Protein 8ONB (pdb70)

InterPro domains:
  IPR030392 Intramolecular chaperone auto-processing domain [PF13884] (782-841)
  IPR030392 Intramolecular chaperone auto-processing domain [PS51688] (782-877)

Organism: Bdellovibrio bacteriovorus (strain ATCC 15356 / DSM 50701 / NCIMB 9529 / HD100) (NCBI:txid264462)

Structure (mmCIF, N/CA/C/O backbone):
data_8ONB
#
_entry.id   8ONB
#
_cell.length_a   86.561
_cell.length_b   48.397
_cell.length_c   92.964
_cell.angle_alpha   90.00
_cell.angle_beta   102.98
_cell.angle_gamma   90.00
#
_symmetry.space_group_name_H-M   'P 1 21 1'
#
loop_
_entity.id
_entity.type
_entity.pdbx_description
1 polymer 'Cell wall surface anchor family protein'
2 water water
#
loop_
_atom_site.group_PDB
_atom_site.id
_atom_site.type_symbol
_atom_site.label_atom_id
_atom_site.label_alt_id
_atom_site.label_comp_id
_atom_site.label_asym_id
_atom_site.label_entity_id
_atom_site.label_seq_id
_atom_site.pdbx_PDB_ins_code
_atom_site.Cartn_x
_atom_site.Cartn_y
_atom_site.Cartn_z
_atom_site.occupancy
_atom_site.B_iso_or_equiv
_atom_site.auth_seq_id
_atom_site.auth_comp_id
_atom_site.auth_asym_id
_atom_site.auth_atom_id
_atom_site.pdbx_PDB_model_num
ATOM 1 N N A SER A 1 36 ? 57.058 28.342 96.189 0.72 31.28 666 SER A N 1
ATOM 2 N N B SER A 1 36 ? 57.043 28.345 96.180 0.28 31.05 666 SER A N 1
ATOM 3 C CA A SER A 1 36 ? 57.255 29.540 95.329 0.72 30.34 666 SER A CA 1
ATOM 4 C CA B SER A 1 36 ? 57.246 29.544 95.324 0.28 29.83 666 SER A CA 1
ATOM 5 C C A SER A 1 36 ? 57.630 30.750 96.193 0.72 28.24 666 SER A C 1
ATOM 6 C C B SER A 1 36 ? 57.632 30.749 96.190 0.28 27.89 666 SER A C 1
ATOM 7 O O A SER A 1 36 ? 57.610 30.604 97.431 0.72 29.39 666 SER A O 1
ATOM 8 O O B SER A 1 36 ? 57.618 30.599 97.428 0.28 28.74 666 SER A O 1
ATOM 13 N N . ALA A 1 37 ? 57.622 31.943 95.587 1.00 24.07 667 ALA A N 1
ATOM 14 C CA . ALA A 1 37 ? 57.970 33.187 96.315 1.00 20.88 667 ALA A CA 1
ATOM 15 C C . ALA A 1 37 ? 56.955 33.390 97.444 1.00 26.05 667 ALA A C 1
ATOM 16 O O . ALA A 1 37 ? 57.373 33.725 98.568 1.00 40.67 667 ALA A O 1
ATOM 18 N N . LEU A 1 38 ? 55.674 33.158 97.145 1.00 18.45 668 LEU A N 1
ATOM 19 C CA . LEU A 1 38 ? 54.583 33.243 98.150 1.00 17.03 668 LEU A CA 1
ATOM 20 C C . LEU A 1 38 ? 53.746 31.966 98.023 1.00 16.03 668 LEU A C 1
ATOM 21 O O . LEU A 1 38 ? 53.300 31.662 96.902 1.00 16.07 668 LEU A O 1
ATOM 26 N N . HIS A 1 39 ? 53.558 31.249 99.132 1.00 15.11 669 HIS A N 1
ATOM 27 C CA . HIS A 1 39 ? 52.803 29.999 99.123 1.00 14.48 669 HIS A CA 1
ATOM 28 C C . HIS A 1 39 ? 51.874 30.048 100.324 1.00 15.37 669 HIS A C 1
ATOM 29 O O . HIS A 1 39 ? 52.341 30.111 101.458 1.00 16.61 669 HIS A O 1
ATOM 36 N N . VAL A 1 40 ? 50.569 30.142 100.075 1.00 15.11 670 VAL A N 1
ATOM 37 C CA . VAL A 1 40 ? 49.566 30.278 101.123 1.00 15.44 670 VAL A CA 1
ATOM 38 C C . VAL A 1 40 ? 48.715 29.030 101.114 1.00 16.25 670 VAL A C 1
ATOM 39 O O . VAL A 1 40 ? 48.233 28.624 100.049 1.00 16.93 670 VAL A O 1
ATOM 43 N N . ILE A 1 41 ? 48.498 28.442 102.285 1.00 17.58 671 ILE A N 1
ATOM 44 C CA . ILE A 1 41 ? 47.626 27.286 102.406 1.00 20.54 671 ILE A CA 1
ATOM 45 C C . ILE A 1 41 ? 46.479 27.643 103.334 1.00 19.67 671 ILE A C 1
ATOM 46 O O . ILE A 1 41 ? 46.673 28.326 104.349 1.00 22.02 671 ILE A O 1
ATOM 51 N N . GLY A 1 42 ? 45.295 27.158 102.999 1.00 19.45 672 GLY A N 1
ATOM 52 C CA . GLY A 1 42 ? 44.147 27.346 103.863 1.00 19.47 672 GLY A CA 1
ATOM 53 C C . GLY A 1 42 ? 43.040 26.402 103.457 1.00 20.65 672 GLY A C 1
ATOM 54 O O . GLY A 1 42 ? 43.235 25.499 102.641 1.00 21.39 672 GLY A O 1
ATOM 55 N N . THR A 1 43 ? 41.877 26.603 104.059 1.00 23.21 673 THR A N 1
ATOM 56 C CA . THR A 1 43 ? 40.697 25.788 103.780 1.00 23.61 673 THR A CA 1
ATOM 57 C C . THR A 1 43 ? 39.562 26.727 103.407 1.00 24.32 673 THR A C 1
ATOM 58 O O . THR A 1 43 ? 39.046 27.453 104.264 1.00 26.57 673 THR A O 1
ATOM 62 N N . GLY A 1 44 ? 39.153 26.700 102.140 1.00 21.50 674 GLY A N 1
ATOM 63 C CA . GLY A 1 44 ? 38.105 27.586 101.681 1.00 21.30 674 GLY A CA 1
ATOM 64 C C . GLY A 1 44 ? 38.666 28.928 101.269 1.00 21.96 674 GLY A C 1
ATOM 65 O O . GLY A 1 44 ? 39.302 29.041 100.221 1.00 25.12 674 GLY A O 1
ATOM 66 N N . GLU A 1 45 ? 38.484 29.948 102.097 1.00 21.15 675 GLU A N 1
ATOM 67 C CA . GLU A 1 45 ? 38.996 31.287 101.807 1.00 22.07 675 GLU A CA 1
ATOM 68 C C . GLU A 1 45 ? 40.463 31.322 102.218 1.00 19.12 675 GLU A C 1
ATOM 69 O O . GLU A 1 45 ? 40.791 31.500 103.392 1.00 22.86 675 GLU A O 1
ATOM 75 N N . VAL A 1 46 ? 41.358 31.125 101.254 1.00 16.29 676 VAL A N 1
ATOM 76 C CA . VAL A 1 46 ? 42.790 31.076 101.533 1.00 15.53 676 VAL A CA 1
ATOM 77 C C . VAL A 1 46 ? 43.362 32.481 101.716 1.00 14.46 676 VAL A C 1
ATOM 78 O O . VAL A 1 46 ? 44.202 32.720 102.602 1.00 16.90 676 VAL A O 1
ATOM 82 N N . ALA A 1 47 ? 42.970 33.406 100.852 1.00 13.83 677 ALA A N 1
ATOM 83 C CA . ALA A 1 47 ? 43.483 34.757 100.893 1.00 13.29 677 ALA A CA 1
ATOM 84 C C . ALA A 1 47 ? 42.390 35.694 100.429 1.00 12.77 677 ALA A C 1
ATOM 85 O O . ALA A 1 47 ? 41.540 35.321 99.607 1.00 14.68 677 ALA A O 1
ATOM 87 N N . ARG A 1 48 ? 42.400 36.902 100.972 1.00 12.33 678 ARG A N 1
ATOM 88 C CA . ARG A 1 48 ? 41.450 37.932 100.616 1.00 12.83 678 ARG A CA 1
ATOM 89 C C . ARG A 1 48 ? 42.209 39.220 100.387 1.00 13.05 678 ARG A C 1
ATOM 90 O O . ARG A 1 48 ? 42.986 39.640 101.245 1.00 15.14 678 ARG A O 1
ATOM 98 N N . PHE A 1 49 ? 41.939 39.854 99.256 1.00 12.81 679 PHE A N 1
ATOM 99 C CA . PHE A 1 49 ? 42.567 41.094 98.817 1.00 12.74 679 PHE A CA 1
ATOM 100 C C . PHE A 1 49 ? 41.449 42.116 98.718 1.00 14.29 679 PHE A C 1
ATOM 101 O O . PHE A 1 49 ? 40.532 41.937 97.910 1.00 14.85 679 PHE A O 1
ATOM 109 N N . VAL A 1 50 ? 41.506 43.163 99.539 1.00 14.12 680 VAL A N 1
ATOM 110 C CA . VAL A 1 50 ? 40.397 44.096 99.703 1.00 14.44 680 VAL A CA 1
ATOM 111 C C . VAL A 1 50 ? 40.793 45.463 99.173 1.00 14.93 680 VAL A C 1
ATOM 112 O O . VAL A 1 50 ? 41.785 46.051 99.626 1.00 15.80 680 VAL A O 1
ATOM 116 N N . THR A 1 51 ? 39.991 45.990 98.243 1.00 15.35 681 THR A N 1
ATOM 117 C CA . THR A 1 51 ? 40.288 47.317 97.640 1.00 16.67 681 THR A CA 1
ATOM 118 C C . THR A 1 51 ? 39.303 48.382 98.136 1.00 17.87 681 THR A C 1
ATOM 119 O O . THR A 1 51 ? 38.144 48.033 98.427 1.00 16.83 681 THR A O 1
ATOM 123 N N . SER A 1 52 ? 39.794 49.613 98.305 1.00 19.23 682 SER A N 1
ATOM 124 C CA . SER A 1 52 ? 38.946 50.771 98.694 1.00 21.25 682 SER A CA 1
ATOM 125 C C . SER A 1 52 ? 38.698 51.647 97.457 1.00 22.61 682 SER A C 1
ATOM 126 O O . SER A 1 52 ? 38.099 52.727 97.606 1.00 25.37 682 SER A O 1
ATOM 129 N N . ALA A 1 53 ? 39.188 51.203 96.294 1.00 23.48 683 ALA A N 1
ATOM 130 C CA . ALA A 1 53 ? 39.023 51.907 95.000 1.00 23.34 683 ALA A CA 1
ATOM 131 C C . ALA A 1 53 ? 38.789 50.863 93.903 1.00 22.84 683 ALA A C 1
ATOM 132 O O . ALA A 1 53 ? 37.749 50.180 93.940 1.00 23.69 683 ALA A O 1
ATOM 134 N N . THR A 1 54 ? 39.725 50.777 92.952 1.00 21.69 684 THR A N 1
ATOM 135 C CA . THR A 1 54 ? 39.704 49.762 91.864 1.00 24.46 684 THR A CA 1
ATOM 136 C C . THR A 1 54 ? 41.029 49.000 91.961 1.00 28.92 684 THR A C 1
ATOM 137 O O . THR A 1 54 ? 42.079 49.617 91.703 1.00 41.16 684 THR A O 1
ATOM 141 N N . GLY A 1 55 ? 40.980 47.720 92.335 1.00 24.37 685 GLY A N 1
ATOM 142 C CA . GLY A 1 55 ? 42.196 46.969 92.548 1.00 21.19 685 GLY A CA 1
ATOM 143 C C . GLY A 1 55 ? 41.826 45.637 93.144 1.00 18.77 685 GLY A C 1
ATOM 144 O O . GLY A 1 55 ? 40.641 45.272 93.211 1.00 19.68 685 GLY A O 1
ATOM 145 N N . GLY A 1 56 ? 42.846 44.905 93.534 1.00 16.76 686 GLY A N 1
ATOM 146 C CA . GLY A 1 56 ? 42.655 43.608 94.138 1.00 17.68 686 GLY A CA 1
ATOM 147 C C . GLY A 1 56 ? 43.886 42.773 93.889 1.00 18.81 686 GLY A C 1
ATOM 148 O O . GLY A 1 56 ? 44.751 42.645 94.771 1.00 18.31 686 GLY A O 1
ATOM 149 N N . VAL A 1 57 ? 44.000 42.241 92.672 1.00 18.86 687 VAL A N 1
ATOM 150 C CA . VAL A 1 57 ? 45.125 41.416 92.298 1.00 17.93 687 VAL A CA 1
ATOM 151 C C . VAL A 1 57 ? 45.592 41.941 90.944 1.00 16.02 687 VAL A C 1
ATOM 152 O O . VAL A 1 57 ? 44.818 41.945 89.980 1.00 16.89 687 VAL A O 1
ATOM 156 N N . VAL A 1 58 ? 46.826 42.424 90.872 1.00 14.34 688 VAL A N 1
ATOM 157 C CA . VAL A 1 58 ? 47.491 42.752 89.619 1.00 12.76 688 VAL A CA 1
ATOM 158 C C . VAL A 1 58 ? 48.493 41.656 89.330 1.00 12.12 688 VAL A C 1
ATOM 159 O O . VAL A 1 58 ? 49.287 41.305 90.207 1.00 13.29 688 VAL A O 1
ATOM 163 N N . ILE A 1 59 ? 48.431 41.087 88.133 1.00 11.67 689 ILE A N 1
ATOM 164 C CA . ILE A 1 59 ? 49.429 40.138 87.654 1.00 12.24 689 ILE A CA 1
ATOM 165 C C . ILE A 1 59 ? 50.157 40.836 86.525 1.00 12.11 689 ILE A C 1
ATOM 166 O O . ILE A 1 59 ? 49.545 41.231 85.529 1.00 13.08 689 ILE A O 1
ATOM 171 N N . ASP A 1 60 ? 51.460 40.996 86.678 1.00 12.70 690 ASP A N 1
ATOM 172 C CA . ASP A 1 60 ? 52.291 41.808 85.797 1.00 12.67 690 ASP A CA 1
ATOM 173 C C . ASP A 1 60 ? 53.470 40.962 85.337 1.00 14.15 690 ASP A C 1
ATOM 174 O O . ASP A 1 60 ? 53.818 39.940 85.953 1.00 16.19 690 ASP A O 1
ATOM 179 N N . SER A 1 61 ? 54.132 41.389 84.275 1.00 14.77 691 SER A N 1
ATOM 180 C CA . SER A 1 61 ? 55.350 40.724 83.817 1.00 17.01 691 SER A CA 1
ATOM 181 C C . SER A 1 61 ? 56.435 41.767 83.566 1.00 17.39 691 SER A C 1
ATOM 182 O O . SER A 1 61 ? 56.159 42.959 83.391 1.00 19.18 691 SER A O 1
ATOM 185 N N . THR A 1 62 ? 57.683 41.315 83.564 1.00 16.61 692 THR A N 1
ATOM 186 C CA . THR A 1 62 ? 58.811 42.233 83.404 1.00 18.54 692 THR A CA 1
ATOM 187 C C . THR A 1 62 ? 59.149 42.549 81.952 1.00 19.03 692 THR A C 1
ATOM 188 O O . THR A 1 62 ? 60.055 43.353 81.704 1.00 21.79 692 THR A O 1
ATOM 192 N N . ALA A 1 63 ? 58.480 41.929 80.987 1.00 19.60 693 ALA A N 1
ATOM 193 C CA . ALA A 1 63 ? 58.793 42.131 79.581 1.00 20.80 693 ALA A CA 1
ATOM 194 C C . ALA A 1 63 ? 57.554 41.792 78.769 1.00 21.46 693 ALA A C 1
ATOM 195 O O . ALA A 1 63 ? 56.712 40.986 79.194 1.00 22.26 693 ALA A O 1
ATOM 197 N N . LEU A 1 64 ? 57.447 42.409 77.590 1.00 21.17 694 LEU A N 1
ATOM 198 C CA . LEU A 1 64 ? 56.276 42.166 76.752 1.00 22.83 694 LEU A CA 1
ATOM 199 C C . LEU A 1 64 ? 56.180 40.716 76.313 1.00 25.12 694 LEU A C 1
ATOM 200 O O . LEU A 1 64 ? 55.082 40.241 76.006 1.00 26.40 694 LEU A O 1
ATOM 205 N N . ASN A 1 65 ? 57.289 39.991 76.312 1.00 27.26 695 ASN A N 1
ATOM 206 C CA . ASN A 1 65 ? 57.276 38.612 75.856 1.00 28.11 695 ASN A CA 1
ATOM 207 C C . ASN A 1 65 ? 56.967 37.611 76.962 1.00 25.35 695 ASN A C 1
ATOM 208 O O . ASN A 1 65 ? 56.877 36.413 76.681 1.00 27.39 695 ASN A O 1
ATOM 213 N N . TYR A 1 66 ? 56.788 38.061 78.201 1.00 23.34 696 TYR A N 1
ATOM 214 C CA . TYR A 1 66 ? 56.420 37.173 79.296 1.00 20.93 696 TYR A CA 1
ATOM 215 C C . TYR A 1 66 ? 54.935 37.357 79.585 1.00 19.04 696 TYR A C 1
ATOM 216 O O . TYR A 1 66 ? 54.457 38.490 79.676 1.00 20.07 696 TYR A O 1
ATOM 225 N N . ASN A 1 67 ? 54.213 36.241 79.740 1.00 17.91 697 ASN A N 1
ATOM 226 C CA . ASN A 1 67 ? 52.757 36.261 79.801 1.00 17.81 697 ASN A CA 1
ATOM 227 C C . ASN A 1 67 ? 52.243 36.185 81.229 1.00 15.52 697 ASN A C 1
ATOM 228 O O . ASN A 1 67 ? 52.400 35.131 81.884 1.00 17.24 697 ASN A O 1
ATOM 233 N N . PRO A 1 68 ? 51.611 37.239 81.745 1.00 13.23 698 PRO A N 1
ATOM 234 C CA . PRO A 1 68 ? 51.020 37.167 83.086 1.00 13.08 698 PRO A CA 1
ATOM 235 C C . PRO A 1 68 ? 49.782 36.271 83.060 1.00 12.11 698 PRO A C 1
ATOM 236 O O . PRO A 1 68 ? 48.930 36.389 82.175 1.00 12.49 698 PRO A O 1
ATOM 240 N N . SER A 1 69 ? 49.676 35.384 84.049 1.00 11.39 699 SER A N 1
ATOM 241 C CA . SER A 1 69 ? 48.704 34.295 83.995 1.00 12.20 699 SER A CA 1
ATOM 242 C C . SER A 1 69 ? 48.074 34.050 85.359 1.00 11.11 699 SER A C 1
ATOM 243 O O . SER A 1 69 ? 48.743 34.123 86.395 1.00 12.55 699 SER A O 1
ATOM 246 N N . LEU A 1 70 ? 46.787 33.738 85.356 1.00 10.73 700 LEU A N 1
ATOM 247 C CA . LEU A 1 70 ? 46.076 33.142 86.474 1.00 10.41 700 LEU A CA 1
ATOM 248 C C . LEU A 1 70 ? 45.844 31.673 86.123 1.00 10.60 700 LEU A C 1
ATOM 249 O O . LEU A 1 70 ? 45.238 31.369 85.090 1.00 10.72 700 LEU A O 1
ATOM 254 N N . ILE A 1 71 ? 46.372 30.765 86.928 1.00 11.62 701 ILE A N 1
ATOM 255 C CA . ILE A 1 71 ? 46.404 29.345 86.603 1.00 11.96 701 ILE A CA 1
ATOM 256 C C . ILE A 1 71 ? 45.605 28.591 87.661 1.00 11.48 701 ILE A C 1
ATOM 257 O O . ILE A 1 71 ? 45.858 28.760 88.865 1.00 13.30 701 ILE A O 1
ATOM 262 N N . TYR A 1 72 ? 44.665 27.766 87.231 1.00 10.34 702 TYR A N 1
ATOM 263 C CA . TYR A 1 72 ? 43.882 26.922 88.122 1.00 10.31 702 TYR A CA 1
ATOM 264 C C . TYR A 1 72 ? 44.407 25.502 88.031 1.00 10.61 702 TYR A C 1
ATOM 265 O O . TYR A 1 72 ? 44.472 24.942 86.927 1.00 11.32 702 TYR A O 1
ATOM 274 N N . ARG A 1 73 ? 44.693 24.904 89.185 1.00 11.20 703 ARG A N 1
ATOM 275 C CA . ARG A 1 73 ? 45.157 23.530 89.271 1.00 12.32 703 ARG A CA 1
ATOM 276 C C . ARG A 1 73 ? 44.315 22.758 90.266 1.00 12.14 703 ARG A C 1
ATOM 277 O O . ARG A 1 73 ? 43.738 23.344 91.193 1.00 12.97 703 ARG A O 1
ATOM 285 N N . LYS A 1 74 ? 44.255 21.440 90.076 1.00 13.10 704 LYS A N 1
ATOM 286 C CA . LYS A 1 74 ? 43.761 20.517 91.089 1.00 14.36 704 LYS A CA 1
ATOM 287 C C . LYS A 1 74 ? 44.863 19.511 91.357 1.00 15.08 704 LYS A C 1
ATOM 288 O O . LYS A 1 74 ? 45.385 18.908 90.418 1.00 15.52 704 LYS A O 1
ATOM 294 N N . THR A 1 75 ? 45.173 19.301 92.629 1.00 15.86 705 THR A N 1
ATOM 295 C CA . THR A 1 75 ? 46.308 18.471 93.043 1.00 17.68 705 THR A CA 1
ATOM 296 C C . THR A 1 75 ? 47.589 18.883 92.317 1.00 18.34 705 THR A C 1
ATOM 297 O O . THR A 1 75 ? 48.426 18.055 91.967 1.00 19.98 705 THR A O 1
ATOM 301 N N . ASN A 1 76 ? 47.720 20.193 92.079 1.00 17.18 706 ASN A N 1
ATOM 302 C CA . ASN A 1 76 ? 48.893 20.786 91.438 1.00 19.35 706 ASN A CA 1
ATOM 303 C C . ASN A 1 76 ? 49.072 20.340 89.989 1.00 17.37 706 ASN A C 1
ATOM 304 O O . ASN A 1 76 ? 50.195 20.344 89.469 1.00 19.96 706 ASN A O 1
ATOM 309 N N . ILE A 1 77 ? 47.979 19.987 89.312 1.00 15.20 707 ILE A N 1
ATOM 310 C CA . ILE A 1 77 ? 48.002 19.712 87.883 1.00 15.25 707 ILE A CA 1
ATOM 311 C C . ILE A 1 77 ? 47.160 20.768 87.183 1.00 13.47 707 ILE A C 1
ATOM 312 O O . ILE A 1 77 ? 46.027 21.044 87.599 1.00 13.17 707 ILE A O 1
ATOM 317 N N . ASN A 1 78 ? 47.699 21.364 86.118 1.00 13.56 708 ASN A N 1
ATOM 318 C CA . ASN A 1 78 ? 46.978 22.394 85.382 1.00 12.64 708 ASN A CA 1
ATOM 319 C C . ASN A 1 78 ? 45.606 21.898 84.928 1.00 11.89 708 ASN A C 1
ATOM 320 O O . ASN A 1 78 ? 45.461 20.788 84.401 1.00 12.44 708 ASN A O 1
ATOM 325 N N . ARG A 1 79 ? 44.613 22.768 85.056 1.00 11.55 709 ARG A N 1
ATOM 326 C CA . ARG A 1 79 ? 43.296 22.528 84.483 1.00 11.62 709 ARG A CA 1
ATOM 327 C C . ARG A 1 79 ? 42.878 23.653 83.552 1.00 10.74 709 ARG A C 1
ATOM 328 O O . ARG A 1 79 ? 42.393 23.394 82.445 1.00 10.61 709 ARG A O 1
ATOM 336 N N . TRP A 1 80 ? 43.018 24.909 83.982 1.00 9.46 710 TRP A N 1
ATOM 337 C CA . TRP A 1 80 ? 42.654 26.057 83.139 1.00 9.27 710 TRP A CA 1
ATOM 338 C C . TRP A 1 80 ? 43.583 27.216 83.450 1.00 9.19 710 TRP A C 1
ATOM 339 O O . TRP A 1 80 ? 44.143 27.282 84.543 1.00 10.59 710 TRP A O 1
ATOM 350 N N A SER A 1 81 ? 43.763 28.112 82.494 0.77 9.08 711 SER A N 1
ATOM 351 N N B SER A 1 81 ? 43.716 28.157 82.517 0.23 9.50 711 SER A N 1
ATOM 352 C CA A SER A 1 81 ? 44.381 29.390 82.834 0.77 9.15 711 SER A CA 1
ATOM 353 C CA B SER A 1 81 ? 44.492 29.366 82.804 0.23 9.78 711 SER A CA 1
ATOM 354 C C A SER A 1 81 ? 43.719 30.500 82.059 0.77 8.97 711 SER A C 1
ATOM 355 C C B SER A 1 81 ? 43.974 30.527 81.973 0.23 8.66 711 SER A C 1
ATOM 356 O O A SER A 1 81 ? 43.077 30.276 81.027 0.77 9.69 711 SER A O 1
ATOM 357 O O B SER A 1 81 ? 43.686 30.354 80.791 0.23 8.58 711 SER A O 1
ATOM 362 N N . MET A 1 82 ? 43.842 31.704 82.595 1.00 9.54 712 MET A N 1
ATOM 363 C CA . MET A 1 82 ? 43.448 32.942 81.871 1.00 9.88 712 MET A CA 1
ATOM 364 C C . MET A 1 82 ? 44.707 33.819 81.866 1.00 10.49 712 MET A C 1
ATOM 365 O O . MET A 1 82 ? 45.215 34.157 82.924 1.00 11.02 712 MET A O 1
ATOM 370 N N . MET A 1 83 ? 45.161 34.150 80.670 1.00 10.81 713 MET A N 1
ATOM 371 C CA . MET A 1 83 ? 46.446 34.868 80.589 1.00 10.55 713 MET A CA 1
ATOM 372 C C . MET A 1 83 ? 46.428 35.890 79.456 1.00 10.45 713 MET A C 1
ATOM 373 O O . MET A 1 83 ? 45.606 35.811 78.570 1.00 12.05 713 MET A O 1
ATOM 378 N N . VAL A 1 84 ? 47.354 36.836 79.559 1.00 10.73 714 VAL A N 1
ATOM 379 C CA . VAL A 1 84 ? 47.587 37.755 78.449 1.00 11.25 714 VAL A CA 1
ATOM 380 C C . VAL A 1 84 ? 48.747 37.180 77.648 1.00 11.47 714 VAL A C 1
ATOM 381 O O . VAL A 1 84 ? 49.843 36.975 78.190 1.00 13.21 714 VAL A O 1
ATOM 385 N N . ASN A 1 85 ? 48.497 36.870 76.375 1.00 11.16 715 ASN A N 1
ATOM 386 C CA . ASN A 1 85 ? 49.430 36.074 75.592 1.00 11.42 715 ASN A CA 1
ATOM 387 C C . ASN A 1 85 ? 50.539 36.922 74.981 1.00 12.41 715 ASN A C 1
ATOM 388 O O . ASN A 1 85 ? 50.655 38.126 75.228 1.00 12.92 715 ASN A O 1
ATOM 393 N N . ALA A 1 86 ? 51.414 36.269 74.207 1.00 13.63 716 ALA A N 1
ATOM 394 C CA . ALA A 1 86 ? 52.625 36.906 73.732 1.00 15.20 716 ALA A CA 1
ATOM 395 C C . ALA A 1 86 ? 52.508 37.418 72.303 1.00 14.34 716 ALA A C 1
ATOM 396 O O . ALA A 1 86 ? 53.524 37.845 71.718 1.00 16.48 716 ALA A O 1
ATOM 398 N N . ALA A 1 87 ? 51.300 37.406 71.724 1.00 12.57 717 ALA A N 1
ATOM 399 C CA . ALA A 1 87 ? 51.125 37.942 70.380 1.00 12.45 717 ALA A CA 1
ATOM 400 C C . ALA A 1 87 ? 51.771 39.319 70.295 1.00 12.01 717 ALA A C 1
ATOM 401 O O . ALA A 1 87 ? 51.586 40.164 71.177 1.00 12.92 717 ALA A O 1
ATOM 403 N N A SER A 1 88 ? 52.575 39.517 69.266 0.67 11.74 718 SER A N 1
ATOM 404 N N B SER A 1 88 ? 52.559 39.530 69.244 0.33 12.56 718 SER A N 1
ATOM 405 C CA A SER A 1 88 ? 53.443 40.684 69.195 0.67 13.79 718 SER A CA 1
ATOM 406 C CA B SER A 1 88 ? 53.447 40.689 69.164 0.33 14.51 718 SER A CA 1
ATOM 407 C C A SER A 1 88 ? 52.639 41.972 69.321 0.67 12.88 718 SER A C 1
ATOM 408 C C B SER A 1 88 ? 52.673 41.996 69.266 0.33 12.98 718 SER A C 1
ATOM 409 O O A SER A 1 88 ? 51.592 42.140 68.695 0.67 13.07 718 SER A O 1
ATOM 410 O O B SER A 1 88 ? 51.690 42.208 68.550 0.33 11.40 718 SER A O 1
ATOM 415 N N . GLU A 1 89 ? 53.153 42.902 70.120 1.00 12.68 719 GLU A N 1
ATOM 416 C CA . GLU A 1 89 ? 52.548 44.239 70.244 1.00 12.24 719 GLU A CA 1
ATOM 417 C C . GLU A 1 89 ? 53.068 45.100 69.094 1.00 13.70 719 GLU A C 1
ATOM 418 O O . GLU A 1 89 ? 54.121 45.742 69.180 1.00 15.64 719 GLU A O 1
ATOM 424 N N . THR A 1 90 ? 52.326 45.097 67.986 1.00 13.12 720 THR A N 1
ATOM 425 C CA . THR A 1 90 ? 52.807 45.674 66.730 1.00 14.19 720 THR A CA 1
ATOM 426 C C . THR A 1 90 ? 52.360 47.108 66.507 1.00 14.08 720 THR A C 1
ATOM 427 O O . THR A 1 90 ? 52.641 47.680 65.449 1.00 14.28 720 THR A O 1
ATOM 431 N N . GLY A 1 91 ? 51.684 47.702 67.477 1.00 13.93 721 GLY A N 1
ATOM 432 C CA . GLY A 1 91 ? 51.106 49.022 67.349 1.00 14.17 721 GLY A CA 1
ATOM 433 C C . GLY A 1 91 ? 49.597 48.954 67.177 1.00 14.56 721 GLY A C 1
ATOM 434 O O . GLY A 1 91 ? 49.007 47.895 66.935 1.00 14.17 721 GLY A O 1
ATOM 435 N N . GLY A 1 92 ? 48.969 50.119 67.358 1.00 15.66 722 GLY A N 1
ATOM 436 C CA . GLY A 1 92 ? 47.527 50.191 67.228 1.00 16.87 722 GLY A CA 1
ATOM 437 C C . GLY A 1 92 ? 46.777 49.302 68.193 1.00 15.26 722 GLY A C 1
ATOM 438 O O . GLY A 1 92 ? 45.718 48.771 67.838 1.00 16.34 722 GLY A O 1
ATOM 439 N N . ASN A 1 93 ? 47.333 49.059 69.376 1.00 14.15 723 ASN A N 1
ATOM 440 C CA . ASN A 1 93 ? 46.719 48.241 70.420 1.00 13.78 723 ASN A CA 1
ATOM 441 C C . ASN A 1 93 ? 46.677 46.752 70.097 1.00 13.36 723 ASN A C 1
ATOM 442 O O . ASN A 1 93 ? 45.984 45.988 70.797 1.00 13.42 723 ASN A O 1
ATOM 447 N N . ALA A 1 94 ? 47.421 46.316 69.097 1.00 12.55 724 ALA A N 1
ATOM 448 C CA . ALA A 1 94 ? 47.478 44.910 68.728 1.00 12.44 724 ALA A CA 1
ATOM 449 C C . ALA A 1 94 ? 48.406 44.135 69.660 1.00 11.92 724 ALA A C 1
ATOM 450 O O . ALA A 1 94 ? 49.312 44.685 70.307 1.00 11.79 724 ALA A O 1
ATOM 452 N N . GLY A 1 95 ? 48.186 42.830 69.705 1.00 12.05 725 GLY A N 1
ATOM 453 C CA . GLY A 1 95 ? 49.006 41.943 70.505 1.00 12.12 725 GLY A CA 1
ATOM 454 C C . GLY A 1 95 ? 48.578 41.929 71.961 1.00 11.62 725 GLY A C 1
ATOM 455 O O . GLY A 1 95 ? 47.731 42.714 72.404 1.00 11.80 725 GLY A O 1
ATOM 456 N N . SER A 1 96 ? 49.220 41.054 72.739 1.00 11.18 726 SER A N 1
ATOM 457 C CA . SER A 1 96 ? 48.871 40.872 74.149 1.00 10.56 726 SER A CA 1
ATOM 458 C C . SER A 1 96 ? 47.365 40.658 74.318 1.00 10.87 726 SER A C 1
ATOM 459 O O . SER A 1 96 ? 46.663 41.433 74.970 1.00 11.29 726 SER A O 1
ATOM 462 N N . ASN A 1 97 ? 46.881 39.612 73.668 1.00 10.69 727 ASN A N 1
ATOM 463 C CA . ASN A 1 97 ? 45.456 39.287 73.649 1.00 10.26 727 ASN A CA 1
ATOM 464 C C . ASN A 1 97 ? 45.108 38.427 74.857 1.00 10.58 727 ASN A C 1
ATOM 465 O O . ASN A 1 97 ? 45.983 37.819 75.475 1.00 12.26 727 ASN A O 1
ATOM 470 N N . LEU A 1 98 ? 43.838 38.394 75.222 1.00 10.83 728 LEU A N 1
ATOM 471 C CA . LEU A 1 98 ? 43.453 37.624 76.396 1.00 10.47 728 LEU A CA 1
ATOM 472 C C . LEU A 1 98 ? 43.072 36.224 75.961 1.00 10.73 728 LEU A C 1
ATOM 473 O O . LEU A 1 98 ? 42.277 36.082 75.035 1.00 12.35 728 LEU A O 1
ATOM 478 N N . SER A 1 99 ? 43.652 35.208 76.596 1.00 10.45 729 SER A N 1
ATOM 479 C CA . SER A 1 99 ? 43.349 33.813 76.207 1.00 11.37 729 SER A CA 1
ATOM 480 C C . SER A 1 99 ? 42.970 33.007 77.447 1.00 10.10 729 SER A C 1
ATOM 481 O O . SER A 1 99 ? 43.558 33.199 78.511 1.00 11.27 729 SER A O 1
ATOM 484 N N . ILE A 1 100 ? 41.991 32.141 77.265 1.00 10.01 730 ILE A N 1
ATOM 485 C CA . ILE A 1 100 ? 41.639 31.142 78.262 1.00 9.16 730 ILE A CA 1
ATOM 486 C C . ILE A 1 100 ? 42.050 29.793 77.693 1.00 9.44 730 ILE A C 1
ATOM 487 O O . ILE A 1 100 ? 41.535 29.388 76.631 1.00 10.35 730 ILE A O 1
ATOM 492 N N . LEU A 1 101 ? 42.982 29.131 78.380 1.00 9.21 731 LEU A N 1
ATOM 493 C CA . LEU A 1 101 ? 43.550 27.851 77.983 1.00 9.72 731 LEU A CA 1
ATOM 494 C C . LEU A 1 101 ? 42.959 26.733 78.828 1.00 9.57 731 LEU A C 1
ATOM 495 O O . LEU A 1 101 ? 42.753 26.880 80.044 1.00 10.37 731 LEU A O 1
ATOM 500 N N . ARG A 1 102 ? 42.715 25.626 78.151 1.00 9.99 732 ARG A N 1
ATOM 501 C CA . ARG A 1 102 ? 42.296 24.390 78.850 1.00 9.91 732 ARG A CA 1
ATOM 502 C C . ARG A 1 102 ? 43.453 23.378 78.809 1.00 10.16 732 ARG A C 1
ATOM 503 O O . ARG A 1 102 ? 44.257 23.402 77.877 1.00 11.92 732 ARG A O 1
ATOM 511 N N . TYR A 1 103 ? 43.525 22.521 79.820 1.00 10.58 733 TYR A N 1
ATOM 512 C CA . TYR A 1 103 ? 44.595 21.537 79.940 1.00 11.48 733 TYR A CA 1
ATOM 513 C C . TYR A 1 103 ? 44.012 20.152 80.186 1.00 11.48 733 TYR A C 1
ATOM 514 O O . TYR A 1 103 ? 42.925 20.011 80.778 1.00 12.93 733 TYR A O 1
ATOM 523 N N . ASP A 1 104 ? 44.729 19.133 79.711 1.00 12.62 734 ASP A N 1
ATOM 524 C CA . ASP A 1 104 ? 44.241 17.778 79.858 1.00 13.61 734 ASP A CA 1
ATOM 525 C C . ASP A 1 104 ? 44.482 17.245 81.275 1.00 13.56 734 ASP A C 1
ATOM 526 O O . ASP A 1 104 ? 45.039 17.925 82.147 1.00 13.69 734 ASP A O 1
ATOM 531 N N . ASP A 1 105 ? 44.053 16.001 81.504 1.00 15.14 735 ASP A N 1
ATOM 532 C CA . ASP A 1 105 ? 44.116 15.429 82.844 1.00 15.56 735 ASP A CA 1
ATOM 533 C C . ASP A 1 105 ? 45.539 15.354 83.366 1.00 16.87 735 ASP A C 1
ATOM 534 O O . ASP A 1 105 ? 45.730 15.367 84.582 1.00 18.06 735 ASP A O 1
ATOM 539 N N . THR A 1 106 ? 46.545 15.289 82.479 1.00 16.90 736 THR A N 1
ATOM 540 C CA . THR A 1 106 ? 47.949 15.293 82.885 1.00 19.89 736 THR A CA 1
ATOM 541 C C . THR A 1 106 ? 48.534 16.694 82.988 1.00 19.07 736 THR A C 1
ATOM 542 O O . THR A 1 106 ? 49.697 16.838 83.385 1.00 19.57 736 THR A O 1
ATOM 546 N N . GLY A 1 107 ? 47.778 17.728 82.625 1.00 16.90 737 GLY A N 1
ATOM 547 C CA . GLY A 1 107 ? 48.254 19.093 82.719 1.00 15.86 737 GLY A CA 1
ATOM 548 C C . GLY A 1 107 ? 48.850 19.668 81.456 1.00 15.69 737 GLY A C 1
ATOM 549 O O . GLY A 1 107 ? 49.395 20.771 81.507 1.00 16.36 737 GLY A O 1
ATOM 550 N N . ALA A 1 108 ? 48.740 18.970 80.327 1.00 17.08 738 ALA A N 1
ATOM 551 C CA . ALA A 1 108 ? 49.274 19.443 79.056 1.00 16.83 738 ALA A CA 1
ATOM 552 C C . ALA A 1 108 ? 48.239 20.297 78.332 1.00 14.78 738 ALA A C 1
ATOM 553 O O . ALA A 1 108 ? 47.038 20.026 78.402 1.00 15.19 738 ALA A O 1
ATOM 555 N N . THR A 1 109 ? 48.700 21.333 77.632 1.00 14.90 739 THR A N 1
ATOM 556 C CA . THR A 1 109 ? 47.769 22.240 76.975 1.00 15.75 739 THR A CA 1
ATOM 557 C C . THR A 1 109 ? 46.925 21.518 75.937 1.00 13.97 739 THR A C 1
ATOM 558 O O . THR A 1 109 ? 47.433 20.730 75.134 1.00 16.27 739 THR A O 1
ATOM 562 N N . LEU A 1 110 ? 45.633 21.831 75.929 1.00 12.87 740 LEU A N 1
ATOM 563 C CA . LEU A 1 110 ? 44.738 21.449 74.859 1.00 13.24 740 LEU A CA 1
ATOM 564 C C . LEU A 1 110 ? 44.422 22.637 73.962 1.00 14.43 740 LEU A C 1
ATOM 565 O O . LEU A 1 110 ? 43.659 22.489 73.005 1.00 18.44 740 LEU A O 1
ATOM 570 N N . GLY A 1 111 ? 44.957 23.808 74.250 1.00 13.59 741 GLY A N 1
ATOM 571 C CA . GLY A 1 111 ? 44.788 24.978 73.410 1.00 14.31 741 GLY A CA 1
ATOM 572 C C . GLY A 1 111 ? 43.980 26.070 74.100 1.00 11.68 741 GLY A C 1
ATOM 573 O O . GLY A 1 111 ? 43.502 25.936 75.236 1.00 12.59 741 GLY A O 1
ATOM 574 N N . ALA A 1 112 ? 43.827 27.167 73.368 1.00 11.95 742 ALA A N 1
ATOM 575 C CA . ALA A 1 112 ? 43.062 28.327 73.814 1.00 12.33 742 ALA A CA 1
ATOM 576 C C . ALA A 1 112 ? 41.603 28.136 73.413 1.00 13.37 742 ALA A C 1
ATOM 577 O O . ALA A 1 112 ? 41.251 28.224 72.226 1.00 18.10 742 ALA A O 1
ATOM 579 N N . ALA A 1 113 ? 40.731 27.951 74.392 1.00 10.51 743 ALA A N 1
ATOM 580 C CA . ALA A 1 113 ? 39.311 27.842 74.104 1.00 10.87 743 ALA A CA 1
ATOM 581 C C . ALA A 1 113 ? 38.722 29.190 73.732 1.00 10.75 743 ALA A C 1
ATOM 582 O O . ALA A 1 113 ? 37.761 29.252 72.930 1.00 12.01 743 ALA A O 1
ATOM 584 N N . VAL A 1 114 ? 39.267 30.278 74.292 1.00 9.91 744 VAL A N 1
ATOM 585 C CA . VAL A 1 114 ? 38.796 31.645 74.009 1.00 10.49 744 VAL A CA 1
ATOM 586 C C . VAL A 1 114 ? 39.996 32.519 73.775 1.00 9.90 744 VAL A C 1
ATOM 587 O O . VAL A 1 114 ? 40.973 32.437 74.522 1.00 10.84 744 VAL A O 1
ATOM 591 N N . THR A 1 115 ? 39.915 33.363 72.746 1.00 10.22 745 THR A N 1
ATOM 592 C CA . THR A 1 115 ? 40.930 34.416 72.508 1.00 11.09 745 THR A CA 1
ATOM 593 C C . THR A 1 115 ? 40.180 35.721 72.239 1.00 11.32 745 THR A C 1
ATOM 594 O O . THR A 1 115 ? 39.358 35.728 71.335 1.00 12.66 745 THR A O 1
ATOM 598 N N . ILE A 1 116 ? 40.430 36.754 73.042 1.00 10.65 746 ILE A N 1
ATOM 599 C CA . ILE A 1 116 ? 39.842 38.073 72.806 1.00 9.39 746 ILE A CA 1
ATOM 600 C C . ILE A 1 116 ? 40.936 38.995 72.308 1.00 10.30 746 ILE A C 1
ATOM 601 O O . ILE A 1 116 ? 41.952 39.151 72.984 1.00 10.87 746 ILE A O 1
ATOM 606 N N A ASP A 1 117 ? 40.786 39.557 71.111 0.65 10.06 747 ASP A N 1
ATOM 607 N N B ASP A 1 117 ? 40.699 39.634 71.162 0.35 10.86 747 ASP A N 1
ATOM 608 C CA A ASP A 1 117 ? 41.837 40.419 70.590 0.65 10.92 747 ASP A CA 1
ATOM 609 C CA B ASP A 1 117 ? 41.671 40.520 70.544 0.35 10.54 747 ASP A CA 1
ATOM 610 C C A ASP A 1 117 ? 41.744 41.815 71.196 0.65 11.09 747 ASP A C 1
ATOM 611 C C B ASP A 1 117 ? 41.697 41.861 71.273 0.35 10.22 747 ASP A C 1
ATOM 612 O O A ASP A 1 117 ? 40.658 42.416 71.231 0.65 11.61 747 ASP A O 1
ATOM 613 O O B ASP A 1 117 ? 40.643 42.464 71.511 0.35 9.29 747 ASP A O 1
ATOM 622 N N . ARG A 1 118 ? 42.895 42.329 71.632 1.00 10.66 748 ARG A N 1
ATOM 623 C CA . ARG A 1 118 ? 42.951 43.618 72.300 1.00 10.83 748 ARG A CA 1
ATOM 624 C C . ARG A 1 118 ? 42.664 44.769 71.350 1.00 12.81 748 ARG A C 1
ATOM 625 O O . ARG A 1 118 ? 42.044 45.755 71.747 1.00 14.73 748 ARG A O 1
ATOM 633 N N . ALA A 1 119 ? 43.112 44.683 70.101 1.00 13.38 749 ALA A N 1
ATOM 634 C CA . ALA A 1 119 ? 42.980 45.852 69.243 1.00 14.12 749 ALA A CA 1
ATOM 635 C C . ALA A 1 119 ? 41.531 46.108 68.864 1.00 14.67 749 ALA A C 1
ATOM 636 O O . ALA A 1 119 ? 41.131 47.260 68.680 1.00 16.50 749 ALA A O 1
ATOM 638 N N . SER A 1 120 ? 40.741 45.045 68.744 1.00 14.22 750 SER A N 1
ATOM 639 C CA . SER A 1 120 ? 39.388 45.113 68.206 1.00 14.57 750 SER A CA 1
ATOM 640 C C . SER A 1 120 ? 38.319 44.756 69.228 1.00 14.54 750 SER A C 1
ATOM 641 O O . SER A 1 120 ? 37.151 45.114 69.024 1.00 16.24 750 SER A O 1
ATOM 644 N N . GLY A 1 121 ? 38.676 44.052 70.296 1.00 13.22 751 GLY A N 1
ATOM 645 C CA . GLY A 1 121 ? 37.708 43.460 71.168 1.00 13.12 751 GLY A CA 1
ATOM 646 C C . GLY A 1 121 ? 37.048 42.211 70.640 1.00 12.16 751 GLY A C 1
ATOM 647 O O . GLY A 1 121 ? 36.141 41.682 71.303 1.00 13.95 751 GLY A O 1
ATOM 648 N N . PHE A 1 122 ? 37.442 41.720 69.469 1.00 11.81 752 PHE A N 1
ATOM 649 C CA . PHE A 1 122 ? 36.745 40.592 68.868 1.00 10.81 752 PHE A CA 1
ATOM 650 C C . PHE A 1 122 ? 36.938 39.332 69.715 1.00 9.89 752 PHE A C 1
ATOM 651 O O . PHE A 1 122 ? 38.031 39.052 70.209 1.00 10.95 752 PHE A O 1
ATOM 659 N N . PHE A 1 123 ? 35.856 38.558 69.867 1.00 10.73 753 PHE A N 1
ATOM 660 C CA . PHE A 1 123 ? 35.755 37.463 70.828 1.00 11.00 753 PHE A CA 1
ATOM 661 C C . PHE A 1 123 ? 35.771 36.144 70.059 1.00 10.80 753 PHE A C 1
ATOM 662 O O . PHE A 1 123 ? 34.796 35.812 69.383 1.00 12.00 753 PHE A O 1
ATOM 670 N N . GLY A 1 124 ? 36.880 35.417 70.142 1.00 11.05 754 GLY A N 1
ATOM 671 C CA . GLY A 1 124 ? 37.057 34.173 69.425 1.00 10.62 754 GLY A CA 1
ATOM 672 C C . GLY A 1 124 ? 36.818 32.953 70.298 1.00 10.76 754 GLY A C 1
ATOM 673 O O . GLY A 1 124 ? 37.407 32.816 71.376 1.00 12.51 754 GLY A O 1
ATOM 674 N N . ILE A 1 125 ? 35.962 32.076 69.819 1.00 11.24 755 ILE A N 1
ATOM 675 C CA . ILE A 1 125 ? 35.667 30.811 70.472 1.00 10.44 755 ILE A CA 1
ATOM 676 C C . ILE A 1 125 ? 36.219 29.713 69.580 1.00 10.72 755 ILE A C 1
ATOM 677 O O . ILE A 1 125 ? 35.811 29.584 68.420 1.00 11.99 755 ILE A O 1
ATOM 682 N N . ASN A 1 126 ? 37.177 28.938 70.091 1.00 11.83 756 ASN A N 1
ATOM 683 C CA . ASN A 1 126 ? 37.862 27.928 69.270 1.00 12.78 756 ASN A CA 1
ATOM 684 C C . ASN A 1 126 ? 38.477 28.570 68.031 1.00 12.56 756 ASN A C 1
ATOM 685 O O . ASN A 1 126 ? 38.573 27.928 66.980 1.00 14.54 756 ASN A O 1
ATOM 690 N N . THR A 1 127 ? 38.893 29.842 68.129 1.00 12.24 757 THR A N 1
ATOM 691 C CA . THR A 1 127 ? 39.337 30.630 66.986 1.00 13.72 757 THR A CA 1
ATOM 692 C C . THR A 1 127 ? 40.496 31.480 67.483 1.00 14.04 757 THR A C 1
ATOM 693 O O . THR A 1 127 ? 40.304 32.425 68.244 1.00 15.89 757 THR A O 1
ATOM 697 N N . ALA A 1 128 ? 41.693 31.163 67.017 1.00 16.43 758 ALA A N 1
ATOM 698 C CA . ALA A 1 128 ? 42.882 31.866 67.475 1.00 17.69 758 ALA A CA 1
ATOM 699 C C . ALA A 1 128 ? 42.996 33.266 66.886 1.00 14.31 758 ALA A C 1
ATOM 700 O O . ALA A 1 128 ? 43.681 34.112 67.458 1.00 14.66 758 ALA A O 1
ATOM 702 N N . ALA A 1 129 ? 42.370 33.516 65.739 1.00 14.46 759 ALA A N 1
ATOM 703 C CA . ALA A 1 129 ? 42.462 34.799 65.036 1.00 15.78 759 ALA A CA 1
ATOM 704 C C . ALA A 1 129 ? 41.053 35.310 64.729 1.00 14.92 759 ALA A C 1
ATOM 705 O O . ALA A 1 129 ? 40.590 35.261 63.588 1.00 16.12 759 ALA A O 1
ATOM 707 N N . PRO A 1 130 ? 40.327 35.782 65.730 1.00 13.84 760 PRO A N 1
ATOM 708 C CA . PRO A 1 130 ? 38.942 36.221 65.468 1.00 13.86 760 PRO A CA 1
ATOM 709 C C . PRO A 1 130 ? 38.881 37.409 64.517 1.00 13.68 760 PRO A C 1
ATOM 710 O O . PRO A 1 130 ? 39.683 38.348 64.591 1.00 15.37 760 PRO A O 1
ATOM 714 N N . ALA A 1 131 ? 37.877 37.388 63.646 1.00 13.56 761 ALA A N 1
ATOM 715 C CA . ALA A 1 131 ? 37.758 38.369 62.578 1.00 14.51 761 ALA A CA 1
ATOM 716 C C . ALA A 1 131 ? 36.390 39.029 62.585 1.00 14.33 761 ALA A C 1
ATOM 717 O O . ALA A 1 131 ? 36.070 39.806 61.671 1.00 15.68 761 ALA A O 1
ATOM 719 N N . TYR A 1 132 ? 35.571 38.704 63.575 1.00 13.10 762 TYR A N 1
ATOM 720 C CA . TYR A 1 132 ? 34.247 39.264 63.750 1.00 13.54 762 TYR A CA 1
ATOM 721 C C . TYR A 1 132 ? 34.069 39.516 65.243 1.00 12.67 762 TYR A C 1
ATOM 722 O O . TYR A 1 132 ? 34.767 38.928 66.074 1.00 12.17 762 TYR A O 1
ATOM 731 N N . ASN A 1 133 ? 33.107 40.375 65.605 1.00 12.21 763 ASN A N 1
ATOM 732 C CA . ASN A 1 133 ? 32.921 40.694 67.019 1.00 11.68 763 ASN A CA 1
ATOM 733 C C . ASN A 1 133 ? 32.687 39.460 67.871 1.00 11.18 763 ASN A C 1
ATOM 734 O O . ASN A 1 133 ? 33.209 39.387 68.994 1.00 11.02 763 ASN A O 1
ATOM 739 N N A ILE A 1 134 ? 32.037 38.466 67.282 0.89 11.80 764 ILE A N 1
ATOM 740 N N B ILE A 1 134 ? 32.039 38.463 67.282 0.11 11.53 764 ILE A N 1
ATOM 741 C CA A ILE A 1 134 ? 31.987 37.103 67.878 0.89 11.46 764 ILE A CA 1
ATOM 742 C CA B ILE A 1 134 ? 31.978 37.101 67.878 0.11 11.17 764 ILE A CA 1
ATOM 743 C C A ILE A 1 134 ? 32.393 36.193 66.709 0.89 11.02 764 ILE A C 1
ATOM 744 C C B ILE A 1 134 ? 32.392 36.193 66.709 0.11 10.78 764 ILE A C 1
ATOM 745 O O A ILE A 1 134 ? 31.822 36.333 65.635 0.89 12.30 764 ILE A O 1
ATOM 746 O O B ILE A 1 134 ? 31.823 36.332 65.635 0.11 12.05 764 ILE A O 1
ATOM 755 N N . HIS A 1 135 ? 33.323 35.278 66.923 1.00 10.72 765 HIS A N 1
ATOM 756 C CA . HIS A 1 135 ? 33.812 34.425 65.847 1.00 11.15 765 HIS A CA 1
ATOM 757 C C . HIS A 1 135 ? 33.961 33.032 66.421 1.00 11.52 765 HIS A C 1
ATOM 758 O O . HIS A 1 135 ? 34.766 32.829 67.337 1.00 12.14 765 HIS A O 1
ATOM 765 N N . VAL A 1 136 ? 33.177 32.085 65.903 1.00 11.78 766 VAL A N 1
ATOM 766 C CA . VAL A 1 136 ? 33.157 30.706 66.378 1.00 11.23 766 VAL A CA 1
ATOM 767 C C . VAL A 1 136 ? 33.625 29.782 65.262 1.00 12.08 766 VAL A C 1
ATOM 768 O O . VAL A 1 136 ? 33.155 29.889 64.121 1.00 13.45 766 VAL A O 1
ATOM 772 N N . THR A 1 137 ? 34.540 28.880 65.577 1.00 13.29 767 THR A N 1
ATOM 773 C CA . THR A 1 137 ? 34.930 27.817 64.664 1.00 13.83 767 THR A CA 1
ATOM 774 C C . THR A 1 137 ? 34.272 26.539 65.165 1.00 14.56 767 THR A C 1
ATOM 775 O O . THR A 1 137 ? 34.524 26.109 66.292 1.00 15.48 767 THR A O 1
ATOM 779 N N . GLY A 1 138 ? 33.402 25.954 64.348 1.00 15.05 768 GLY A N 1
ATOM 780 C CA . GLY A 1 138 ? 32.666 24.768 64.734 1.00 15.21 768 GLY A CA 1
ATOM 781 C C . GLY A 1 138 ? 31.166 25.014 64.671 1.00 15.44 768 GLY A C 1
ATOM 782 O O . GLY A 1 138 ? 30.683 25.793 63.839 1.00 17.01 768 GLY A O 1
ATOM 783 N N . THR A 1 139 ? 30.445 24.360 65.569 1.00 14.81 769 THR A N 1
ATOM 784 C CA . THR A 1 139 ? 28.987 24.357 65.570 1.00 14.65 769 THR A CA 1
ATOM 785 C C . THR A 1 139 ? 28.434 25.412 66.527 1.00 13.12 769 THR A C 1
ATOM 786 O O . THR A 1 139 ? 29.132 25.922 67.419 1.00 13.82 769 THR A O 1
ATOM 790 N N . ALA A 1 140 ? 27.142 25.682 66.394 1.00 13.58 770 ALA A N 1
ATOM 791 C CA . ALA A 1 140 ? 26.475 26.699 67.196 1.00 13.64 770 ALA A CA 1
ATOM 792 C C . ALA A 1 140 ? 25.075 26.217 67.514 1.00 14.03 770 ALA A C 1
ATOM 793 O O . ALA A 1 140 ? 24.336 25.841 66.594 1.00 15.85 770 ALA A O 1
ATOM 795 N N . GLY A 1 141 ? 24.713 26.228 68.788 1.00 13.32 771 GLY A N 1
ATOM 796 C CA . GLY A 1 141 ? 23.413 25.778 69.223 1.00 13.18 771 GLY A CA 1
ATOM 797 C C . GLY A 1 141 ? 22.694 26.839 70.019 1.00 12.79 771 GLY A C 1
ATOM 798 O O . GLY A 1 141 ? 23.303 27.467 70.889 1.00 13.21 771 GLY A O 1
ATOM 799 N N . LEU A 1 142 ? 21.412 27.043 69.729 1.00 13.53 772 LEU A N 1
ATOM 800 C CA . LEU A 1 142 ? 20.589 28.036 70.399 1.00 12.77 772 LEU A CA 1
ATOM 801 C C . LEU A 1 142 ? 19.277 27.365 70.762 1.00 15.23 772 LEU A C 1
ATOM 802 O O . LEU A 1 142 ? 18.634 26.760 69.900 1.00 16.21 772 LEU A O 1
ATOM 807 N N . SER A 1 143 ? 18.861 27.471 72.015 1.00 15.38 773 SER A N 1
ATOM 808 C CA . SER A 1 143 ? 17.696 26.692 72.418 1.00 16.68 773 SER A CA 1
ATOM 809 C C . SER A 1 143 ? 16.386 27.257 71.881 1.00 17.50 773 SER A C 1
ATOM 810 O O . SER A 1 143 ? 15.386 26.526 71.847 1.00 20.43 773 SER A O 1
ATOM 813 N N . THR A 1 144 ? 16.346 28.530 71.479 1.00 17.15 774 THR A N 1
ATOM 814 C CA . THR A 1 144 ? 15.092 29.197 71.137 1.00 18.46 774 THR A CA 1
ATOM 815 C C . THR A 1 144 ? 14.846 29.355 69.640 1.00 20.18 774 THR A C 1
ATOM 816 O O . THR A 1 144 ? 13.766 29.836 69.279 1.00 23.90 774 THR A O 1
ATOM 820 N N . GLY A 1 145 ? 15.791 29.007 68.769 1.00 18.28 775 GLY A N 1
ATOM 821 C CA . GLY A 1 145 ? 15.566 29.190 67.344 1.00 18.95 775 GLY A CA 1
ATOM 822 C C . GLY A 1 145 ? 16.856 29.059 66.557 1.00 17.47 775 GLY A C 1
ATOM 823 O O . GLY A 1 145 ? 17.909 28.738 67.116 1.00 18.81 775 GLY A O 1
ATOM 824 N N . SER A 1 146 ? 16.766 29.329 65.260 1.00 18.26 776 SER A N 1
ATOM 825 C CA . SER A 1 146 ? 17.915 29.187 64.375 1.00 17.57 776 SER A CA 1
ATOM 826 C C . SER A 1 146 ? 18.539 30.514 63.971 1.00 16.94 776 SER A C 1
ATOM 827 O O . SER A 1 146 ? 19.573 30.511 63.295 1.00 18.16 776 SER A O 1
ATOM 830 N N . ALA A 1 147 ? 17.945 31.638 64.349 1.00 16.97 777 ALA A N 1
ATOM 831 C CA . ALA A 1 147 ? 18.442 32.948 63.952 1.00 17.74 777 ALA A CA 1
ATOM 832 C C . ALA A 1 147 ? 18.747 33.805 65.172 1.00 15.75 777 ALA A C 1
ATOM 833 O O . ALA A 1 147 ? 18.187 33.602 66.252 1.00 17.50 777 ALA A O 1
ATOM 835 N N . TRP A 1 148 ? 19.612 34.795 64.974 1.00 15.65 778 TRP A N 1
ATOM 836 C CA . TRP A 1 148 ? 19.694 35.893 65.925 1.00 14.77 778 TRP A CA 1
ATOM 837 C C . TRP A 1 148 ? 18.496 36.813 65.753 1.00 16.17 778 TRP A C 1
ATOM 838 O O . TRP A 1 148 ? 17.992 37.013 64.639 1.00 17.41 778 TRP A O 1
ATOM 849 N N . THR A 1 149 ? 18.040 37.387 66.863 1.00 15.81 779 THR A N 1
ATOM 850 C CA . THR A 1 149 ? 17.118 38.507 66.808 1.00 15.31 779 THR A CA 1
ATOM 851 C C . THR A 1 149 ? 17.899 39.761 66.419 1.00 14.79 779 THR A C 1
ATOM 852 O O . THR A 1 149 ? 18.983 40.002 66.945 1.00 15.96 779 THR A O 1
ATOM 856 N N . VAL A 1 150 ? 17.378 40.539 65.478 1.00 16.19 780 VAL A N 1
ATOM 857 C CA . VAL A 1 150 ? 18.013 41.812 65.153 1.00 17.31 780 VAL A CA 1
ATOM 858 C C . VAL A 1 150 ? 17.829 42.749 66.340 1.00 17.89 780 VAL A C 1
ATOM 859 O O . VAL A 1 150 ? 16.698 43.074 66.716 1.00 20.63 780 VAL A O 1
ATOM 863 N N . ALA A 1 151 ? 18.932 43.158 66.957 1.00 17.52 781 ALA A N 1
ATOM 864 C CA . ALA A 1 151 ? 18.859 43.926 68.192 1.00 20.63 781 ALA A CA 1
ATOM 865 C C . ALA A 1 151 ? 18.893 45.409 67.884 1.00 26.09 781 ALA A C 1
ATOM 866 O O . ALA A 1 151 ? 19.864 45.886 67.303 0.91 30.68 781 ALA A O 1
ATOM 868 N N . GLY B 1 25 ? 51.802 50.566 105.305 1.00 40.43 655 GLY B N 1
ATOM 869 C CA . GLY B 1 25 ? 53.131 50.365 104.716 1.00 38.28 655 GLY B CA 1
ATOM 870 C C . GLY B 1 25 ? 53.053 49.400 103.555 1.00 34.07 655 GLY B C 1
ATOM 871 O O . GLY B 1 25 ? 51.981 49.249 102.950 1.00 33.99 655 GLY B O 1
ATOM 872 N N . ARG B 1 26 ? 54.197 48.817 103.216 1.00 27.55 656 ARG B N 1
ATOM 873 C CA . ARG B 1 26 ? 54.308 47.927 102.040 1.00 23.95 656 ARG B CA 1
ATOM 874 C C . ARG B 1 26 ? 55.178 46.721 102.370 1.00 19.75 656 ARG B C 1
ATOM 875 O O . ARG B 1 26 ? 56.151 46.850 103.067 1.00 19.64 656 ARG B O 1
ATOM 883 N N . VAL B 1 27 ? 54.756 45.587 101.859 1.00 19.81 657 VAL B N 1
ATOM 884 C CA . VAL B 1 27 ? 55.418 44.321 102.056 1.00 20.02 657 VAL B CA 1
ATOM 885 C C . VAL B 1 27 ? 55.872 43.836 100.686 1.00 18.52 657 VAL B C 1
ATOM 886 O O . VAL B 1 27 ? 55.052 43.608 99.782 1.00 17.11 657 VAL B O 1
ATOM 890 N N . GLY B 1 28 ? 57.175 43.697 100.526 1.00 18.62 658 GLY B N 1
ATOM 891 C CA . GLY B 1 28 ? 57.753 43.086 99.351 1.00 18.70 658 GLY B CA 1
ATOM 892 C C . GLY B 1 28 ? 58.265 41.681 99.638 1.00 19.13 658 GLY B C 1
ATOM 893 O O . GLY B 1 28 ? 58.885 41.422 100.675 1.00 17.62 658 GLY B O 1
ATOM 894 N N . VAL B 1 29 ? 58.050 40.803 98.677 1.00 19.79 659 VAL B N 1
ATOM 895 C CA . VAL B 1 29 ? 58.561 39.442 98.726 1.00 18.96 659 VAL B CA 1
ATOM 896 C C . VAL B 1 29 ? 59.372 39.247 97.459 1.00 20.48 659 VAL B C 1
ATOM 897 O O . VAL B 1 29 ? 58.806 39.216 96.354 1.00 20.31 659 VAL B O 1
ATOM 901 N N . GLY B 1 30 ? 60.701 39.188 97.616 1.00 25.86 660 GLY B N 1
ATOM 902 C CA . GLY B 1 30 ? 61.649 39.258 96.542 1.00 28.73 660 GLY B CA 1
ATOM 903 C C . GLY B 1 30 ? 62.031 40.646 96.065 1.00 34.78 660 GLY B C 1
ATOM 904 O O . GLY B 1 30 ? 62.950 40.758 95.246 1.00 39.27 660 GLY B O 1
ATOM 905 N N . THR B 1 31 ? 61.359 41.710 96.512 1.00 34.86 661 THR B N 1
ATOM 906 C CA . THR B 1 31 ? 61.774 43.071 96.186 1.00 35.76 661 THR B CA 1
ATOM 907 C C . THR B 1 31 ? 62.036 43.852 97.459 1.00 34.73 661 THR B C 1
ATOM 908 O O . THR B 1 31 ? 61.261 43.775 98.414 1.00 31.03 661 THR B O 1
ATOM 912 N N . THR B 1 32 ? 63.130 44.597 97.464 1.00 38.81 662 THR B N 1
ATOM 913 C CA . THR B 1 32 ? 63.381 45.566 98.518 1.00 43.74 662 THR B CA 1
ATOM 914 C C . THR B 1 32 ? 62.787 46.931 98.192 1.00 43.09 662 THR B C 1
ATOM 915 O O . THR B 1 32 ? 63.056 47.906 98.903 1.00 46.69 662 THR B O 1
ATOM 919 N N . ALA B 1 33 ? 61.963 47.008 97.148 1.00 38.30 663 ALA B N 1
ATOM 920 C CA . ALA B 1 33 ? 61.291 48.244 96.746 1.00 35.55 663 ALA B CA 1
ATOM 921 C C . ALA B 1 33 ? 59.850 47.925 96.362 1.00 34.77 663 ALA B C 1
ATOM 922 O O . ALA B 1 33 ? 59.474 47.980 95.187 1.00 37.17 663 ALA B O 1
ATOM 924 N N . PRO B 1 34 ? 59.006 47.590 97.333 1.00 32.58 664 PRO B N 1
ATOM 925 C CA . PRO B 1 34 ? 57.609 47.303 96.996 1.00 30.16 664 PRO B CA 1
ATOM 926 C C . PRO B 1 34 ? 56.848 48.587 96.741 1.00 29.79 664 PRO B C 1
ATOM 927 O O . PRO B 1 34 ? 57.114 49.630 97.345 1.00 30.51 664 PRO B O 1
ATOM 931 N N . THR B 1 35 ? 55.877 48.490 95.832 1.00 32.05 665 THR B N 1
ATOM 932 C CA . THR B 1 35 ? 55.090 49.639 95.408 1.00 33.86 665 THR B CA 1
ATOM 933 C C . THR B 1 35 ? 53.599 49.539 95.726 1.00 32.04 665 THR B C 1
ATOM 934 O O . THR B 1 35 ? 52.868 50.505 95.477 1.00 33.24 665 THR B O 1
ATOM 938 N N . SER B 1 36 ? 53.127 48.417 96.269 1.00 29.86 666 SER B N 1
ATOM 939 C CA . SER B 1 36 ? 51.743 48.271 96.712 1.00 27.17 666 SER B CA 1
ATOM 940 C C . SER B 1 36 ? 51.757 47.625 98.083 1.00 25.26 666 SER B C 1
ATOM 941 O O . SER B 1 36 ? 52.809 47.187 98.568 1.00 25.71 666 SER B O 1
ATOM 944 N N . ALA B 1 37 ? 50.570 47.525 98.696 1.00 19.66 667 ALA B N 1
ATOM 945 C CA . ALA B 1 37 ? 50.480 46.925 100.022 1.00 17.91 667 ALA B CA 1
ATOM 946 C C . ALA B 1 37 ? 51.198 45.586 100.075 1.00 16.07 667 ALA B C 1
ATOM 947 O O . ALA B 1 37 ? 51.925 45.303 101.032 1.00 18.28 667 ALA B O 1
ATOM 949 N N . LEU B 1 38 ? 51.018 44.756 99.047 1.00 16.20 668 LEU B N 1
ATOM 950 C CA . LEU B 1 38 ? 51.797 43.539 98.861 1.00 15.43 668 LEU B CA 1
ATOM 951 C C . LEU B 1 38 ? 52.378 43.543 97.453 1.00 14.35 668 LEU B C 1
ATOM 952 O O . LEU B 1 38 ? 51.643 43.762 96.482 1.00 15.48 668 LEU B O 1
ATOM 957 N N . HIS B 1 39 ? 53.655 43.238 97.310 1.00 13.92 669 HIS B N 1
ATOM 958 C CA . HIS B 1 39 ? 54.302 43.204 96.005 1.00 14.07 669 HIS B CA 1
ATOM 959 C C . HIS B 1 39 ? 55.210 41.991 96.009 1.00 14.25 669 HIS B C 1
ATOM 960 O O . HIS B 1 39 ? 56.141 41.946 96.826 1.00 16.59 669 HIS B O 1
ATOM 967 N N . VAL B 1 40 ? 54.935 41.010 95.146 1.00 13.54 670 VAL B N 1
ATOM 968 C CA . VAL B 1 40 ? 55.669 39.752 95.099 1.00 14.32 670 VAL B CA 1
ATOM 969 C C . VAL B 1 40 ? 56.306 39.646 93.732 1.00 14.84 670 VAL B C 1
ATOM 970 O O . VAL B 1 40 ? 55.629 39.851 92.726 1.00 15.63 670 VAL B O 1
ATOM 974 N N A ILE B 1 41 ? 57.580 39.283 93.705 0.48 15.76 671 ILE B N 1
ATOM 975 N N B ILE B 1 41 ? 57.579 39.277 93.704 0.52 15.58 671 ILE B N 1
ATOM 976 C CA A ILE B 1 41 ? 58.264 39.090 92.398 0.48 18.53 671 ILE B CA 1
ATOM 977 C CA B ILE B 1 41 ? 58.283 39.094 92.406 0.52 18.68 671 ILE B CA 1
ATOM 978 C C A ILE B 1 41 ? 58.865 37.686 92.393 0.48 18.92 671 ILE B C 1
ATOM 979 C C B ILE B 1 41 ? 58.854 37.677 92.400 0.52 19.36 671 ILE B C 1
ATOM 980 O O A ILE B 1 41 ? 59.496 37.302 93.384 0.48 20.40 671 ILE B O 1
ATOM 981 O O B ILE B 1 41 ? 59.505 37.298 93.381 0.52 21.03 671 ILE B O 1
ATOM 990 N N . GLY B 1 42 ? 58.715 36.988 91.273 1.00 19.76 672 GLY B N 1
ATOM 991 C CA . GLY B 1 42 ? 59.284 35.666 91.113 1.00 21.60 672 GLY B CA 1
ATOM 992 C C . GLY B 1 42 ? 59.455 35.367 89.638 1.00 23.47 672 GLY B C 1
ATOM 993 O O . GLY B 1 42 ? 59.263 36.226 88.772 1.00 23.58 672 GLY B O 1
ATOM 994 N N . THR B 1 43 ? 59.852 34.135 89.357 1.00 26.74 673 THR B N 1
ATOM 995 C CA . THR B 1 43 ? 60.005 33.661 87.986 1.00 26.02 673 THR B CA 1
ATOM 996 C C . THR B 1 43 ? 59.062 32.483 87.813 1.00 28.81 673 THR B C 1
ATOM 997 O O . THR B 1 43 ? 59.248 31.440 88.446 1.00 31.07 673 THR B O 1
ATOM 1001 N N . GLY B 1 44 ? 58.051 32.647 86.968 1.00 26.59 674 GLY B N 1
ATOM 1002 C CA . GLY B 1 44 ? 57.137 31.551 86.730 1.00 25.73 674 GLY B CA 1
ATOM 1003 C C . GLY B 1 44 ? 56.039 31.533 87.770 1.00 24.74 674 GLY B C 1
ATOM 1004 O O . GLY B 1 44 ? 55.149 32.383 87.731 1.00 28.85 674 GLY B O 1
ATOM 1005 N N . GLU B 1 45 ? 56.091 30.595 88.713 1.00 24.70 675 GLU B N 1
ATOM 1006 C CA . GLU B 1 45 ? 55.069 30.505 89.756 1.00 26.03 675 GLU B CA 1
ATOM 1007 C C . GLU B 1 45 ? 55.463 31.487 90.851 1.00 23.94 675 GLU B C 1
ATOM 1008 O O . GLU B 1 45 ? 56.282 31.207 91.713 1.00 27.68 675 GLU B O 1
ATOM 1014 N N . VAL B 1 46 ? 54.891 32.672 90.767 1.00 17.89 676 VAL B N 1
ATOM 1015 C CA . VAL B 1 46 ? 55.138 33.749 91.703 1.00 15.28 676 VAL B CA 1
ATOM 1016 C C . VAL B 1 46 ? 54.433 33.478 93.017 1.00 14.47 676 VAL B C 1
ATOM 1017 O O . VAL B 1 46 ? 55.026 33.624 94.091 1.00 16.29 676 VAL B O 1
ATOM 1021 N N . ALA B 1 47 ? 53.152 33.122 92.973 1.00 14.32 677 ALA B N 1
ATOM 1022 C CA . ALA B 1 47 ? 52.388 32.901 94.189 1.00 14.20 677 ALA B CA 1
ATOM 1023 C C . ALA B 1 47 ? 51.458 31.728 93.974 1.00 13.70 677 ALA B C 1
ATOM 1024 O O . ALA B 1 47 ? 50.863 31.608 92.897 1.00 15.30 677 ALA B O 1
ATOM 1026 N N A ARG B 1 48 ? 51.326 30.868 94.987 0.00 14.71 678 ARG B N 1
ATOM 1027 N N B ARG B 1 48 ? 51.335 30.865 94.989 1.00 13.82 678 ARG B N 1
ATOM 1028 C CA A ARG B 1 48 ? 50.421 29.690 94.887 0.00 16.51 678 ARG B CA 1
ATOM 1029 C CA B ARG B 1 48 ? 50.423 29.690 94.901 1.00 14.13 678 ARG B CA 1
ATOM 1030 C C A ARG B 1 48 ? 49.533 29.686 96.139 0.00 14.56 678 ARG B C 1
ATOM 1031 C C B ARG B 1 48 ? 49.528 29.692 96.147 1.00 13.51 678 ARG B C 1
ATOM 1032 O O A ARG B 1 48 ? 50.085 29.507 97.242 0.00 14.48 678 ARG B O 1
ATOM 1033 O O B ARG B 1 48 ? 50.065 29.581 97.264 1.00 16.42 678 ARG B O 1
ATOM 1048 N N . PHE B 1 49 ? 48.212 29.632 95.930 1.00 13.41 679 PHE B N 1
ATOM 1049 C CA . PHE B 1 49 ? 47.207 29.652 96.984 1.00 13.19 679 PHE B CA 1
ATOM 1050 C C . PHE B 1 49 ? 46.539 28.291 96.926 1.00 14.13 679 PHE B C 1
ATOM 1051 O O . PHE B 1 49 ? 45.937 27.951 95.901 1.00 15.18 679 PHE B O 1
ATOM 1059 N N . VAL B 1 50 ? 46.641 27.515 97.992 1.00 13.47 680 VAL B N 1
ATOM 1060 C CA . VAL B 1 50 ? 46.216 26.117 97.974 1.00 13.95 680 VAL B CA 1
ATOM 1061 C C . VAL B 1 50 ? 45.082 25.942 98.960 1.00 15.43 680 VAL B C 1
ATOM 1062 O O . VAL B 1 50 ? 45.248 26.217 100.147 1.00 17.21 680 VAL B O 1
ATOM 1066 N N . THR B 1 51 ? 43.952 25.426 98.491 1.00 15.75 681 THR B N 1
ATOM 1067 C CA . THR B 1 51 ? 42.800 25.219 99.348 1.00 16.47 681 THR B CA 1
ATOM 1068 C C . THR B 1 51 ? 42.526 23.733 99.541 1.00 17.41 681 THR B C 1
ATOM 1069 O O . THR B 1 51 ? 42.601 22.940 98.592 1.00 17.67 681 THR B O 1
ATOM 1073 N N . SER B 1 52 ? 42.201 23.366 100.784 1.00 19.50 682 SER B N 1
ATOM 1074 C CA . SER B 1 52 ? 41.841 22.006 101.174 1.00 21.40 682 SER B CA 1
ATOM 1075 C C . SER B 1 52 ? 40.337 21.827 101.263 1.00 23.40 682 SER B C 1
ATOM 1076 O O . SER B 1 52 ? 39.854 20.959 102.001 1.00 25.72 682 SER B O 1
ATOM 1079 N N . ALA B 1 53 ? 39.597 22.672 100.561 1.00 22.50 683 ALA B N 1
ATOM 1080 C CA . ALA B 1 53 ? 38.173 22.517 100.321 1.00 22.84 683 ALA B CA 1
ATOM 1081 C C . ALA B 1 53 ? 37.914 23.334 99.071 1.00 21.30 683 ALA B C 1
ATOM 1082 O O . ALA B 1 53 ? 38.802 24.035 98.595 1.00 22.01 683 ALA B O 1
ATOM 1084 N N . THR B 1 54 ? 36.701 23.259 98.542 1.00 20.18 684 THR B N 1
ATOM 1085 C CA . THR B 1 54 ? 36.363 24.191 97.472 1.00 19.13 684 THR B CA 1
ATOM 1086 C C . THR B 1 54 ? 36.525 25.617 97.996 1.00 19.38 684 THR B C 1
ATOM 1087 O O . THR B 1 54 ? 36.167 25.919 99.135 1.00 22.69 684 THR B O 1
ATOM 1091 N N . GLY B 1 55 ? 37.123 26.480 97.193 1.00 17.46 685 GLY B N 1
ATOM 1092 C CA . GLY B 1 55 ? 37.469 27.812 97.654 1.00 17.88 685 GLY B CA 1
ATOM 1093 C C . GLY B 1 55 ? 38.652 28.317 96.862 1.00 16.20 685 GLY B C 1
ATOM 1094 O O . GLY B 1 55 ? 38.895 27.842 95.760 1.00 16.18 685 GLY B O 1
ATOM 1095 N N . GLY B 1 56 ? 39.394 29.256 97.457 1.00 15.93 686 GLY B N 1
ATOM 1096 C CA . GLY B 1 56 ? 40.535 29.836 96.789 1.00 14.49 686 GLY B CA 1
ATOM 1097 C C . GLY B 1 56 ? 40.793 31.261 97.239 1.00 14.75 686 GLY B C 1
ATOM 1098 O O . GLY B 1 56 ? 40.976 31.527 98.445 1.00 17.06 686 GLY B O 1
ATOM 1099 N N . VAL B 1 57 ? 40.842 32.179 96.279 1.00 13.90 687 VAL B N 1
ATOM 1100 C CA . VAL B 1 57 ? 41.237 33.557 96.515 1.00 13.70 687 VAL B CA 1
ATOM 1101 C C . VAL B 1 57 ? 40.002 34.428 96.385 1.00 13.41 687 VAL B C 1
ATOM 1102 O O . VAL B 1 57 ? 39.219 34.251 95.438 1.00 13.71 687 VAL B O 1
ATOM 1106 N N . VAL B 1 58 ? 39.866 35.400 97.286 1.00 12.35 688 VAL B N 1
ATOM 1107 C CA . VAL B 1 58 ? 38.789 36.391 97.267 1.00 11.45 688 VAL B CA 1
ATOM 1108 C C . VAL B 1 58 ? 39.354 37.767 96.929 1.00 11.97 688 VAL B C 1
ATOM 1109 O O . VAL B 1 58 ? 40.349 38.192 97.533 1.00 13.05 688 VAL B O 1
ATOM 1113 N N . ILE B 1 59 ? 38.714 38.468 96.005 1.00 11.48 689 ILE B N 1
ATOM 1114 C CA . ILE B 1 59 ? 38.955 39.887 95.768 1.00 12.20 689 ILE B CA 1
ATOM 1115 C C . ILE B 1 59 ? 37.691 40.596 96.220 1.00 12.09 689 ILE B C 1
ATOM 1116 O O . ILE B 1 59 ? 36.587 40.291 95.728 1.00 13.30 689 ILE B O 1
ATOM 1121 N N . ASP B 1 60 ? 37.836 41.532 97.147 1.00 12.55 690 ASP B N 1
ATOM 1122 C CA . ASP B 1 60 ? 36.696 42.126 97.830 1.00 12.73 690 ASP B CA 1
ATOM 1123 C C . ASP B 1 60 ? 36.859 43.633 97.820 1.00 13.24 690 ASP B C 1
ATOM 1124 O O . ASP B 1 60 ? 37.897 44.161 97.422 1.00 14.58 690 ASP B O 1
ATOM 1129 N N . SER B 1 61 ? 35.815 44.342 98.234 1.00 14.57 691 SER B N 1
ATOM 1130 C CA . SER B 1 61 ? 35.891 45.794 98.345 1.00 15.61 691 SER B CA 1
ATOM 1131 C C . SER B 1 61 ? 35.260 46.246 99.646 1.00 15.96 691 SER B C 1
ATOM 1132 O O . SER B 1 61 ? 34.442 45.542 100.244 1.00 17.14 691 SER B O 1
ATOM 1135 N N . THR B 1 62 ? 35.651 47.441 100.088 1.00 16.81 692 THR B N 1
ATOM 1136 C CA . THR B 1 62 ? 35.136 47.945 101.355 1.00 18.98 692 THR B CA 1
ATOM 1137 C C . THR B 1 62 ? 33.762 48.587 101.236 1.00 19.66 692 THR B C 1
ATOM 1138 O O . THR B 1 62 ? 33.150 48.890 102.267 1.00 22.93 692 THR B O 1
ATOM 1142 N N . ALA B 1 63 ? 33.276 48.818 100.018 1.00 18.95 693 ALA B N 1
ATOM 1143 C CA . ALA B 1 63 ? 32.002 49.480 99.806 1.00 18.95 693 ALA B CA 1
ATOM 1144 C C . ALA B 1 63 ? 31.453 49.044 98.462 1.00 19.50 693 ALA B C 1
ATOM 1145 O O . ALA B 1 63 ? 32.192 48.583 97.582 1.00 17.72 693 ALA B O 1
ATOM 1147 N N . LEU B 1 64 ? 30.139 49.200 98.303 1.00 18.40 694 LEU B N 1
ATOM 1148 C CA . LEU B 1 64 ? 29.506 48.745 97.075 1.00 19.68 694 LEU B CA 1
ATOM 1149 C C . LEU B 1 64 ? 29.922 49.558 95.859 1.00 20.60 694 LEU B C 1
ATOM 1150 O O . LEU B 1 64 ? 29.827 49.035 94.743 1.00 21.24 694 LEU B O 1
ATOM 1155 N N . ASN B 1 65 ? 30.414 50.788 96.029 1.00 21.68 695 ASN B N 1
ATOM 1156 C CA . ASN B 1 65 ? 30.842 51.599 94.889 1.00 22.41 695 ASN B CA 1
ATOM 1157 C C . ASN B 1 65 ? 32.322 51.430 94.544 1.00 20.78 695 ASN B C 1
ATOM 1158 O O . ASN B 1 65 ? 32.829 52.159 93.683 1.00 22.88 695 ASN B O 1
ATOM 1163 N N . TYR B 1 66 ? 33.024 50.491 95.185 1.00 18.47 696 TYR B N 1
ATOM 1164 C CA . TYR B 1 66 ? 34.418 50.178 94.868 1.00 18.91 696 TYR B CA 1
ATOM 1165 C C . TYR B 1 66 ? 34.478 48.825 94.170 1.00 18.60 696 TYR B C 1
ATOM 1166 O O . TYR B 1 66 ? 33.714 47.919 94.501 1.00 19.85 696 TYR B O 1
ATOM 1175 N N . ASN B 1 67 ? 35.440 48.664 93.246 1.00 17.08 697 ASN B N 1
ATOM 1176 C CA . ASN B 1 67 ? 35.368 47.630 92.219 1.00 17.45 697 ASN B CA 1
ATOM 1177 C C . ASN B 1 67 ? 36.484 46.627 92.389 1.00 17.29 697 ASN B C 1
ATOM 1178 O O . ASN B 1 67 ? 37.646 46.909 92.030 1.00 17.02 697 ASN B O 1
ATOM 1183 N N . PRO B 1 68 ? 36.185 45.445 92.915 1.00 14.44 698 PRO B N 1
ATOM 1184 C CA . PRO B 1 68 ? 37.203 44.395 93.009 1.00 13.20 698 PRO B CA 1
ATOM 1185 C C . PRO B 1 68 ? 37.585 43.947 91.602 1.00 13.07 698 PRO B C 1
ATOM 1186 O O . PRO B 1 68 ? 36.725 43.693 90.740 1.00 12.95 698 PRO B O 1
ATOM 1190 N N A SER B 1 69 ? 38.891 43.860 91.371 0.61 12.73 699 SER B N 1
ATOM 1191 N N B SER B 1 69 ? 38.884 43.842 91.361 0.39 12.51 699 SER B N 1
ATOM 1192 C CA A SER B 1 69 ? 39.448 43.728 90.037 0.61 12.08 699 SER B CA 1
ATOM 1193 C CA B SER B 1 69 ? 39.353 43.703 89.995 0.39 12.78 699 SER B CA 1
ATOM 1194 C C A SER B 1 69 ? 40.607 42.745 90.038 0.61 11.92 699 SER B C 1
ATOM 1195 C C B SER B 1 69 ? 40.631 42.886 89.950 0.39 11.78 699 SER B C 1
ATOM 1196 O O A SER B 1 69 ? 41.406 42.682 90.980 0.61 13.49 699 SER B O 1
ATOM 1197 O O B SER B 1 69 ? 41.525 43.065 90.791 0.39 10.72 699 SER B O 1
ATOM 1202 N N . LEU B 1 70 ? 40.686 41.995 88.956 1.00 11.85 700 LEU B N 1
ATOM 1203 C CA . LEU B 1 70 ? 41.873 41.257 88.555 1.00 11.25 700 LEU B CA 1
ATOM 1204 C C . LEU B 1 70 ? 42.435 42.018 87.351 1.00 11.31 700 LEU B C 1
ATOM 1205 O O . LEU B 1 70 ? 41.752 42.153 86.324 1.00 11.69 700 LEU B O 1
ATOM 1210 N N . ILE B 1 71 ? 43.646 42.541 87.467 1.00 11.64 701 ILE B N 1
ATOM 1211 C CA . ILE B 1 71 ? 44.229 43.391 86.433 1.00 11.57 701 ILE B CA 1
ATOM 1212 C C . ILE B 1 71 ? 45.474 42.696 85.908 1.00 11.64 701 ILE B C 1
ATOM 1213 O O . ILE B 1 71 ? 46.336 42.288 86.700 1.00 13.07 701 ILE B O 1
ATOM 1218 N N . TYR B 1 72 ? 45.583 42.564 84.579 1.00 10.81 702 TYR B N 1
ATOM 1219 C CA . TYR B 1 72 ? 46.782 42.050 83.942 1.00 10.64 702 TYR B CA 1
ATOM 1220 C C . TYR B 1 72 ? 47.555 43.193 83.305 1.00 10.18 702 TYR B C 1
ATOM 1221 O O . TYR B 1 72 ? 46.989 43.993 82.543 1.00 11.40 702 TYR B O 1
ATOM 1230 N N . ARG B 1 73 ? 48.843 43.243 83.594 1.00 10.89 703 ARG B N 1
ATOM 1231 C CA . ARG B 1 73 ? 49.764 44.218 83.034 1.00 11.03 703 ARG B CA 1
ATOM 1232 C C . ARG B 1 73 ? 50.961 43.537 82.372 1.00 12.81 703 ARG B C 1
ATOM 1233 O O . ARG B 1 73 ? 51.338 42.408 82.698 1.00 12.92 703 ARG B O 1
ATOM 1241 N N . LYS B 1 74 ? 51.570 44.243 81.433 1.00 13.08 704 LYS B N 1
ATOM 1242 C CA . LYS B 1 74 ? 52.893 43.890 80.947 1.00 14.14 704 LYS B CA 1
ATOM 1243 C C . LYS B 1 74 ? 53.783 45.102 81.105 1.00 13.72 704 LYS B C 1
ATOM 1244 O O . LYS B 1 74 ? 53.398 46.217 80.720 1.00 14.61 704 LYS B O 1
ATOM 1250 N N . THR B 1 75 ? 54.973 44.887 81.664 1.00 16.65 705 THR B N 1
ATOM 1251 C CA . THR B 1 75 ? 55.864 45.989 82.027 1.00 18.50 705 THR B CA 1
ATOM 1252 C C . THR B 1 75 ? 55.145 47.071 82.830 1.00 17.89 705 THR B C 1
ATOM 1253 O O . THR B 1 75 ? 55.422 48.259 82.695 1.00 19.42 705 THR B O 1
ATOM 1257 N N . ASN B 1 76 ? 54.197 46.635 83.666 1.00 16.79 706 ASN B N 1
ATOM 1258 C CA . ASN B 1 76 ? 53.410 47.503 84.542 1.00 16.74 706 ASN B CA 1
ATOM 1259 C C . ASN B 1 76 ? 52.496 48.473 83.793 1.00 15.42 706 ASN B C 1
ATOM 1260 O O . ASN B 1 76 ? 52.147 49.531 84.325 1.00 16.70 706 ASN B O 1
ATOM 1265 N N . ILE B 1 77 ? 52.076 48.109 82.583 1.00 14.39 707 ILE B N 1
ATOM 1266 C CA . ILE B 1 77 ? 51.070 48.857 81.828 1.00 14.19 707 ILE B CA 1
ATOM 1267 C C . ILE B 1 77 ? 49.829 47.978 81.690 1.00 12.92 707 ILE B C 1
ATOM 1268 O O . ILE B 1 77 ? 49.920 46.807 81.288 1.00 12.16 707 ILE B O 1
ATOM 1273 N N . ASN B 1 78 ? 48.658 48.556 81.964 1.00 12.41 708 ASN B N 1
ATOM 1274 C CA . ASN B 1 78 ? 47.431 47.772 81.873 1.00 12.33 708 ASN B CA 1
ATOM 1275 C C . ASN B 1 78 ? 47.226 47.201 80.476 1.00 11.19 708 ASN B C 1
ATOM 1276 O O . ASN B 1 78 ? 47.454 47.876 79.459 1.00 11.63 708 ASN B O 1
ATOM 1281 N N . ARG B 1 79 ? 46.702 45.976 80.438 1.00 10.70 709 ARG B N 1
ATOM 1282 C CA . ARG B 1 79 ? 46.371 45.315 79.151 1.00 10.63 709 ARG B CA 1
ATOM 1283 C C . ARG B 1 79 ? 44.922 44.807 79.189 1.00 10.28 709 ARG B C 1
ATOM 1284 O O . ARG B 1 79 ? 44.201 45.030 78.270 1.00 10.41 709 ARG B O 1
ATOM 1292 N N . TRP B 1 80 ? 44.579 44.088 80.263 1.00 9.88 710 TRP B N 1
ATOM 1293 C CA . TRP B 1 80 ? 43.221 43.507 80.433 1.00 9.94 710 TRP B CA 1
ATOM 1294 C C . TRP B 1 80 ? 42.834 43.507 81.909 1.00 9.87 710 TRP B C 1
ATOM 1295 O O . TRP B 1 80 ? 43.730 43.530 82.766 1.00 10.91 710 TRP B O 1
ATOM 1306 N N A SER B 1 81 ? 41.532 43.513 82.178 0.77 9.59 711 SER B N 1
ATOM 1307 N N B SER B 1 81 ? 41.632 43.513 82.178 0.23 9.44 711 SER B N 1
ATOM 1308 C CA A SER B 1 81 ? 41.070 43.377 83.579 0.77 9.74 711 SER B CA 1
ATOM 1309 C CA B SER B 1 81 ? 41.170 43.377 83.579 0.23 9.68 711 SER B CA 1
ATOM 1310 C C A SER B 1 81 ? 39.717 42.666 83.590 0.77 10.11 711 SER B C 1
ATOM 1311 C C B SER B 1 81 ? 39.817 42.666 83.590 0.23 9.93 711 SER B C 1
ATOM 1312 O O A SER B 1 81 ? 39.005 42.713 82.568 0.77 11.20 711 SER B O 1
ATOM 1313 O O B SER B 1 81 ? 39.105 42.713 82.568 0.23 10.96 711 SER B O 1
ATOM 1318 N N . MET B 1 82 ? 39.490 41.901 84.589 1.00 10.58 712 MET B N 1
ATOM 1319 C CA . MET B 1 82 ? 38.141 41.336 84.854 1.00 10.15 712 MET B CA 1
ATOM 1320 C C . MET B 1 82 ? 37.666 41.810 86.233 1.00 10.71 712 MET B C 1
ATOM 1321 O O . MET B 1 82 ? 38.414 41.586 87.203 1.00 11.48 712 MET B O 1
ATOM 1326 N N A MET B 1 83 ? 36.630 42.566 86.203 0.51 10.56 713 MET B N 1
ATOM 1327 N N B MET B 1 83 ? 36.624 42.552 86.204 0.49 10.66 713 MET B N 1
ATOM 1328 C CA A MET B 1 83 ? 36.222 43.210 87.467 0.51 11.47 713 MET B CA 1
ATOM 1329 C CA B MET B 1 83 ? 36.218 43.182 87.474 0.49 11.97 713 MET B CA 1
ATOM 1330 C C A MET B 1 83 ? 34.710 43.302 87.611 0.51 11.37 713 MET B C 1
ATOM 1331 C C B MET B 1 83 ? 34.708 43.303 87.610 0.49 11.47 713 MET B C 1
ATOM 1332 O O A MET B 1 83 ? 33.984 42.981 86.680 0.51 11.91 713 MET B O 1
ATOM 1333 O O B MET B 1 83 ? 33.982 42.978 86.680 0.49 11.44 713 MET B O 1
ATOM 1342 N N . VAL B 1 84 ? 34.303 43.542 88.855 1.00 11.52 714 VAL B N 1
ATOM 1343 C CA . VAL B 1 84 ? 32.878 43.731 89.175 1.00 11.18 714 VAL B CA 1
ATOM 1344 C C . VAL B 1 84 ? 32.686 45.249 89.208 1.00 12.13 714 VAL B C 1
ATOM 1345 O O . VAL B 1 84 ? 33.357 45.942 89.990 1.00 14.13 714 VAL B O 1
ATOM 1349 N N . ASN B 1 85 ? 31.782 45.715 88.363 1.00 12.22 715 ASN B N 1
ATOM 1350 C CA . ASN B 1 85 ? 31.608 47.172 88.185 1.00 13.64 715 ASN B CA 1
ATOM 1351 C C . ASN B 1 85 ? 30.765 47.801 89.300 1.00 14.23 715 ASN B C 1
ATOM 1352 O O . ASN B 1 85 ? 30.306 47.121 90.185 1.00 14.68 715 ASN B O 1
ATOM 1357 N N . ALA B 1 86 ? 30.592 49.110 89.209 1.00 15.28 716 ALA B N 1
ATOM 1358 C CA . ALA B 1 86 ? 29.871 49.851 90.230 1.00 16.07 716 ALA B CA 1
ATOM 1359 C C . ALA B 1 86 ? 28.445 50.208 89.821 1.00 15.81 716 ALA B C 1
ATOM 1360 O O . ALA B 1 86 ? 27.854 51.106 90.431 1.00 17.76 716 ALA B O 1
ATOM 1362 N N . ALA B 1 87 ? 27.879 49.542 88.819 1.00 15.16 717 ALA B N 1
ATOM 1363 C CA . ALA B 1 87 ? 26.445 49.702 88.566 1.00 14.62 717 ALA B CA 1
ATOM 1364 C C . ALA B 1 87 ? 25.686 49.529 89.877 1.00 15.20 717 ALA B C 1
ATOM 1365 O O . ALA B 1 87 ? 25.939 48.588 90.632 1.00 14.14 717 ALA B O 1
ATOM 1367 N N A SER B 1 88 ? 24.743 50.431 90.135 0.59 15.48 718 SER B N 1
ATOM 1368 N N B SER B 1 88 ? 24.789 50.467 90.164 0.41 16.15 718 SER B N 1
ATOM 1369 C CA A SER B 1 88 ? 24.173 50.537 91.469 0.59 15.46 718 SER B CA 1
ATOM 1370 C CA B SER B 1 88 ? 24.200 50.537 91.491 0.41 17.22 718 SER B CA 1
ATOM 1371 C C A SER B 1 88 ? 23.270 49.352 91.802 0.59 14.50 718 SER B C 1
ATOM 1372 C C B SER B 1 88 ? 23.352 49.302 91.783 0.41 15.40 718 SER B C 1
ATOM 1373 O O A SER B 1 88 ? 22.427 48.938 90.993 0.59 13.67 718 SER B O 1
ATOM 1374 O O B SER B 1 88 ? 22.673 48.766 90.902 0.41 15.50 718 SER B O 1
ATOM 1379 N N . GLU B 1 89 ? 23.412 48.848 93.038 1.00 14.48 719 GLU B N 1
ATOM 1380 C CA . GLU B 1 89 ? 22.609 47.719 93.530 1.00 14.79 719 GLU B CA 1
ATOM 1381 C C . GLU B 1 89 ? 21.279 48.260 94.034 1.00 15.38 719 GLU B C 1
ATOM 1382 O O . GLU B 1 89 ? 21.120 48.637 95.198 1.00 17.95 719 GLU B O 1
ATOM 1388 N N . THR B 1 90 ? 20.311 48.324 93.138 1.00 14.40 720 THR B N 1
ATOM 1389 C CA . THR B 1 90 ? 19.026 48.946 93.439 1.00 16.02 720 THR B CA 1
ATOM 1390 C C . THR B 1 90 ? 17.975 47.945 93.896 1.00 16.76 720 THR B C 1
ATOM 1391 O O . THR B 1 90 ? 16.837 48.337 94.152 1.00 17.83 720 THR B O 1
ATOM 1395 N N . GLY B 1 91 ? 18.343 46.666 94.016 1.00 15.01 721 GLY B N 1
ATOM 1396 C CA . GLY B 1 91 ? 17.398 45.664 94.470 1.00 14.36 721 GLY B CA 1
ATOM 1397 C C . GLY B 1 91 ? 17.181 44.619 93.398 1.00 14.75 721 GLY B C 1
ATOM 1398 O O . GLY B 1 91 ? 17.416 44.867 92.208 1.00 15.98 721 GLY B O 1
ATOM 1399 N N . GLY B 1 92 ? 16.783 43.422 93.811 1.00 14.71 722 GLY B N 1
ATOM 1400 C CA . GLY B 1 92 ? 16.505 42.394 92.840 1.00 14.81 722 GLY B CA 1
ATOM 1401 C C . GLY B 1 92 ? 17.726 41.984 92.047 1.00 15.03 722 GLY B C 1
ATOM 1402 O O . GLY B 1 92 ? 17.608 41.624 90.864 1.00 16.31 722 GLY B O 1
ATOM 1403 N N . ASN B 1 93 ? 18.905 42.043 92.657 1.00 12.62 723 ASN B N 1
ATOM 1404 C CA . ASN B 1 93 ? 20.151 41.587 92.041 1.00 12.50 723 ASN B CA 1
ATOM 1405 C C . ASN B 1 93 ? 20.644 42.506 90.929 1.00 12.61 723 ASN B C 1
ATOM 1406 O O . ASN B 1 93 ? 21.602 42.125 90.217 1.00 14.03 723 ASN B O 1
ATOM 1411 N N . ALA B 1 94 ? 20.062 43.701 90.791 1.00 13.17 724 ALA B N 1
ATOM 1412 C CA . ALA B 1 94 ? 20.634 44.711 89.912 1.00 13.57 724 ALA B CA 1
ATOM 1413 C C . ALA B 1 94 ? 22.020 45.134 90.391 1.00 12.53 724 ALA B C 1
ATOM 1414 O O . ALA B 1 94 ? 22.364 45.051 91.575 1.00 12.29 724 ALA B O 1
ATOM 1416 N N . GLY B 1 95 ? 22.821 45.603 89.434 1.00 12.59 725 GLY B N 1
ATOM 1417 C CA . GLY B 1 95 ? 24.091 46.234 89.736 1.00 11.55 725 GLY B CA 1
ATOM 1418 C C . GLY B 1 95 ? 25.199 45.225 89.928 1.00 11.34 725 GLY B C 1
ATOM 1419 O O . GLY B 1 95 ? 24.987 44.005 89.935 1.00 11.54 725 GLY B O 1
ATOM 1420 N N . SER B 1 96 ? 26.418 45.753 90.062 1.00 12.14 726 SER B N 1
ATOM 1421 C CA . SER B 1 96 ? 27.608 44.945 90.305 1.00 10.96 726 SER B CA 1
ATOM 1422 C C . SER B 1 96 ? 27.735 43.846 89.254 1.00 10.52 726 SER B C 1
ATOM 1423 O O . SER B 1 96 ? 27.714 42.641 89.551 1.00 11.01 726 SER B O 1
ATOM 1426 N N . ASN B 1 97 ? 27.812 44.292 88.000 1.00 11.33 727 ASN B N 1
ATOM 1427 C CA . ASN B 1 97 ? 27.907 43.374 86.836 1.00 10.88 727 ASN B CA 1
ATOM 1428 C C . ASN B 1 97 ? 29.381 43.077 86.552 1.00 10.40 727 ASN B C 1
ATOM 1429 O O . ASN B 1 97 ? 30.243 43.817 87.058 1.00 13.04 727 ASN B O 1
ATOM 1434 N N . LEU B 1 98 ? 29.651 42.013 85.795 1.00 10.16 728 LEU B N 1
ATOM 1435 C CA . LEU B 1 98 ? 31.054 41.634 85.485 1.00 9.33 728 LEU B CA 1
ATOM 1436 C C . LEU B 1 98 ? 31.460 42.257 84.145 1.00 9.97 728 LEU B C 1
ATOM 1437 O O . LEU B 1 98 ? 30.717 42.041 83.171 1.00 11.37 728 LEU B O 1
ATOM 1442 N N A SER B 1 99 ? 32.613 42.731 84.088 0.50 10.85 729 SER B N 1
ATOM 1443 N N B SER B 1 99 ? 32.608 42.797 84.147 0.50 10.15 729 SER B N 1
ATOM 1444 C CA A SER B 1 99 ? 33.142 43.308 82.860 0.50 11.83 729 SER B CA 1
ATOM 1445 C CA B SER B 1 99 ? 33.155 43.259 82.878 0.50 11.76 729 SER B CA 1
ATOM 1446 C C A SER B 1 99 ? 34.580 42.882 82.643 0.50 10.96 729 SER B C 1
ATOM 1447 C C B SER B 1 99 ? 34.570 42.746 82.654 0.50 10.05 729 SER B C 1
ATOM 1448 O O A SER B 1 99 ? 35.395 42.918 83.577 0.50 11.91 729 SER B O 1
ATOM 1449 O O B SER B 1 99 ? 35.341 42.540 83.600 0.50 10.70 729 SER B O 1
ATOM 1454 N N . ILE B 1 100 ? 34.880 42.507 81.402 1.00 11.12 730 ILE B N 1
ATOM 1455 C CA . ILE B 1 100 ? 36.244 42.259 80.955 1.00 9.92 730 ILE B CA 1
ATOM 1456 C C . ILE B 1 100 ? 36.622 43.449 80.106 1.00 10.53 730 ILE B C 1
ATOM 1457 O O . ILE B 1 100 ? 36.004 43.688 79.046 1.00 11.66 730 ILE B O 1
ATOM 1462 N N A LEU B 1 101 ? 37.609 44.206 80.579 0.28 10.71 731 LEU B N 1
ATOM 1463 N N B LEU B 1 101 ? 37.571 44.234 80.600 0.72 10.62 731 LEU B N 1
ATOM 1464 C CA A LEU B 1 101 ? 38.055 45.451 79.976 0.28 10.60 731 LEU B CA 1
ATOM 1465 C CA B LEU B 1 101 ? 38.035 45.445 79.951 0.72 9.98 731 LEU B CA 1
ATOM 1466 C C A LEU B 1 101 ? 39.362 45.222 79.243 0.28 10.20 731 LEU B C 1
ATOM 1467 C C B LEU B 1 101 ? 39.336 45.183 79.220 0.72 10.73 731 LEU B C 1
ATOM 1468 O O A LEU B 1 101 ? 40.246 44.522 79.743 0.28 9.47 731 LEU B O 1
ATOM 1469 O O B LEU B 1 101 ? 40.190 44.428 79.690 0.72 11.41 731 LEU B O 1
ATOM 1478 N N . ARG B 1 102 ? 39.501 45.854 78.083 1.00 10.71 732 ARG B N 1
ATOM 1479 C CA . ARG B 1 102 ? 40.766 45.892 77.364 1.00 10.72 732 ARG B CA 1
ATOM 1480 C C . ARG B 1 102 ? 41.352 47.291 77.458 1.00 9.99 732 ARG B C 1
ATOM 1481 O O . ARG B 1 102 ? 40.605 48.272 77.588 1.00 11.33 732 ARG B O 1
ATOM 1489 N N . TYR B 1 103 ? 42.682 47.393 77.411 1.00 10.39 733 TYR B N 1
ATOM 1490 C CA . TYR B 1 103 ? 43.372 48.666 77.540 1.00 11.06 733 TYR B CA 1
ATOM 1491 C C . TYR B 1 103 ? 44.317 48.889 76.372 1.00 11.74 733 TYR B C 1
ATOM 1492 O O . TYR B 1 103 ? 44.852 47.934 75.782 1.00 12.36 733 TYR B O 1
ATOM 1501 N N . ASP B 1 104 ? 44.509 50.170 76.032 1.00 12.27 734 ASP B N 1
ATOM 1502 C CA . ASP B 1 104 ? 45.343 50.542 74.908 1.00 13.45 734 ASP B CA 1
ATOM 1503 C C . ASP B 1 104 ? 46.821 50.446 75.258 1.00 12.87 734 ASP B C 1
ATOM 1504 O O . ASP B 1 104 ? 47.207 50.089 76.383 1.00 14.06 734 ASP B O 1
ATOM 1509 N N . ASP B 1 105 ? 47.665 50.758 74.273 1.00 13.97 735 ASP B N 1
ATOM 1510 C CA . ASP B 1 105 ? 49.097 50.583 74.451 1.00 16.54 735 ASP B CA 1
ATOM 1511 C C . ASP B 1 105 ? 49.632 51.419 75.601 1.00 20.23 735 ASP B C 1
ATOM 1512 O O . ASP B 1 105 ? 50.579 50.991 76.284 1.00 21.82 735 ASP B O 1
ATOM 1517 N N . THR B 1 106 ? 48.999 52.571 75.875 1.00 16.78 736 THR B N 1
ATOM 1518 C CA . THR B 1 106 ? 49.430 53.439 76.973 1.00 18.07 736 THR B CA 1
ATOM 1519 C C . THR B 1 106 ? 48.833 53.034 78.313 1.00 16.42 736 THR B C 1
ATOM 1520 O O . THR B 1 106 ? 49.176 53.640 79.334 1.00 18.52 736 THR B O 1
ATOM 1524 N N . GLY B 1 107 ? 47.938 52.061 78.344 1.00 16.11 737 GLY B N 1
ATOM 1525 C CA . GLY B 1 107 ? 47.322 51.632 79.574 1.00 15.61 737 GLY B CA 1
ATOM 1526 C C . GLY B 1 107 ? 45.967 52.226 79.875 1.00 15.49 737 GLY B C 1
ATOM 1527 O O . GLY B 1 107 ? 45.447 51.992 80.973 1.00 16.35 737 GLY B O 1
ATOM 1528 N N . ALA B 1 108 ? 45.385 52.998 78.949 1.00 16.01 738 ALA B N 1
ATOM 1529 C CA . ALA B 1 108 ? 44.074 53.604 79.142 1.00 16.92 738 ALA B CA 1
ATOM 1530 C C . ALA B 1 108 ? 42.984 52.664 78.658 1.00 15.00 738 ALA B C 1
ATOM 1531 O O . ALA B 1 108 ? 43.173 51.916 77.697 1.00 15.52 738 ALA B O 1
ATOM 1533 N N A THR B 1 109 ? 41.832 52.691 79.334 0.62 15.77 739 THR B N 1
ATOM 1534 N N B THR B 1 109 ? 41.827 52.713 79.316 0.38 16.44 739 THR B N 1
ATOM 1535 C CA A THR B 1 109 ? 40.751 51.784 78.964 0.62 16.28 739 THR B CA 1
ATOM 1536 C CA B THR B 1 109 ? 40.759 51.788 78.963 0.38 17.18 739 THR B CA 1
ATOM 1537 C C A THR B 1 109 ? 40.291 52.028 77.532 0.62 15.83 739 THR B C 1
ATOM 1538 C C B THR B 1 109 ? 40.269 52.028 77.540 0.38 15.91 739 THR B C 1
ATOM 1539 O O A THR B 1 109 ? 40.178 53.173 77.078 0.62 17.72 739 THR B O 1
ATOM 1540 O O B THR B 1 109 ? 40.095 53.170 77.104 0.38 16.51 739 THR B O 1
ATOM 1547 N N . LEU B 1 110 ? 40.056 50.928 76.817 1.00 15.25 740 LEU B N 1
ATOM 1548 C CA . LEU B 1 110 ? 39.419 50.921 75.508 1.00 16.56 740 LEU B CA 1
ATOM 1549 C C . LEU B 1 110 ? 37.960 50.518 75.585 1.00 21.29 740 LEU B C 1
ATOM 1550 O O . LEU B 1 110 ? 37.251 50.614 74.581 1.00 26.38 740 LEU B O 1
ATOM 1555 N N . GLY B 1 111 ? 37.509 50.062 76.737 1.00 20.64 741 GLY B N 1
ATOM 1556 C CA . GLY B 1 111 ? 36.128 49.679 76.935 1.00 19.68 741 GLY B CA 1
ATOM 1557 C C . GLY B 1 111 ? 35.998 48.218 77.314 1.00 16.54 741 GLY B C 1
ATOM 1558 O O . GLY B 1 111 ? 36.977 47.474 77.419 1.00 15.09 741 GLY B O 1
ATOM 1559 N N . ALA B 1 112 ? 34.742 47.826 77.536 1.00 16.23 742 ALA B N 1
ATOM 1560 C CA . ALA B 1 112 ? 34.399 46.503 78.022 1.00 14.20 742 ALA B CA 1
ATOM 1561 C C . ALA B 1 112 ? 34.178 45.571 76.838 1.00 13.37 742 ALA B C 1
ATOM 1562 O O . ALA B 1 112 ? 33.186 45.688 76.096 1.00 16.09 742 ALA B O 1
ATOM 1564 N N . ALA B 1 113 ? 35.086 44.631 76.646 1.00 11.76 743 ALA B N 1
ATOM 1565 C CA . ALA B 1 113 ? 34.908 43.634 75.610 1.00 11.70 743 ALA B CA 1
ATOM 1566 C C . ALA B 1 113 ? 33.742 42.726 75.939 1.00 11.51 743 ALA B C 1
ATOM 1567 O O . ALA B 1 113 ? 33.037 42.255 75.020 1.00 12.83 743 ALA B O 1
ATOM 1569 N N . VAL B 1 114 ? 33.532 42.456 77.232 1.00 10.83 744 VAL B N 1
ATOM 1570 C CA . VAL B 1 114 ? 32.452 41.580 77.684 1.00 11.27 744 VAL B CA 1
ATOM 1571 C C . VAL B 1 114 ? 31.810 42.230 78.888 1.00 11.21 744 VAL B C 1
ATOM 1572 O O . VAL B 1 114 ? 32.518 42.734 79.754 1.00 11.22 744 VAL B O 1
ATOM 1576 N N . THR B 1 115 ? 30.474 42.175 78.971 1.00 10.71 745 THR B N 1
ATOM 1577 C CA . THR B 1 115 ? 29.723 42.600 80.153 1.00 10.28 745 THR B CA 1
ATOM 1578 C C . THR B 1 115 ? 28.702 41.519 80.417 1.00 11.04 745 THR B C 1
ATOM 1579 O O . THR B 1 115 ? 27.921 41.214 79.518 1.00 12.73 745 THR B O 1
ATOM 1583 N N . ILE B 1 116 ? 28.668 40.972 81.626 1.00 9.99 746 ILE B N 1
ATOM 1584 C CA . ILE B 1 116 ? 27.686 39.970 82.024 1.00 9.69 746 ILE B CA 1
ATOM 1585 C C . ILE B 1 116 ? 26.798 40.594 83.083 1.00 9.45 746 ILE B C 1
ATOM 1586 O O . ILE B 1 116 ? 27.290 41.094 84.108 1.00 10.81 746 ILE B O 1
ATOM 1591 N N . ASP B 1 117 ? 25.499 40.605 82.824 1.00 10.35 747 ASP B N 1
ATOM 1592 C CA . ASP B 1 117 ? 24.531 41.150 83.772 1.00 10.49 747 ASP B CA 1
ATOM 1593 C C . ASP B 1 117 ? 24.263 40.169 84.906 1.00 11.01 747 ASP B C 1
ATOM 1594 O O . ASP B 1 117 ? 23.955 38.993 84.659 1.00 12.22 747 ASP B O 1
ATOM 1599 N N . ARG B 1 118 ? 24.383 40.649 86.154 1.00 11.10 748 ARG B N 1
ATOM 1600 C CA . ARG B 1 118 ? 24.257 39.745 87.306 1.00 11.04 748 ARG B CA 1
ATOM 1601 C C . ARG B 1 118 ? 22.815 39.269 87.504 1.00 11.67 748 ARG B C 1
ATOM 1602 O O . ARG B 1 118 ? 22.582 38.075 87.783 1.00 13.11 748 ARG B O 1
ATOM 1610 N N . ALA B 1 119 ? 21.845 40.166 87.356 1.00 12.00 749 ALA B N 1
ATOM 1611 C CA . ALA B 1 119 ? 20.460 39.802 87.650 1.00 13.07 749 ALA B CA 1
ATOM 1612 C C . ALA B 1 119 ? 19.924 38.779 86.654 1.00 14.31 749 ALA B C 1
ATOM 1613 O O . ALA B 1 119 ? 19.149 37.877 87.028 1.00 15.21 749 ALA B O 1
ATOM 1615 N N . SER B 1 120 ? 20.287 38.917 85.373 1.00 14.10 750 SER B N 1
ATOM 1616 C CA . SER B 1 120 ? 19.738 38.080 84.320 1.00 15.01 750 SER B CA 1
ATOM 1617 C C . SER B 1 120 ? 20.706 37.015 83.839 1.00 14.53 750 SER B C 1
ATOM 1618 O O . SER B 1 120 ? 20.260 36.038 83.225 1.00 16.26 750 SER B O 1
ATOM 1621 N N . GLY B 1 121 ? 22.015 37.184 84.039 1.00 12.45 751 GLY B N 1
ATOM 1622 C CA . GLY B 1 121 ? 23.014 36.342 83.426 1.00 12.92 751 GLY B CA 1
ATOM 1623 C C . GLY B 1 121 ? 23.277 36.632 81.960 1.00 12.63 751 GLY B C 1
ATOM 1624 O O . GLY B 1 121 ? 24.064 35.907 81.328 1.00 13.78 751 GLY B O 1
ATOM 1625 N N . PHE B 1 122 ? 22.657 37.666 81.390 1.00 12.23 752 PHE B N 1
ATOM 1626 C CA . PHE B 1 122 ? 22.824 37.918 79.965 1.00 11.77 752 PHE B CA 1
ATOM 1627 C C . PHE B 1 122 ? 24.268 38.318 79.659 1.00 10.35 752 PHE B C 1
ATOM 1628 O O . PHE B 1 122 ? 24.912 39.080 80.414 1.00 11.46 752 PHE B O 1
ATOM 1636 N N . PHE B 1 123 ? 24.760 37.801 78.536 1.00 10.29 753 PHE B N 1
ATOM 1637 C CA . PHE B 1 123 ? 26.175 37.858 78.173 1.00 10.26 753 PHE B CA 1
ATOM 1638 C C . PHE B 1 123 ? 26.337 38.809 76.990 1.00 11.58 753 PHE B C 1
ATOM 1639 O O . PHE B 1 123 ? 25.902 38.501 75.880 1.00 11.89 753 PHE B O 1
ATOM 1647 N N . GLY B 1 124 ? 26.971 39.955 77.223 1.00 10.48 754 GLY B N 1
ATOM 1648 C CA . GLY B 1 124 ? 27.168 40.981 76.219 1.00 10.23 754 GLY B CA 1
ATOM 1649 C C . GLY B 1 124 ? 28.592 40.984 75.682 1.00 11.40 754 GLY B C 1
ATOM 1650 O O . GLY B 1 124 ? 29.574 40.957 76.448 1.00 13.19 754 GLY B O 1
ATOM 1651 N N . ILE B 1 125 ? 28.697 40.992 74.363 1.00 11.37 755 ILE B N 1
ATOM 1652 C CA . ILE B 1 125 ? 29.971 41.148 73.668 1.00 11.66 755 ILE B CA 1
ATOM 1653 C C . ILE B 1 125 ? 29.948 42.512 73.022 1.00 11.23 755 ILE B C 1
ATOM 1654 O O . ILE B 1 125 ? 29.057 42.800 72.217 1.00 12.69 755 ILE B O 1
ATOM 1659 N N . ASN B 1 126 ? 30.840 43.402 73.451 1.00 11.47 756 ASN B N 1
ATOM 1660 C CA . ASN B 1 126 ? 30.827 44.779 72.962 1.00 12.93 756 ASN B CA 1
ATOM 1661 C C . ASN B 1 126 ? 29.477 45.452 73.201 1.00 13.20 756 ASN B C 1
ATOM 1662 O O . ASN B 1 126 ? 29.041 46.309 72.418 1.00 14.96 756 ASN B O 1
ATOM 1667 N N . THR B 1 127 ? 28.817 45.084 74.295 1.00 13.67 757 THR B N 1
ATOM 1668 C CA . THR B 1 127 ? 27.459 45.526 74.603 1.00 13.96 757 THR B CA 1
ATOM 1669 C C . THR B 1 127 ? 27.384 45.782 76.100 1.00 14.30 757 THR B C 1
ATOM 1670 O O . THR B 1 127 ? 27.432 44.837 76.900 1.00 15.08 757 THR B O 1
ATOM 1674 N N . ALA B 1 128 ? 27.254 47.063 76.476 1.00 15.42 758 ALA B N 1
ATOM 1675 C CA . ALA B 1 128 ? 27.287 47.441 77.888 1.00 18.12 758 ALA B CA 1
ATOM 1676 C C . ALA B 1 128 ? 26.031 47.016 78.625 1.00 17.97 758 ALA B C 1
ATOM 1677 O O . ALA B 1 128 ? 26.078 46.799 79.846 1.00 19.44 758 ALA B O 1
ATOM 1679 N N . ALA B 1 129 ? 24.907 46.899 77.930 1.00 16.57 759 ALA B N 1
ATOM 1680 C CA . ALA B 1 129 ? 23.622 46.584 78.558 1.00 16.85 759 ALA B CA 1
ATOM 1681 C C . ALA B 1 129 ? 22.970 45.435 77.792 1.00 15.44 759 ALA B C 1
ATOM 1682 O O . ALA B 1 129 ? 22.032 45.640 77.009 1.00 17.73 759 ALA B O 1
ATOM 1684 N N . PRO B 1 130 ? 23.430 44.204 77.994 1.00 14.52 760 PRO B N 1
ATOM 1685 C CA . PRO B 1 130 ? 22.890 43.107 77.178 1.00 13.36 760 PRO B CA 1
ATOM 1686 C C . PRO B 1 130 ? 21.432 42.848 77.501 1.00 14.10 760 PRO B C 1
ATOM 1687 O O . PRO B 1 130 ? 21.013 42.888 78.663 1.00 15.41 760 PRO B O 1
ATOM 1691 N N . ALA B 1 131 ? 20.661 42.576 76.459 1.00 13.31 761 ALA B N 1
ATOM 1692 C CA . ALA B 1 131 ? 19.218 42.392 76.566 1.00 14.39 761 ALA B CA 1
ATOM 1693 C C . ALA B 1 131 ? 18.761 41.017 76.074 1.00 13.74 761 ALA B C 1
ATOM 1694 O O . ALA B 1 131 ? 17.548 40.757 75.990 1.00 15.13 761 ALA B O 1
ATOM 1696 N N . TYR B 1 132 ? 19.709 40.136 75.754 1.00 12.96 762 TYR B N 1
ATOM 1697 C CA . TYR B 1 132 ? 19.461 38.777 75.302 1.00 13.42 762 TYR B CA 1
ATOM 1698 C C . TYR B 1 132 ? 20.494 37.900 75.975 1.00 11.97 762 TYR B C 1
ATOM 1699 O O . TYR B 1 132 ? 21.540 38.388 76.399 1.00 11.82 762 TYR B O 1
ATOM 1708 N N . ASN B 1 133 ? 20.193 36.596 76.080 1.00 12.27 763 ASN B N 1
ATOM 1709 C CA . ASN B 1 133 ? 21.143 35.704 76.737 1.00 12.00 763 ASN B CA 1
ATOM 1710 C C . ASN B 1 133 ? 22.537 35.818 76.137 1.00 10.74 763 ASN B C 1
ATOM 1711 O O . ASN B 1 133 ? 23.525 35.751 76.870 1.00 11.19 763 ASN B O 1
ATOM 1716 N N . ILE B 1 134 ? 22.641 35.978 74.818 1.00 11.54 764 ILE B N 1
ATOM 1717 C CA . ILE B 1 134 ? 23.869 36.435 74.173 1.00 11.35 764 ILE B CA 1
ATOM 1718 C C . ILE B 1 134 ? 23.496 37.661 73.368 1.00 10.80 764 ILE B C 1
ATOM 1719 O O . ILE B 1 134 ? 22.513 37.634 72.624 1.00 12.46 764 ILE B O 1
ATOM 1724 N N . HIS B 1 135 ? 24.241 38.740 73.533 1.00 11.27 765 HIS B N 1
ATOM 1725 C CA . HIS B 1 135 ? 23.951 39.981 72.832 1.00 11.24 765 HIS B CA 1
ATOM 1726 C C . HIS B 1 135 ? 25.260 40.518 72.307 1.00 11.67 765 HIS B C 1
ATOM 1727 O O . HIS B 1 135 ? 26.147 40.829 73.104 1.00 12.10 765 HIS B O 1
ATOM 1734 N N . VAL B 1 136 ? 25.372 40.635 70.985 1.00 11.84 766 VAL B N 1
ATOM 1735 C CA . VAL B 1 136 ? 26.585 41.072 70.315 1.00 11.31 766 VAL B CA 1
ATOM 1736 C C . VAL B 1 136 ? 26.278 42.372 69.586 1.00 12.19 766 VAL B C 1
ATOM 1737 O O . VAL B 1 136 ? 25.290 42.454 68.850 1.00 12.98 766 VAL B O 1
ATOM 1741 N N . THR B 1 137 ? 27.141 43.372 69.769 1.00 12.44 767 THR B N 1
ATOM 1742 C CA . THR B 1 137 ? 27.100 44.592 68.982 1.00 13.49 767 THR B CA 1
ATOM 1743 C C . THR B 1 137 ? 28.239 44.511 67.978 1.00 13.80 767 THR B C 1
ATOM 1744 O O . THR B 1 137 ? 29.413 44.435 68.365 1.00 15.73 767 THR B O 1
ATOM 1748 N N . GLY B 1 138 ? 27.888 44.441 66.699 1.00 14.72 768 GLY B N 1
ATOM 1749 C CA . GLY B 1 138 ? 28.868 44.227 65.655 1.00 14.92 768 GLY B CA 1
ATOM 1750 C C . GLY B 1 138 ? 28.541 43.007 64.815 1.00 15.49 768 GLY B C 1
ATOM 1751 O O . GLY B 1 138 ? 27.363 42.656 64.621 1.00 17.32 768 GLY B O 1
ATOM 1752 N N . THR B 1 139 ? 29.588 42.370 64.303 1.00 13.62 769 THR B N 1
ATOM 1753 C CA . THR B 1 139 ? 29.480 41.268 63.371 1.00 14.52 769 THR B CA 1
ATOM 1754 C C . THR B 1 139 ? 29.624 39.928 64.093 1.00 13.34 769 THR B C 1
ATOM 1755 O O . THR B 1 139 ? 30.121 39.841 65.222 1.00 13.78 769 THR B O 1
ATOM 1759 N N . ALA B 1 140 ? 29.210 38.871 63.394 1.00 13.86 770 ALA B N 1
ATOM 1760 C CA . ALA B 1 140 ? 29.261 37.516 63.921 1.00 12.56 770 ALA B CA 1
ATOM 1761 C C . ALA B 1 140 ? 29.695 36.581 62.819 1.00 13.62 770 ALA B C 1
ATOM 1762 O O . ALA B 1 140 ? 29.127 36.638 61.728 1.00 16.90 770 ALA B O 1
ATOM 1764 N N . GLY B 1 141 ? 30.674 35.741 63.084 1.00 12.91 771 GLY B N 1
ATOM 1765 C CA . GLY B 1 141 ? 31.175 34.793 62.102 1.00 12.83 771 GLY B CA 1
ATOM 1766 C C . GLY B 1 141 ? 31.126 33.379 62.657 1.00 12.95 771 GLY B C 1
ATOM 1767 O O . GLY B 1 141 ? 31.480 33.146 63.811 1.00 12.85 771 GLY B O 1
ATOM 1768 N N . LEU B 1 142 ? 30.695 32.451 61.804 1.00 13.53 772 LEU B N 1
ATOM 1769 C CA . LEU B 1 142 ? 30.570 31.041 62.170 1.00 14.08 772 LEU B CA 1
ATOM 1770 C C . LEU B 1 142 ? 31.172 30.219 61.034 1.00 15.44 772 LEU B C 1
ATOM 1771 O O . LEU B 1 142 ? 30.817 30.422 59.875 1.00 16.41 772 LEU B O 1
ATOM 1776 N N . SER B 1 143 ? 32.065 29.284 61.349 1.00 15.40 773 SER B N 1
ATOM 1777 C CA . SER B 1 143 ? 32.776 28.615 60.262 1.00 16.78 773 SER B CA 1
ATOM 1778 C C . SER B 1 143 ? 31.882 27.657 59.488 1.00 18.21 773 SER B C 1
ATOM 1779 O O . SER B 1 143 ? 32.149 27.389 58.307 1.00 21.95 773 SER B O 1
ATOM 1782 N N . THR B 1 144 ? 30.836 27.127 60.110 1.00 17.49 774 THR B N 1
ATOM 1783 C CA . THR B 1 144 ? 30.076 26.032 59.507 1.00 19.30 774 THR B CA 1
ATOM 1784 C C . THR B 1 144 ? 28.786 26.457 58.815 1.00 21.05 774 THR B C 1
ATOM 1785 O O . THR B 1 144 ? 28.160 25.612 58.167 1.00 24.78 774 THR B O 1
ATOM 1789 N N . GLY B 1 145 ? 28.345 27.704 58.938 1.00 19.54 775 GLY B N 1
ATOM 1790 C CA . GLY B 1 145 ? 27.101 28.091 58.295 1.00 19.03 775 GLY B CA 1
ATOM 1791 C C . GLY B 1 145 ? 26.628 29.435 58.807 1.00 18.26 775 GLY B C 1
ATOM 1792 O O . GLY B 1 145 ? 27.320 30.094 59.578 1.00 19.60 775 GLY B O 1
ATOM 1793 N N . SER B 1 146 ? 25.422 29.807 58.399 1.00 17.83 776 SER B N 1
ATOM 1794 C CA . SER B 1 146 ? 24.874 31.105 58.761 1.00 18.47 776 SER B CA 1
ATOM 1795 C C . SER B 1 146 ? 23.799 31.015 59.831 1.00 18.06 776 SER B C 1
ATOM 1796 O O . SER B 1 146 ? 23.373 32.057 60.345 1.00 17.94 776 SER B O 1
ATOM 1799 N N . ALA B 1 147 ? 23.362 29.812 60.195 1.00 19.03 777 ALA B N 1
ATOM 1800 C CA . ALA B 1 147 ? 22.264 29.609 61.130 1.00 20.12 777 ALA B CA 1
ATOM 1801 C C . ALA B 1 147 ? 22.770 28.932 62.402 1.00 17.92 777 ALA B C 1
ATOM 1802 O O . ALA B 1 147 ? 23.764 28.197 62.386 1.00 18.15 777 ALA B O 1
ATOM 1804 N N . TRP B 1 148 ? 22.110 29.217 63.521 1.00 16.88 778 TRP B N 1
ATOM 1805 C CA . TRP B 1 148 ? 22.300 28.381 64.691 1.00 16.06 778 TRP B CA 1
ATOM 1806 C C . TRP B 1 148 ? 21.531 27.083 64.495 1.00 16.42 778 TRP B C 1
ATOM 1807 O O . TRP B 1 148 ? 20.477 27.068 63.857 1.00 17.46 778 TRP B O 1
ATOM 1818 N N . THR B 1 149 ? 22.043 25.991 65.058 1.00 16.81 779 THR B N 1
ATOM 1819 C CA . THR B 1 149 ? 21.245 24.775 65.209 1.00 17.15 779 THR B CA 1
ATOM 1820 C C . THR B 1 149 ? 20.298 24.942 66.393 1.00 17.76 779 THR B C 1
ATOM 1821 O O . THR B 1 149 ? 20.693 25.447 67.444 1.00 17.49 779 THR B O 1
ATOM 1825 N N . VAL B 1 150 ? 19.041 24.533 66.235 1.00 18.94 780 VAL B N 1
ATOM 1826 C CA . VAL B 1 150 ? 18.115 24.614 67.355 1.00 20.09 780 VAL B CA 1
ATOM 1827 C C . VAL B 1 150 ? 18.492 23.533 68.361 1.00 21.43 780 VAL B C 1
ATOM 1828 O O . VAL B 1 150 ? 18.462 22.340 68.045 1.00 23.02 780 VAL B O 1
ATOM 1832 N N . ALA B 1 151 ? 18.866 23.944 69.563 1.00 19.59 781 ALA B N 1
ATOM 1833 C CA . ALA B 1 151 ? 19.361 23.015 70.592 1.00 22.17 781 ALA B CA 1
ATOM 1834 C C . ALA B 1 151 ? 18.194 22.452 71.387 1.00 27.97 781 ALA B C 1
ATOM 1835 O O . ALA B 1 151 ? 17.321 23.211 71.793 1.00 30.80 781 ALA B O 1
ATOM 1837 N N . SER C 1 36 ? 40.997 33.797 107.321 1.00 39.48 666 SER C N 1
ATOM 1838 C CA . SER C 1 36 ? 41.783 34.042 106.083 1.00 36.03 666 SER C CA 1
ATOM 1839 C C . SER C 1 36 ? 43.283 34.030 106.401 1.00 33.58 666 SER C C 1
ATOM 1840 O O . SER C 1 36 ? 43.754 34.957 107.090 1.00 35.72 666 SER C O 1
ATOM 1843 N N . ALA C 1 37 ? 43.995 33.010 105.912 1.00 27.58 667 ALA C N 1
ATOM 1844 C CA . ALA C 1 37 ? 45.452 32.873 106.143 1.00 24.29 667 ALA C CA 1
ATOM 1845 C C . ALA C 1 37 ? 46.158 34.185 105.781 1.00 20.75 667 ALA C C 1
ATOM 1846 O O . ALA C 1 37 ? 47.029 34.620 106.556 1.00 21.58 667 ALA C O 1
ATOM 1848 N N . LEU C 1 38 ? 45.781 34.790 104.649 1.00 17.74 668 LEU C N 1
ATOM 1849 C CA . LEU C 1 38 ? 46.389 36.068 104.192 1.00 15.77 668 LEU C CA 1
ATOM 1850 C C . LEU C 1 38 ? 45.265 37.072 103.911 1.00 14.82 668 LEU C C 1
ATOM 1851 O O . LEU C 1 38 ? 44.324 36.713 103.179 1.00 15.89 668 LEU C O 1
ATOM 1856 N N . HIS C 1 39 ? 45.373 38.284 104.462 1.00 14.24 669 HIS C N 1
ATOM 1857 C CA . HIS C 1 39 ? 44.354 39.304 104.262 1.00 15.03 669 HIS C CA 1
ATOM 1858 C C . HIS C 1 39 ? 45.065 40.608 103.998 1.00 14.65 669 HIS C C 1
ATOM 1859 O O . HIS C 1 39 ? 45.838 41.050 104.854 1.00 17.68 669 HIS C O 1
ATOM 1866 N N . VAL C 1 40 ? 44.852 41.150 102.807 1.00 13.54 670 VAL C N 1
ATOM 1867 C CA . VAL C 1 40 ? 45.557 42.382 102.377 1.00 14.43 670 VAL C CA 1
ATOM 1868 C C . VAL C 1 40 ? 44.530 43.474 102.105 1.00 14.93 670 VAL C C 1
ATOM 1869 O O . VAL C 1 40 ? 43.550 43.197 101.456 1.00 15.27 670 VAL C O 1
ATOM 1873 N N . ILE C 1 41 ? 44.774 44.666 102.620 1.00 16.79 671 ILE C N 1
ATOM 1874 C CA . ILE C 1 41 ? 43.870 45.787 102.285 1.00 19.71 671 ILE C CA 1
ATOM 1875 C C . ILE C 1 41 ? 44.718 46.951 101.774 1.00 20.77 671 ILE C C 1
ATOM 1876 O O . ILE C 1 41 ? 45.756 47.163 102.336 1.00 23.07 671 ILE C O 1
ATOM 1881 N N . GLY C 1 42 ? 44.299 47.624 100.706 1.00 21.85 672 GLY C N 1
ATOM 1882 C CA . GLY C 1 42 ? 45.075 48.727 100.180 1.00 24.46 672 GLY C CA 1
ATOM 1883 C C . GLY C 1 42 ? 44.187 49.730 99.492 1.00 29.40 672 GLY C C 1
ATOM 1884 O O . GLY C 1 42 ? 43.028 49.450 99.181 1.00 28.40 672 GLY C O 1
ATOM 1885 N N . THR C 1 43 ? 44.737 50.918 99.285 1.00 36.07 673 THR C N 1
ATOM 1886 C CA . THR C 1 43 ? 44.215 51.863 98.314 1.00 43.98 673 THR C CA 1
ATOM 1887 C C . THR C 1 43 ? 44.985 51.592 97.030 1.00 49.19 673 THR C C 1
ATOM 1888 O O . THR C 1 43 ? 46.204 51.394 97.065 1.00 53.24 673 THR C O 1
ATOM 1892 N N . GLY C 1 44 ? 44.285 51.506 95.918 1.00 48.79 674 GLY C N 1
ATOM 1893 C CA . GLY C 1 44 ? 44.939 51.208 94.652 1.00 45.53 674 GLY C CA 1
ATOM 1894 C C . GLY C 1 44 ? 44.985 49.714 94.354 1.00 38.23 674 GLY C C 1
ATOM 1895 O O . GLY C 1 44 ? 43.975 49.021 94.471 1.00 37.99 674 GLY C O 1
ATOM 1896 N N . GLU C 1 45 ? 46.125 49.285 93.806 1.00 34.90 675 GLU C N 1
ATOM 1897 C CA . GLU C 1 45 ? 46.336 47.907 93.283 1.00 31.21 675 GLU C CA 1
ATOM 1898 C C . GLU C 1 45 ? 46.105 46.814 94.330 1.00 24.14 675 GLU C C 1
ATOM 1899 O O . GLU C 1 45 ? 45.738 45.697 93.904 1.00 23.84 675 GLU C O 1
ATOM 1905 N N . VAL C 1 46 ? 46.413 47.102 95.605 1.00 18.19 676 VAL C N 1
ATOM 1906 C CA . VAL C 1 46 ? 46.335 46.194 96.800 1.00 14.95 676 VAL C CA 1
ATOM 1907 C C . VAL C 1 46 ? 47.471 45.157 96.773 1.00 14.89 676 VAL C C 1
ATOM 1908 O O . VAL C 1 46 ? 48.319 45.202 97.684 1.00 16.89 676 VAL C O 1
ATOM 1912 N N . ALA C 1 47 ? 47.517 44.291 95.755 1.00 14.98 677 ALA C N 1
ATOM 1913 C CA . ALA C 1 47 ? 48.575 43.261 95.646 1.00 15.17 677 ALA C CA 1
ATOM 1914 C C . ALA C 1 47 ? 49.013 43.123 94.185 1.00 15.10 677 ALA C C 1
ATOM 1915 O O . ALA C 1 47 ? 48.139 42.998 93.308 1.00 18.31 677 ALA C O 1
ATOM 1917 N N . ARG C 1 48 ? 50.327 43.154 93.949 1.00 13.05 678 ARG C N 1
ATOM 1918 C CA . ARG C 1 48 ? 50.897 42.984 92.623 1.00 13.76 678 ARG C CA 1
ATOM 1919 C C . ARG C 1 48 ? 51.853 41.801 92.636 1.00 13.14 678 ARG C C 1
ATOM 1920 O O . ARG C 1 48 ? 52.705 41.688 93.527 1.00 15.44 678 ARG C O 1
ATOM 1928 N N . PHE C 1 49 ? 51.692 40.918 91.655 1.00 12.07 679 PHE C N 1
ATOM 1929 C CA . PHE C 1 49 ? 52.486 39.710 91.484 1.00 12.87 679 PHE C CA 1
ATOM 1930 C C . PHE C 1 49 ? 53.179 39.832 90.146 1.00 12.60 679 PHE C C 1
ATOM 1931 O O . PHE C 1 49 ? 52.508 39.921 89.117 1.00 14.71 679 PHE C O 1
ATOM 1939 N N . VAL C 1 50 ? 54.502 39.895 90.156 1.00 12.97 680 VAL C N 1
ATOM 1940 C CA . VAL C 1 50 ? 55.275 40.188 88.956 1.00 13.72 680 VAL C CA 1
ATOM 1941 C C . VAL C 1 50 ? 56.074 38.957 88.571 1.00 15.31 680 VAL C C 1
ATOM 1942 O O . VAL C 1 50 ? 56.863 38.449 89.379 1.00 16.58 680 VAL C O 1
ATOM 1946 N N . THR C 1 51 ? 55.927 38.520 87.326 1.00 16.49 681 THR C N 1
ATOM 1947 C CA . THR C 1 51 ? 56.662 37.365 86.842 1.00 17.87 681 THR C CA 1
ATOM 1948 C C . THR C 1 51 ? 57.690 37.788 85.798 1.00 17.94 681 THR C C 1
ATOM 1949 O O . THR C 1 51 ? 57.395 38.622 84.932 1.00 15.97 681 THR C O 1
ATOM 1953 N N . SER C 1 52 ? 58.906 37.226 85.912 1.00 21.12 682 SER C N 1
ATOM 1954 C CA . SER C 1 52 ? 60.033 37.458 85.012 1.00 26.18 682 SER C CA 1
ATOM 1955 C C . SER C 1 52 ? 60.156 36.349 83.992 1.00 27.91 682 SER C C 1
ATOM 1956 O O . SER C 1 52 ? 61.231 36.144 83.410 1.00 30.16 682 SER C O 1
ATOM 1959 N N . ALA C 1 53 ? 59.086 35.589 83.833 1.00 28.47 683 ALA C N 1
ATOM 1960 C CA . ALA C 1 53 ? 58.919 34.596 82.795 1.00 28.72 683 ALA C CA 1
ATOM 1961 C C . ALA C 1 53 ? 57.421 34.470 82.658 1.00 28.11 683 ALA C C 1
ATOM 1962 O O . ALA C 1 53 ? 56.671 35.025 83.456 1.00 29.20 683 ALA C O 1
ATOM 1964 N N . THR C 1 54 ? 56.975 33.764 81.637 1.00 27.47 684 THR C N 1
ATOM 1965 C CA . THR C 1 54 ? 55.564 33.430 81.587 1.00 26.79 684 THR C CA 1
ATOM 1966 C C . THR C 1 54 ? 55.177 32.673 82.857 1.00 23.97 684 THR C C 1
ATOM 1967 O O . THR C 1 54 ? 55.904 31.794 83.322 1.00 26.37 684 THR C O 1
ATOM 1971 N N . GLY C 1 55 ? 54.039 33.034 83.431 1.00 24.13 685 GLY C N 1
ATOM 1972 C CA . GLY C 1 55 ? 53.615 32.504 84.712 1.00 22.61 685 GLY C CA 1
ATOM 1973 C C . GLY C 1 55 ? 52.764 33.531 85.435 1.00 20.83 685 GLY C C 1
ATOM 1974 O O . GLY C 1 55 ? 52.200 34.421 84.814 1.00 21.13 685 GLY C O 1
ATOM 1975 N N . GLY C 1 56 ? 52.690 33.399 86.762 1.00 19.21 686 GLY C N 1
ATOM 1976 C CA . GLY C 1 56 ? 51.908 34.315 87.581 1.00 17.02 686 GLY C CA 1
ATOM 1977 C C . GLY C 1 56 ? 51.371 33.736 88.871 1.00 18.85 686 GLY C C 1
ATOM 1978 O O . GLY C 1 56 ? 52.162 33.296 89.724 1.00 20.92 686 GLY C O 1
ATOM 1979 N N . VAL C 1 57 ? 50.043 33.750 89.039 1.00 17.88 687 VAL C N 1
ATOM 1980 C CA . VAL C 1 57 ? 49.358 33.336 90.262 1.00 17.14 687 VAL C CA 1
ATOM 1981 C C . VAL C 1 57 ? 48.690 31.991 90.015 1.00 15.66 687 VAL C C 1
ATOM 1982 O O . VAL C 1 57 ? 47.986 31.823 89.005 1.00 16.35 687 VAL C O 1
ATOM 1986 N N . VAL C 1 58 ? 48.847 31.062 90.962 1.00 13.82 688 VAL C N 1
ATOM 1987 C CA . VAL C 1 58 ? 48.246 29.731 90.898 1.00 12.47 688 VAL C CA 1
ATOM 1988 C C . VAL C 1 58 ? 47.221 29.601 92.010 1.00 11.81 688 VAL C C 1
ATOM 1989 O O . VAL C 1 58 ? 47.533 29.867 93.177 1.00 12.99 688 VAL C O 1
ATOM 1993 N N . ILE C 1 59 ? 46.026 29.134 91.648 1.00 11.58 689 ILE C N 1
ATOM 1994 C CA . ILE C 1 59 ? 44.990 28.736 92.638 1.00 12.03 689 ILE C CA 1
ATOM 1995 C C . ILE C 1 59 ? 44.865 27.225 92.483 1.00 12.25 689 ILE C C 1
ATOM 1996 O O . ILE C 1 59 ? 44.517 26.755 91.425 1.00 12.38 689 ILE C O 1
ATOM 2001 N N . ASP C 1 60 ? 45.179 26.527 93.565 1.00 12.15 690 ASP C N 1
ATOM 2002 C CA . ASP C 1 60 ? 45.291 25.053 93.538 1.00 12.68 690 ASP C CA 1
ATOM 2003 C C . ASP C 1 60 ? 44.459 24.450 94.670 1.00 13.78 690 ASP C C 1
ATOM 2004 O O . ASP C 1 60 ? 44.071 25.154 95.573 1.00 15.76 690 ASP C O 1
ATOM 2009 N N . SER C 1 61 ? 44.146 23.169 94.532 1.00 14.46 691 SER C N 1
ATOM 2010 C CA . SER C 1 61 ? 43.410 22.435 95.585 1.00 15.80 691 SER C CA 1
ATOM 2011 C C . SER C 1 61 ? 44.138 21.136 95.925 1.00 16.32 691 SER C C 1
ATOM 2012 O O . SER C 1 61 ? 44.939 20.660 95.163 1.00 17.27 691 SER C O 1
ATOM 2015 N N . THR C 1 62 ? 43.772 20.579 97.066 1.00 17.54 692 THR C N 1
ATOM 2016 C CA . THR C 1 62 ? 44.416 19.357 97.532 1.00 18.75 692 THR C CA 1
ATOM 2017 C C . THR C 1 62 ? 43.721 18.080 97.068 1.00 18.93 692 THR C C 1
ATOM 2018 O O . THR C 1 62 ? 44.187 16.985 97.405 1.00 20.75 692 THR C O 1
ATOM 2022 N N . ALA C 1 63 ? 42.618 18.181 96.330 1.00 18.99 693 ALA C N 1
ATOM 2023 C CA . ALA C 1 63 ? 41.917 16.980 95.875 1.00 19.14 693 ALA C CA 1
ATOM 2024 C C . ALA C 1 63 ? 41.101 17.310 94.630 1.00 17.84 693 ALA C C 1
ATOM 2025 O O . ALA C 1 63 ? 40.683 18.452 94.425 1.00 17.37 693 ALA C O 1
ATOM 2027 N N . LEU C 1 64 ? 40.864 16.283 93.803 1.00 18.02 694 LEU C N 1
ATOM 2028 C CA . LEU C 1 64 ? 40.117 16.497 92.571 1.00 18.32 694 LEU C CA 1
ATOM 2029 C C . LEU C 1 64 ? 38.703 16.989 92.824 1.00 18.67 694 LEU C C 1
ATOM 2030 O O . LEU C 1 64 ? 38.123 17.627 91.944 1.00 19.93 694 LEU C O 1
ATOM 2035 N N . ASN C 1 65 ? 38.129 16.735 93.999 1.00 19.93 695 ASN C N 1
ATOM 2036 C CA . ASN C 1 65 ? 36.774 17.191 94.296 1.00 21.06 695 ASN C CA 1
ATOM 2037 C C . ASN C 1 65 ? 36.736 18.504 95.065 1.00 19.63 695 ASN C C 1
ATOM 2038 O O . ASN C 1 65 ? 35.649 18.927 95.492 1.00 19.58 695 ASN C O 1
ATOM 2043 N N . TYR C 1 66 ? 37.894 19.148 95.233 1.00 17.74 696 TYR C N 1
ATOM 2044 C CA . TYR C 1 66 ? 37.970 20.497 95.857 1.00 17.72 696 TYR C CA 1
ATOM 2045 C C . TYR C 1 66 ? 38.182 21.470 94.689 1.00 15.90 696 TYR C C 1
ATOM 2046 O O . TYR C 1 66 ? 39.178 21.348 93.988 1.00 15.81 696 TYR C O 1
ATOM 2055 N N . ASN C 1 67 ? 37.261 22.408 94.509 1.00 15.10 697 ASN C N 1
ATOM 2056 C CA . ASN C 1 67 ? 37.269 23.249 93.284 1.00 14.79 697 ASN C CA 1
ATOM 2057 C C . ASN C 1 67 ? 37.972 24.597 93.512 1.00 14.29 697 ASN C C 1
ATOM 2058 O O . ASN C 1 67 ? 37.447 25.392 94.282 1.00 15.48 697 ASN C O 1
ATOM 2063 N N . PRO C 1 68 ? 39.119 24.880 92.847 1.00 14.30 698 PRO C N 1
ATOM 2064 C CA . PRO C 1 68 ? 39.855 26.154 93.005 1.00 13.56 698 PRO C CA 1
ATOM 2065 C C . PRO C 1 68 ? 39.032 27.296 92.395 1.00 12.49 698 PRO C C 1
ATOM 2066 O O . PRO C 1 68 ? 38.482 27.146 91.299 1.00 11.80 698 PRO C O 1
ATOM 2070 N N . SER C 1 69 ? 38.938 28.395 93.156 1.00 12.67 699 SER C N 1
ATOM 2071 C CA . SER C 1 69 ? 38.043 29.492 92.706 1.00 14.86 699 SER C CA 1
ATOM 2072 C C . SER C 1 69 ? 38.642 30.881 92.948 1.00 11.88 699 SER C C 1
ATOM 2073 O O . SER C 1 69 ? 39.346 31.077 93.956 1.00 12.69 699 SER C O 1
ATOM 2076 N N . LEU C 1 70 ? 38.337 31.801 92.030 1.00 10.53 700 LEU C N 1
ATOM 2077 C CA . LEU C 1 70 ? 38.579 33.253 92.208 1.00 10.86 700 LEU C CA 1
ATOM 2078 C C . LEU C 1 70 ? 37.190 33.850 92.488 1.00 10.68 700 LEU C C 1
ATOM 2079 O O . LEU C 1 70 ? 36.326 33.775 91.629 1.00 10.94 700 LEU C O 1
ATOM 2084 N N . ILE C 1 71 ? 37.010 34.442 93.653 1.00 11.81 701 ILE C N 1
ATOM 2085 C CA . ILE C 1 71 ? 35.690 34.860 94.123 1.00 11.73 701 ILE C CA 1
ATOM 2086 C C . ILE C 1 71 ? 35.727 36.363 94.265 1.00 11.81 701 ILE C C 1
ATOM 2087 O O . ILE C 1 71 ? 36.590 36.891 94.987 1.00 12.19 701 ILE C O 1
ATOM 2092 N N . TYR C 1 72 ? 34.808 37.064 93.611 1.00 10.68 702 TYR C N 1
ATOM 2093 C CA . TYR C 1 72 ? 34.677 38.501 93.725 1.00 10.39 702 TYR C CA 1
ATOM 2094 C C . TYR C 1 72 ? 33.544 38.799 94.692 1.00 10.97 702 TYR C C 1
ATOM 2095 O O . TYR C 1 72 ? 32.403 38.332 94.494 1.00 11.62 702 TYR C O 1
ATOM 2104 N N . ARG C 1 73 ? 33.835 39.641 95.680 1.00 11.41 703 ARG C N 1
ATOM 2105 C CA . ARG C 1 73 ? 32.871 40.064 96.674 1.00 11.67 703 ARG C CA 1
ATOM 2106 C C . ARG C 1 73 ? 32.825 41.577 96.726 1.00 11.81 703 ARG C C 1
ATOM 2107 O O . ARG C 1 73 ? 33.782 42.276 96.354 1.00 12.65 703 ARG C O 1
ATOM 2115 N N . LYS C 1 74 ? 31.691 42.089 97.185 1.00 13.11 704 LYS C N 1
ATOM 2116 C CA . LYS C 1 74 ? 31.615 43.474 97.629 1.00 14.18 704 LYS C CA 1
ATOM 2117 C C . LYS C 1 74 ? 31.118 43.479 99.058 1.00 14.46 704 LYS C C 1
ATOM 2118 O O . LYS C 1 74 ? 30.115 42.819 99.357 1.00 14.85 704 LYS C O 1
ATOM 2124 N N . THR C 1 75 ? 31.808 44.227 99.929 1.00 14.76 705 THR C N 1
ATOM 2125 C CA . THR C 1 75 ? 31.519 44.221 101.365 1.00 15.94 705 THR C CA 1
ATOM 2126 C C . THR C 1 75 ? 31.454 42.788 101.900 1.00 16.25 705 THR C C 1
ATOM 2127 O O . THR C 1 75 ? 30.621 42.432 102.733 1.00 18.42 705 THR C O 1
ATOM 2131 N N . ASN C 1 76 ? 32.321 41.935 101.345 1.00 16.57 706 ASN C N 1
ATOM 2132 C CA . ASN C 1 76 ? 32.437 40.545 101.757 1.00 17.45 706 ASN C CA 1
ATOM 2133 C C . ASN C 1 76 ? 31.175 39.714 101.485 1.00 16.18 706 ASN C C 1
ATOM 2134 O O . ASN C 1 76 ? 30.930 38.714 102.162 1.00 17.18 706 ASN C O 1
ATOM 2139 N N . ILE C 1 77 ? 30.406 40.065 100.450 1.00 14.19 707 ILE C N 1
ATOM 2140 C CA . ILE C 1 77 ? 29.295 39.245 99.981 1.00 13.35 707 ILE C CA 1
ATOM 2141 C C . ILE C 1 77 ? 29.574 38.820 98.541 1.00 11.65 707 ILE C C 1
ATOM 2142 O O . ILE C 1 77 ? 29.943 39.653 97.708 1.00 11.77 707 ILE C O 1
ATOM 2147 N N . ASN C 1 78 ? 29.410 37.522 98.243 1.00 11.63 708 ASN C N 1
ATOM 2148 C CA . ASN C 1 78 ? 29.671 37.009 96.892 1.00 11.22 708 ASN C CA 1
ATOM 2149 C C . ASN C 1 78 ? 28.885 37.778 95.840 1.00 10.12 708 ASN C C 1
ATOM 2150 O O . ASN C 1 78 ? 27.691 38.058 96.012 1.00 11.54 708 ASN C O 1
ATOM 2155 N N . ARG C 1 79 ? 29.559 38.069 94.729 1.00 10.36 709 ARG C N 1
ATOM 2156 C CA . ARG C 1 79 ? 28.913 38.655 93.567 1.00 9.43 709 ARG C CA 1
ATOM 2157 C C . ARG C 1 79 ? 29.178 37.840 92.297 1.00 10.11 709 ARG C C 1
ATOM 2158 O O . ARG C 1 79 ? 28.244 37.581 91.539 1.00 10.45 709 ARG C O 1
ATOM 2166 N N . TRP C 1 80 ? 30.433 37.466 92.042 1.00 9.56 710 TRP C N 1
ATOM 2167 C CA . TRP C 1 80 ? 30.792 36.671 90.871 1.00 9.40 710 TRP C CA 1
ATOM 2168 C C . TRP C 1 80 ? 31.939 35.754 91.255 1.00 9.60 710 TRP C C 1
ATOM 2169 O O . TRP C 1 80 ? 32.647 36.015 92.222 1.00 10.34 710 TRP C O 1
ATOM 2180 N N A SER C 1 81 ? 32.095 34.660 90.519 0.70 9.45 711 SER C N 1
ATOM 2181 N N B SER C 1 81 ? 32.155 34.714 90.452 0.30 10.17 711 SER C N 1
ATOM 2182 C CA A SER C 1 81 ? 33.328 33.897 90.643 0.70 9.08 711 SER C CA 1
ATOM 2183 C CA B SER C 1 81 ? 33.302 33.844 90.693 0.30 10.80 711 SER C CA 1
ATOM 2184 C C A SER C 1 81 ? 33.720 33.358 89.287 0.70 9.02 711 SER C C 1
ATOM 2185 C C B SER C 1 81 ? 33.690 33.107 89.423 0.30 10.88 711 SER C C 1
ATOM 2186 O O A SER C 1 81 ? 32.891 33.211 88.386 0.70 8.47 711 SER C O 1
ATOM 2187 O O B SER C 1 81 ? 32.824 32.595 88.715 0.30 10.46 711 SER C O 1
ATOM 2192 N N A MET C 1 82 ? 35.010 32.997 89.194 0.70 10.26 712 MET C N 1
ATOM 2193 N N B MET C 1 82 ? 35.002 32.996 89.189 0.30 10.37 712 MET C N 1
ATOM 2194 C CA A MET C 1 82 ? 35.515 32.192 88.052 0.70 9.63 712 MET C CA 1
ATOM 2195 C CA B MET C 1 82 ? 35.518 32.193 88.051 0.30 9.54 712 MET C CA 1
ATOM 2196 C C A MET C 1 82 ? 36.203 30.999 88.719 0.70 9.60 712 MET C C 1
ATOM 2197 C C B MET C 1 82 ? 36.204 30.999 88.719 0.30 9.50 712 MET C C 1
ATOM 2198 O O A MET C 1 82 ? 37.122 31.200 89.495 0.70 10.61 712 MET C O 1
ATOM 2199 O O B MET C 1 82 ? 37.122 31.200 89.496 0.30 10.45 712 MET C O 1
ATOM 2208 N N . MET C 1 83 ? 35.737 29.793 88.429 1.00 9.62 713 MET C N 1
ATOM 2209 C CA . MET C 1 83 ? 36.230 28.632 89.161 1.00 10.19 713 MET C CA 1
ATOM 2210 C C . MET C 1 83 ? 36.190 27.391 88.291 1.00 10.65 713 MET C C 1
ATOM 2211 O O . MET C 1 83 ? 35.461 27.323 87.303 1.00 12.32 713 MET C O 1
ATOM 2216 N N . VAL C 1 84 ? 36.978 26.414 88.672 1.00 10.66 714 VAL C N 1
ATOM 2217 C CA . VAL C 1 84 ? 36.925 25.086 88.066 1.00 11.67 714 VAL C CA 1
ATOM 2218 C C . VAL C 1 84 ? 35.799 24.334 88.758 1.00 13.83 714 VAL C C 1
ATOM 2219 O O . VAL C 1 84 ? 35.695 24.381 89.989 1.00 18.83 714 VAL C O 1
ATOM 2223 N N . ASN C 1 85 ? 34.897 23.717 87.988 1.00 12.97 715 ASN C N 1
ATOM 2224 C CA . ASN C 1 85 ? 33.644 23.266 88.568 1.00 13.71 715 ASN C CA 1
ATOM 2225 C C . ASN C 1 85 ? 33.695 21.814 89.045 1.00 13.93 715 ASN C C 1
ATOM 2226 O O . ASN C 1 85 ? 34.704 21.102 88.937 1.00 13.93 715 ASN C O 1
ATOM 2231 N N . ALA C 1 86 ? 32.548 21.361 89.565 1.00 14.64 716 ALA C N 1
ATOM 2232 C CA . ALA C 1 86 ? 32.447 20.099 90.270 1.00 16.08 716 ALA C CA 1
ATOM 2233 C C . ALA C 1 86 ? 32.186 18.912 89.349 1.00 15.49 716 ALA C C 1
ATOM 2234 O O . ALA C 1 86 ? 32.031 17.784 89.847 1.00 17.38 716 ALA C O 1
ATOM 2236 N N . ALA C 1 87 ? 32.110 19.120 88.035 1.00 14.72 717 ALA C N 1
ATOM 2237 C CA . ALA C 1 87 ? 31.930 17.973 87.143 1.00 14.86 717 ALA C CA 1
ATOM 2238 C C . ALA C 1 87 ? 33.053 16.959 87.389 1.00 14.19 717 ALA C C 1
ATOM 2239 O O . ALA C 1 87 ? 34.235 17.327 87.424 1.00 13.92 717 ALA C O 1
ATOM 2241 N N A SER C 1 88 ? 32.687 15.689 87.550 0.44 15.74 718 SER C N 1
ATOM 2242 N N B SER C 1 88 ? 32.688 15.693 87.577 0.56 15.62 718 SER C N 1
ATOM 2243 C CA A SER C 1 88 ? 33.641 14.685 88.003 0.44 17.27 718 SER C CA 1
ATOM 2244 C CA B SER C 1 88 ? 33.660 14.703 88.021 0.56 16.70 718 SER C CA 1
ATOM 2245 C C A SER C 1 88 ? 34.628 14.314 86.899 0.44 17.08 718 SER C C 1
ATOM 2246 C C B SER C 1 88 ? 34.635 14.342 86.905 0.56 16.98 718 SER C C 1
ATOM 2247 O O A SER C 1 88 ? 34.263 14.201 85.728 0.44 16.79 718 SER C O 1
ATOM 2248 O O B SER C 1 88 ? 34.268 14.268 85.733 0.56 17.35 718 SER C O 1
ATOM 2253 N N . GLU C 1 89 ? 35.883 14.081 87.284 1.00 17.09 719 GLU C N 1
ATOM 2254 C CA . GLU C 1 89 ? 36.927 13.726 86.312 1.00 16.68 719 GLU C CA 1
ATOM 2255 C C . GLU C 1 89 ? 36.882 12.219 86.109 1.00 19.33 719 GLU C C 1
ATOM 2256 O O . GLU C 1 89 ? 37.586 11.457 86.768 1.00 20.97 719 GLU C O 1
ATOM 2262 N N . THR C 1 90 ? 36.030 11.795 85.189 1.00 20.19 720 THR C N 1
ATOM 2263 C CA . THR C 1 90 ? 35.776 10.380 84.946 1.00 22.89 720 THR C CA 1
ATOM 2264 C C . THR C 1 90 ? 36.688 9.778 83.882 1.00 23.90 720 THR C C 1
ATOM 2265 O O . THR C 1 90 ? 36.524 8.597 83.544 1.00 26.92 720 THR C O 1
ATOM 2269 N N . GLY C 1 91 ? 37.634 10.549 83.359 1.00 23.21 721 GLY C N 1
ATOM 2270 C CA . GLY C 1 91 ? 38.583 10.085 82.368 1.00 22.13 721 GLY C CA 1
ATOM 2271 C C . GLY C 1 91 ? 38.399 10.797 81.034 1.00 22.40 721 GLY C C 1
ATOM 2272 O O . GLY C 1 91 ? 37.361 11.404 80.744 1.00 22.33 721 GLY C O 1
ATOM 2273 N N . GLY C 1 92 ? 39.457 10.747 80.218 1.00 22.79 722 GLY C N 1
ATOM 2274 C CA . GLY C 1 92 ? 39.389 11.376 78.909 1.00 20.81 722 GLY C CA 1
ATOM 2275 C C . GLY C 1 92 ? 39.143 12.872 78.962 1.00 19.48 722 GLY C C 1
ATOM 2276 O O . GLY C 1 92 ? 38.499 13.420 78.058 1.00 21.08 722 GLY C O 1
ATOM 2277 N N . ASN C 1 93 ? 39.651 13.551 79.992 1.00 17.43 723 ASN C N 1
ATOM 2278 C CA . ASN C 1 93 ? 39.528 15.004 80.163 1.00 15.18 723 ASN C CA 1
ATOM 2279 C C . ASN C 1 93 ? 38.121 15.472 80.544 1.00 15.28 723 ASN C C 1
ATOM 2280 O O . ASN C 1 93 ? 37.860 16.697 80.557 1.00 15.51 723 ASN C O 1
ATOM 2285 N N . ALA C 1 94 ? 37.221 14.548 80.884 1.00 16.67 724 ALA C N 1
ATOM 2286 C CA . ALA C 1 94 ? 35.915 14.912 81.429 1.00 16.33 724 ALA C CA 1
ATOM 2287 C C . ALA C 1 94 ? 36.076 15.635 82.762 1.00 15.63 724 ALA C C 1
ATOM 2288 O O . ALA C 1 94 ? 37.061 15.447 83.484 1.00 15.68 724 ALA C O 1
ATOM 2290 N N . GLY C 1 95 ? 35.113 16.503 83.058 1.00 14.59 725 GLY C N 1
ATOM 2291 C CA . GLY C 1 95 ? 35.015 17.128 84.359 1.00 13.53 725 GLY C CA 1
ATOM 2292 C C . GLY C 1 95 ? 35.925 18.332 84.486 1.00 12.46 725 GLY C C 1
ATOM 2293 O O . GLY C 1 95 ? 36.734 18.650 83.605 1.00 13.09 725 GLY C O 1
ATOM 2294 N N . SER C 1 96 ? 35.789 19.008 85.626 1.00 12.66 726 SER C N 1
ATOM 2295 C CA . SER C 1 96 ? 36.584 20.170 85.952 1.00 11.87 726 SER C CA 1
ATOM 2296 C C . SER C 1 96 ? 36.518 21.195 84.836 1.00 10.73 726 SER C C 1
ATOM 2297 O O . SER C 1 96 ? 37.538 21.592 84.247 1.00 11.13 726 SER C O 1
ATOM 2300 N N . ASN C 1 97 ? 35.291 21.611 84.531 1.00 10.78 727 ASN C N 1
ATOM 2301 C CA . ASN C 1 97 ? 35.044 22.617 83.505 1.00 11.43 727 ASN C CA 1
ATOM 2302 C C . ASN C 1 97 ? 35.166 24.015 84.095 1.00 11.19 727 ASN C C 1
ATOM 2303 O O . ASN C 1 97 ? 35.116 24.173 85.323 1.00 13.85 727 ASN C O 1
ATOM 2308 N N . LEU C 1 98 ? 35.338 25.031 83.260 1.00 10.40 728 LEU C N 1
ATOM 2309 C CA . LEU C 1 98 ? 35.558 26.384 83.786 1.00 10.31 728 LEU C CA 1
ATOM 2310 C C . LEU C 1 98 ? 34.219 27.092 83.851 1.00 11.31 728 LEU C C 1
ATOM 2311 O O . LEU C 1 98 ? 33.496 27.108 82.856 1.00 13.52 728 LEU C O 1
ATOM 2316 N N A SER C 1 99 ? 33.938 27.700 84.993 0.68 10.96 729 SER C N 1
ATOM 2317 N N B SER C 1 99 ? 33.960 27.728 84.978 0.32 10.93 729 SER C N 1
ATOM 2318 C CA A SER C 1 99 ? 32.639 28.368 85.160 0.68 13.20 729 SER C CA 1
ATOM 2319 C CA B SER C 1 99 ? 32.645 28.356 85.150 0.32 13.20 729 SER C CA 1
ATOM 2320 C C A SER C 1 99 ? 32.775 29.791 85.663 0.68 11.76 729 SER C C 1
ATOM 2321 C C B SER C 1 99 ? 32.737 29.772 85.693 0.32 11.72 729 SER C C 1
ATOM 2322 O O A SER C 1 99 ? 33.571 30.038 86.563 0.68 12.41 729 SER C O 1
ATOM 2323 O O B SER C 1 99 ? 33.576 30.032 86.550 0.32 12.21 729 SER C O 1
ATOM 2328 N N . ILE C 1 100 ? 31.940 30.651 85.104 1.00 10.35 730 ILE C N 1
ATOM 2329 C CA . ILE C 1 100 ? 31.741 31.980 85.673 1.00 9.60 730 ILE C CA 1
ATOM 2330 C C . ILE C 1 100 ? 30.361 31.971 86.294 1.00 10.23 730 ILE C C 1
ATOM 2331 O O . ILE C 1 100 ? 29.359 31.843 85.558 1.00 11.09 730 ILE C O 1
ATOM 2336 N N . LEU C 1 101 ? 30.327 32.066 87.627 1.00 11.10 731 LEU C N 1
ATOM 2337 C CA . LEU C 1 101 ? 29.065 32.034 88.411 1.00 10.17 731 LEU C CA 1
ATOM 2338 C C . LEU C 1 101 ? 28.669 33.452 88.830 1.00 9.71 731 LEU C C 1
ATOM 2339 O O . LEU C 1 101 ? 29.563 34.267 89.138 1.00 10.32 731 LEU C O 1
ATOM 2344 N N . ARG C 1 102 ? 27.359 33.693 88.888 1.00 10.10 732 ARG C N 1
ATOM 2345 C CA . ARG C 1 102 ? 26.792 34.984 89.349 1.00 10.57 732 ARG C CA 1
ATOM 2346 C C . ARG C 1 102 ? 26.036 34.689 90.647 1.00 9.77 732 ARG C C 1
ATOM 2347 O O . ARG C 1 102 ? 25.391 33.622 90.730 1.00 11.34 732 ARG C O 1
ATOM 2355 N N . TYR C 1 103 ? 26.155 35.576 91.633 1.00 10.67 733 TYR C N 1
ATOM 2356 C CA . TYR C 1 103 ? 25.468 35.356 92.929 1.00 10.95 733 TYR C CA 1
ATOM 2357 C C . TYR C 1 103 ? 24.442 36.466 93.152 1.00 10.99 733 TYR C C 1
ATOM 2358 O O . TYR C 1 103 ? 24.597 37.561 92.577 1.00 12.59 733 TYR C O 1
ATOM 2367 N N . ASP C 1 104 ? 23.441 36.20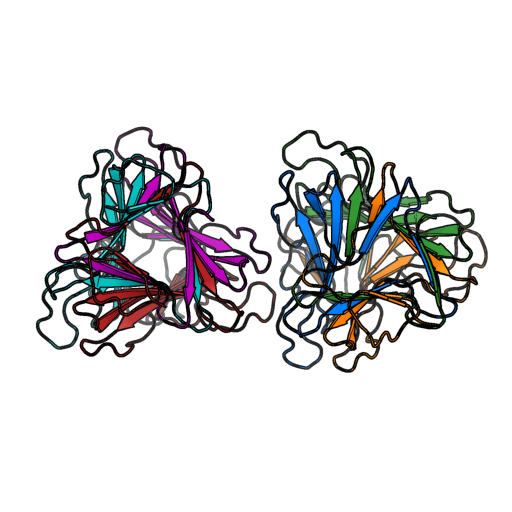1 94.002 1.00 11.24 734 ASP C N 1
ATOM 2368 C CA . ASP C 1 104 ? 22.426 37.202 94.318 1.00 12.33 734 ASP C CA 1
ATOM 2369 C C . ASP C 1 104 ? 22.936 38.189 95.366 1.00 12.74 734 ASP C C 1
ATOM 2370 O O . ASP C 1 104 ? 24.054 38.071 95.873 1.00 12.10 734 ASP C O 1
ATOM 2375 N N . ASP C 1 105 ? 22.082 39.150 95.731 1.00 13.42 735 ASP C N 1
ATOM 2376 C CA . ASP C 1 105 ? 22.511 40.204 96.636 1.00 13.05 735 ASP C CA 1
ATOM 2377 C C . ASP C 1 105 ? 22.889 39.678 98.012 1.00 14.13 735 ASP C C 1
ATOM 2378 O O . ASP C 1 105 ? 23.659 40.344 98.715 1.00 14.29 735 ASP C O 1
ATOM 2383 N N . THR C 1 106 ? 22.365 38.511 98.421 1.00 14.09 736 THR C N 1
ATOM 2384 C CA . THR C 1 106 ? 22.729 37.897 99.696 1.00 15.38 736 THR C CA 1
ATOM 2385 C C . THR C 1 106 ? 23.932 36.982 99.577 1.00 14.12 736 THR C C 1
ATOM 2386 O O . THR C 1 106 ? 24.361 36.421 100.588 1.00 16.08 736 THR C O 1
ATOM 2390 N N . GLY C 1 107 ? 24.459 36.805 98.381 1.00 13.11 737 GLY C N 1
ATOM 2391 C CA . GLY C 1 107 ? 25.619 35.965 98.160 1.00 12.99 737 GLY C CA 1
ATOM 2392 C C . GLY C 1 107 ? 25.318 34.535 97.769 1.00 13.33 737 GLY C C 1
ATOM 2393 O O . GLY C 1 107 ? 26.256 33.736 97.646 1.00 15.75 737 GLY C O 1
ATOM 2394 N N . ALA C 1 108 ? 24.060 34.185 97.552 1.00 14.69 738 ALA C N 1
ATOM 2395 C CA . ALA C 1 108 ? 23.689 32.833 97.147 1.00 15.58 738 ALA C CA 1
ATOM 2396 C C . ALA C 1 108 ? 23.847 32.674 95.641 1.00 14.22 738 ALA C C 1
ATOM 2397 O O . ALA C 1 108 ? 23.688 33.624 94.875 1.00 15.38 738 ALA C O 1
ATOM 2399 N N . THR C 1 109 ? 24.190 31.464 95.215 1.00 15.29 739 THR C N 1
ATOM 2400 C CA . THR C 1 109 ? 24.397 31.201 93.796 1.00 15.37 739 THR C CA 1
ATOM 2401 C C . THR C 1 109 ? 23.128 31.434 92.990 1.00 15.07 739 THR C C 1
ATOM 2402 O O . THR C 1 109 ? 22.053 30.929 93.348 1.00 18.10 739 THR C O 1
ATOM 2406 N N . LEU C 1 110 ? 23.238 32.216 91.915 1.00 14.24 740 LEU C N 1
ATOM 2407 C CA . LEU C 1 110 ? 22.147 32.417 90.964 1.00 14.24 740 LEU C CA 1
ATOM 2408 C C . LEU C 1 110 ? 22.265 31.525 89.747 1.00 14.43 740 LEU C C 1
ATOM 2409 O O . LEU C 1 110 ? 21.252 31.101 89.192 1.00 18.01 740 LEU C O 1
ATOM 2414 N N . GLY C 1 111 ? 23.474 31.302 89.259 1.00 13.67 741 GLY C N 1
ATOM 2415 C CA . GLY C 1 111 ? 23.639 30.450 88.096 1.00 15.57 741 GLY C CA 1
ATOM 2416 C C . GLY C 1 111 ? 25.048 30.528 87.565 1.00 12.54 741 GLY C C 1
ATOM 2417 O O . GLY C 1 111 ? 25.848 31.375 87.966 1.00 12.55 741 GLY C O 1
ATOM 2418 N N . ALA C 1 112 ? 25.340 29.630 86.618 1.00 13.14 742 ALA C N 1
ATOM 2419 C CA . ALA C 1 112 ? 26.583 29.674 85.861 1.00 12.14 742 ALA C CA 1
ATOM 2420 C C . ALA C 1 112 ? 26.300 30.418 84.566 1.00 11.83 742 ALA C C 1
ATOM 2421 O O . ALA C 1 112 ? 25.612 29.900 83.678 1.00 12.92 742 ALA C O 1
ATOM 2423 N N . ALA C 1 113 ? 26.799 31.642 84.470 1.00 11.01 743 ALA C N 1
ATOM 2424 C CA . ALA C 1 113 ? 26.614 32.438 83.271 1.00 10.27 743 ALA C CA 1
ATOM 2425 C C . ALA C 1 113 ? 27.384 31.851 82.108 1.00 10.94 743 ALA C C 1
ATOM 2426 O O . ALA C 1 113 ? 26.889 31.871 80.960 1.00 12.16 743 ALA C O 1
ATOM 2428 N N . VAL C 1 114 ? 28.582 31.327 82.376 1.00 10.35 744 VAL C N 1
ATOM 2429 C CA . VAL C 1 114 ? 29.431 30.737 81.351 1.00 10.03 744 VAL C CA 1
ATOM 2430 C C . VAL C 1 114 ? 29.974 29.441 81.887 1.00 10.03 744 VAL C C 1
ATOM 2431 O O . VAL C 1 114 ? 30.351 29.368 83.062 1.00 10.64 744 VAL C O 1
ATOM 2435 N N . THR C 1 115 ? 30.012 28.419 81.034 1.00 9.91 745 THR C N 1
ATOM 2436 C CA . THR C 1 115 ? 30.733 27.193 81.349 1.00 10.49 745 THR C CA 1
ATOM 2437 C C . THR C 1 115 ? 31.489 26.763 80.108 1.00 10.15 745 THR C C 1
ATOM 2438 O O . THR C 1 115 ? 30.898 26.655 79.031 1.00 12.30 745 THR C O 1
ATOM 2442 N N . ILE C 1 116 ? 32.782 26.513 80.231 1.00 10.10 746 ILE C N 1
ATOM 2443 C CA . ILE C 1 116 ? 33.601 26.029 79.121 1.00 10.01 746 ILE C CA 1
ATOM 2444 C C . ILE C 1 116 ? 33.981 24.585 79.409 1.00 10.22 746 ILE C C 1
ATOM 2445 O O . ILE C 1 116 ? 34.551 24.284 80.467 1.00 10.83 746 ILE C O 1
ATOM 2450 N N . ASP C 1 117 ? 33.678 23.687 78.477 1.00 10.74 747 ASP C N 1
ATOM 2451 C CA . ASP C 1 117 ? 33.961 22.273 78.662 1.00 11.10 747 ASP C CA 1
ATOM 2452 C C . ASP C 1 117 ? 35.438 21.997 78.412 1.00 11.22 747 ASP C C 1
ATOM 2453 O O . ASP C 1 117 ? 35.986 22.399 77.373 1.00 12.60 747 ASP C O 1
ATOM 2458 N N . ARG C 1 118 ? 36.089 21.327 79.371 1.00 11.27 748 ARG C N 1
ATOM 2459 C CA . ARG C 1 118 ? 37.531 21.105 79.258 1.00 12.47 748 ARG C CA 1
ATOM 2460 C C . ARG C 1 118 ? 37.874 20.094 78.169 1.00 12.25 748 ARG C C 1
ATOM 2461 O O . ARG C 1 118 ? 38.879 20.265 77.448 1.00 13.62 748 ARG C O 1
ATOM 2469 N N . ALA C 1 119 ? 37.082 19.038 78.036 1.00 12.89 749 ALA C N 1
ATOM 2470 C CA . ALA C 1 119 ? 37.421 17.963 77.097 1.00 14.34 749 ALA C CA 1
ATOM 2471 C C . ALA C 1 119 ? 37.266 18.421 75.648 1.00 15.11 749 ALA C C 1
ATOM 2472 O O . ALA C 1 119 ? 38.041 18.000 74.774 1.00 16.35 749 ALA C O 1
ATOM 2474 N N . SER C 1 120 ? 36.296 19.295 75.372 1.00 15.98 750 SER C N 1
ATOM 2475 C CA . SER C 1 120 ? 35.953 19.695 74.011 1.00 16.21 750 SER C CA 1
ATOM 2476 C C . SER C 1 120 ? 36.284 21.141 73.680 1.00 14.73 750 SER C C 1
ATOM 2477 O O . SER C 1 120 ? 36.350 21.481 72.492 1.00 16.62 750 SER C O 1
ATOM 2480 N N . GLY C 1 121 ? 36.421 22.013 74.679 1.00 13.55 751 GLY C N 1
ATOM 2481 C CA . GLY C 1 121 ? 36.507 23.442 74.454 1.00 13.11 751 GLY C CA 1
ATOM 2482 C C . GLY C 1 121 ? 35.175 24.130 74.192 1.00 13.01 751 GLY C C 1
ATOM 2483 O O . GLY C 1 121 ? 35.154 25.350 73.951 1.00 15.19 751 GLY C O 1
ATOM 2484 N N . PHE C 1 122 ? 34.064 23.392 74.193 1.00 12.34 752 PHE C N 1
ATOM 2485 C CA . PHE C 1 122 ? 32.776 24.003 73.850 1.00 11.29 752 PHE C CA 1
ATOM 2486 C C . PHE C 1 122 ? 32.393 25.072 74.879 1.00 11.12 752 PHE C C 1
ATOM 2487 O O . PHE C 1 122 ? 32.637 24.930 76.087 1.00 11.45 752 PHE C O 1
ATOM 2495 N N . PHE C 1 123 ? 31.815 26.183 74.391 1.00 10.93 753 PHE C N 1
ATOM 2496 C CA . PHE C 1 123 ? 31.560 27.374 75.192 1.00 10.56 753 PHE C CA 1
ATOM 2497 C C . PHE C 1 123 ? 30.062 27.502 75.442 1.00 11.34 753 PHE C C 1
ATOM 2498 O O . PHE C 1 123 ? 29.287 27.761 74.513 1.00 12.18 753 PHE C O 1
ATOM 2506 N N . GLY C 1 124 ? 29.641 27.317 76.692 1.00 11.21 754 GLY C N 1
ATOM 2507 C CA . GLY C 1 124 ? 28.241 27.421 77.079 1.00 10.73 754 GLY C CA 1
ATOM 2508 C C . GLY C 1 124 ? 27.891 28.754 77.717 1.00 10.78 754 GLY C C 1
ATOM 2509 O O . GLY C 1 124 ? 28.604 29.237 78.603 1.00 12.99 754 GLY C O 1
ATOM 2510 N N . ILE C 1 125 ? 26.794 29.342 77.264 1.00 10.67 755 ILE C N 1
ATOM 2511 C CA . ILE C 1 125 ? 26.229 30.525 77.895 1.00 10.63 755 ILE C CA 1
ATOM 2512 C C . ILE C 1 125 ? 24.910 30.102 78.482 1.00 11.12 755 ILE C C 1
ATOM 2513 O O . ILE C 1 125 ? 24.040 29.597 77.764 1.00 12.21 755 ILE C O 1
ATOM 2518 N N . ASN C 1 126 ? 24.787 30.234 79.786 1.00 11.18 756 ASN C N 1
ATOM 2519 C CA . ASN C 1 126 ? 23.595 29.772 80.493 1.00 11.83 756 ASN C CA 1
ATOM 2520 C C . AS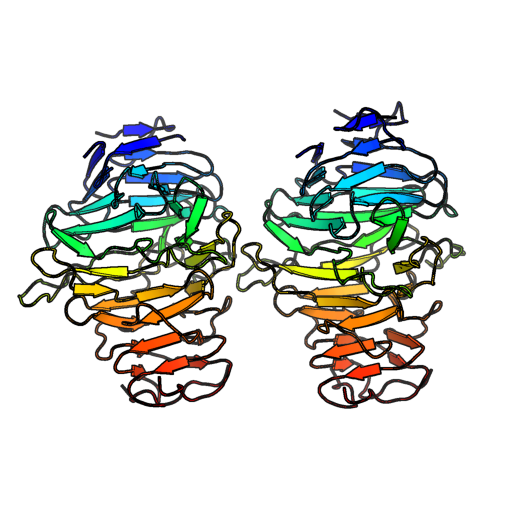N C 1 126 ? 23.369 28.259 80.268 1.00 11.77 756 ASN C C 1
ATOM 2521 O O . ASN C 1 126 ? 22.232 27.796 80.220 1.00 13.74 756 ASN C O 1
ATOM 2526 N N . THR C 1 127 ? 24.459 27.489 80.106 1.00 13.06 757 THR C N 1
ATOM 2527 C CA . THR C 1 127 ? 24.415 26.073 79.722 1.00 13.87 757 THR C CA 1
ATOM 2528 C C . THR C 1 127 ? 25.626 25.422 80.390 1.00 14.22 757 THR C C 1
ATOM 2529 O O . THR C 1 127 ? 26.755 25.665 79.958 1.00 15.71 757 THR C O 1
ATOM 2533 N N . ALA C 1 128 ? 25.421 24.584 81.423 1.00 15.40 758 ALA C N 1
ATOM 2534 C CA . ALA C 1 128 ? 26.558 23.982 82.122 1.00 17.03 758 ALA C CA 1
ATOM 2535 C C . ALA C 1 128 ? 27.142 22.774 81.399 1.00 16.24 758 ALA C C 1
ATOM 2536 O O . ALA C 1 128 ? 28.239 22.313 81.753 1.00 17.70 758 ALA C O 1
ATOM 2538 N N . ALA C 1 129 ? 26.468 22.257 80.384 1.00 17.13 759 ALA C N 1
ATOM 2539 C CA . ALA C 1 129 ? 26.974 21.124 79.603 1.00 17.30 759 ALA C CA 1
ATOM 2540 C C . ALA C 1 129 ? 26.830 21.455 78.122 1.00 16.23 759 ALA C C 1
ATOM 2541 O O . ALA C 1 129 ? 26.031 20.850 77.403 1.00 17.44 759 ALA C O 1
ATOM 2543 N N . PRO C 1 130 ? 27.618 22.409 77.625 1.00 14.61 760 PRO C N 1
ATOM 2544 C CA . PRO C 1 130 ? 27.488 22.786 76.214 1.00 13.50 760 PRO C CA 1
ATOM 2545 C C . PRO C 1 130 ? 27.779 21.617 75.289 1.00 14.04 760 PRO C C 1
ATOM 2546 O O . PRO C 1 130 ? 28.717 20.840 75.509 1.00 14.97 760 PRO C O 1
ATOM 2550 N N . ALA C 1 131 ? 27.001 21.539 74.210 1.00 14.28 761 ALA C N 1
ATOM 2551 C CA . ALA C 1 131 ? 27.084 20.441 73.256 1.00 15.15 761 ALA C CA 1
ATOM 2552 C C . ALA C 1 131 ? 27.397 20.909 71.841 1.00 15.27 761 ALA C C 1
ATOM 2553 O O . ALA C 1 131 ? 27.338 20.106 70.902 1.00 16.87 761 ALA C O 1
ATOM 2555 N N . TYR C 1 132 ? 27.724 22.188 71.690 1.00 14.04 762 TYR C N 1
ATOM 2556 C CA . TYR C 1 132 ? 28.121 22.820 70.442 1.00 13.35 762 TYR C CA 1
ATOM 2557 C C . TYR C 1 132 ? 29.263 23.772 70.770 1.00 12.76 762 TYR C C 1
ATOM 2558 O O . TYR C 1 132 ? 29.422 24.195 71.916 1.00 12.25 762 TYR C O 1
ATOM 2567 N N . ASN C 1 133 ? 30.063 24.146 69.755 1.00 11.93 763 ASN C N 1
ATOM 2568 C CA . ASN C 1 133 ? 31.213 25.013 70.027 1.00 11.51 763 ASN C CA 1
ATOM 2569 C C . ASN C 1 133 ? 30.803 26.307 70.717 1.00 10.95 763 ASN C C 1
ATOM 2570 O O . ASN C 1 133 ? 31.525 26.794 71.580 1.00 11.69 763 ASN C O 1
ATOM 2575 N N . ILE C 1 134 ? 29.644 26.868 70.367 1.00 10.75 764 ILE C N 1
ATOM 2576 C CA . ILE C 1 134 ? 28.930 27.829 71.189 1.00 11.33 764 ILE C CA 1
ATOM 2577 C C . ILE C 1 134 ? 27.533 27.288 71.422 1.00 11.58 764 ILE C C 1
ATOM 2578 O O . ILE C 1 134 ? 26.878 26.841 70.482 1.00 12.04 764 ILE C O 1
ATOM 2583 N N . HIS C 1 135 ? 27.089 27.299 72.671 1.00 11.29 765 HIS C N 1
ATOM 2584 C CA . HIS C 1 135 ? 25.785 26.753 73.017 1.00 10.93 765 HIS C CA 1
ATOM 2585 C C . HIS C 1 135 ? 25.121 27.737 73.955 1.00 11.10 765 HIS C C 1
ATOM 2586 O O . HIS C 1 135 ? 25.638 27.971 75.043 1.00 12.09 765 HIS C O 1
ATOM 2593 N N . VAL C 1 136 ? 24.007 28.323 73.521 1.00 11.46 766 VAL C N 1
ATOM 2594 C CA . VAL C 1 136 ? 23.275 29.315 74.297 1.00 10.98 766 VAL C CA 1
ATOM 2595 C C . VAL C 1 136 ? 21.916 28.749 74.666 1.00 11.54 766 VAL C C 1
ATOM 2596 O O . VAL C 1 136 ? 21.176 28.295 73.792 1.00 13.60 766 VAL C O 1
ATOM 2600 N N . THR C 1 137 ? 21.587 28.787 75.963 1.00 12.29 767 THR C N 1
ATOM 2601 C CA . THR C 1 137 ? 20.228 28.536 76.438 1.00 12.89 767 THR C CA 1
ATOM 2602 C C . THR C 1 137 ? 19.555 29.887 76.618 1.00 12.46 767 THR C C 1
ATOM 2603 O O . THR C 1 137 ? 19.980 30.688 77.444 1.00 14.36 767 THR C O 1
ATOM 2607 N N . GLY C 1 138 ? 18.541 30.164 75.807 1.00 14.55 768 GLY C N 1
ATOM 2608 C CA . GLY C 1 138 ? 17.843 31.429 75.868 1.00 15.00 768 GLY C CA 1
ATOM 2609 C C . GLY C 1 138 ? 17.862 32.156 74.532 1.00 14.90 768 GLY C C 1
ATOM 2610 O O . GLY C 1 138 ? 17.893 31.527 73.466 1.00 15.69 768 GLY C O 1
ATOM 2611 N N . THR C 1 139 ? 17.839 33.478 74.606 1.00 13.68 769 THR C N 1
ATOM 2612 C CA . THR C 1 139 ? 17.691 34.325 73.426 1.00 14.24 769 THR C CA 1
ATOM 2613 C C . THR C 1 139 ? 19.062 34.811 72.933 1.00 13.47 769 THR C C 1
ATOM 2614 O O . THR C 1 139 ? 20.085 34.749 73.644 1.00 13.59 769 THR C O 1
ATOM 2618 N N . ALA C 1 140 ? 19.065 35.330 71.697 1.00 13.63 770 ALA C N 1
ATOM 2619 C CA . ALA C 1 140 ? 20.276 35.794 71.045 1.00 12.88 770 ALA C CA 1
ATOM 2620 C C . ALA C 1 140 ? 19.956 37.043 70.248 1.00 13.71 770 ALA C C 1
ATOM 2621 O O . ALA C 1 140 ? 19.017 37.034 69.443 1.00 15.50 770 ALA C O 1
ATOM 2623 N N . GLY C 1 141 ? 20.740 38.083 70.444 1.00 13.21 771 GLY C N 1
ATOM 2624 C CA . GLY C 1 141 ? 20.550 39.336 69.739 1.00 12.98 771 GLY C CA 1
ATOM 2625 C C . GLY C 1 141 ? 21.837 39.790 69.089 1.00 12.84 771 GLY C C 1
ATOM 2626 O O . GLY C 1 141 ? 22.901 39.690 69.683 1.00 12.96 771 GLY C O 1
ATOM 2627 N N . LEU C 1 142 ? 21.720 40.272 67.850 1.00 13.33 772 LEU C N 1
ATOM 2628 C CA . LEU C 1 142 ? 22.861 40.736 67.077 1.00 13.40 772 LEU C CA 1
ATOM 2629 C C . LEU C 1 142 ? 22.506 42.079 66.463 1.00 13.06 772 LEU C C 1
ATOM 2630 O O . LEU C 1 142 ? 21.454 42.208 65.842 1.00 14.85 772 LEU C O 1
ATOM 2635 N N . SER C 1 143 ? 23.353 43.094 66.651 1.00 14.77 773 SER C N 1
ATOM 2636 C CA . SER C 1 143 ? 22.943 44.437 66.251 1.00 15.56 773 SER C CA 1
ATOM 2637 C C . SER C 1 143 ? 22.877 44.599 64.743 1.00 16.74 773 SER C C 1
ATOM 2638 O O . SER C 1 143 ? 22.165 45.479 64.247 1.00 19.50 773 SER C O 1
ATOM 2641 N N . THR C 1 144 ? 23.644 43.816 63.997 1.00 16.05 774 THR C N 1
ATOM 2642 C CA . THR C 1 144 ? 23.786 44.039 62.566 1.00 17.35 774 THR C CA 1
ATOM 2643 C C . THR C 1 144 ? 22.910 43.144 61.693 1.00 17.67 774 THR C C 1
ATOM 2644 O O . THR C 1 144 ? 22.860 43.372 60.481 1.00 19.56 774 THR C O 1
ATOM 2648 N N . GLY C 1 145 ? 22.205 42.163 62.242 1.00 16.19 775 GLY C N 1
ATOM 2649 C CA . GLY C 1 145 ? 21.434 41.285 61.383 1.00 16.38 775 GLY C CA 1
ATOM 2650 C C . GLY C 1 145 ? 20.988 40.044 62.122 1.00 16.90 775 GLY C C 1
ATOM 2651 O O . GLY C 1 145 ? 21.216 39.888 63.321 1.00 18.66 775 GLY C O 1
ATOM 2652 N N . SER C 1 146 ? 20.372 39.143 61.372 1.00 16.49 776 SER C N 1
ATOM 2653 C CA . SER C 1 146 ? 19.798 37.925 61.924 1.00 16.55 776 SER C CA 1
ATOM 2654 C C . SER C 1 146 ? 20.664 36.695 61.702 1.00 16.58 776 SER C C 1
ATOM 2655 O O . SER C 1 146 ? 20.355 35.641 62.264 1.00 17.47 776 SER C O 1
ATOM 2658 N N . ALA C 1 147 ? 21.711 36.782 60.889 1.00 17.61 777 ALA C N 1
ATOM 2659 C CA . ALA C 1 147 ? 22.478 35.610 60.503 1.00 19.21 777 ALA C CA 1
ATOM 2660 C C . ALA C 1 147 ? 23.928 35.750 60.938 1.00 17.59 777 ALA C C 1
ATOM 2661 O O . ALA C 1 147 ? 24.464 36.857 61.035 1.00 18.36 777 ALA C O 1
ATOM 2663 N N . TRP C 1 148 ? 24.567 34.612 61.187 1.00 16.81 778 TRP C N 1
ATOM 2664 C CA . TRP C 1 148 ? 26.020 34.610 61.237 1.00 16.20 778 TRP C CA 1
ATOM 2665 C C . TRP C 1 148 ? 26.566 34.765 59.820 1.00 17.74 778 TRP C C 1
ATOM 2666 O O . TRP C 1 148 ? 25.986 34.256 58.861 1.00 18.59 778 TRP C O 1
ATOM 2677 N N . THR C 1 149 ? 27.685 35.464 59.681 1.00 17.71 779 THR C N 1
ATOM 2678 C CA . THR C 1 149 ? 28.450 35.425 58.435 1.00 17.29 779 THR C CA 1
ATOM 2679 C C . THR C 1 149 ? 29.208 34.104 58.378 1.00 18.54 779 THR C C 1
ATOM 2680 O O . THR C 1 149 ? 29.802 33.685 59.379 1.00 18.01 779 THR C O 1
ATOM 2684 N N . VAL C 1 150 ? 29.189 33.440 57.224 1.00 18.93 780 VAL C N 1
ATOM 2685 C CA . VAL C 1 150 ? 29.960 32.203 57.084 1.00 19.19 780 VAL C CA 1
ATOM 2686 C C . VAL C 1 150 ? 31.443 32.549 57.036 1.00 19.41 780 VAL C C 1
ATOM 2687 O O . VAL C 1 150 ? 31.916 33.215 56.105 1.00 24.54 780 VAL C O 1
ATOM 2691 N N . ALA C 1 151 ? 32.190 32.099 58.032 1.00 19.44 781 ALA C N 1
ATOM 2692 C CA . ALA C 1 151 ? 33.588 32.499 58.147 1.00 22.77 781 ALA C CA 1
ATOM 2693 C C . ALA C 1 151 ? 34.487 31.536 57.400 1.00 27.07 781 ALA C C 1
ATOM 2694 O O . ALA C 1 151 ? 34.330 30.332 57.542 1.00 30.10 781 ALA C O 1
ATOM 2696 N N . GLY D 1 25 ? 82.298 25.748 78.756 1.00 37.68 655 GLY D N 1
ATOM 2697 C CA . GLY D 1 25 ? 83.349 24.997 78.109 1.00 33.75 655 GLY D CA 1
ATOM 2698 C C . GLY D 1 25 ? 82.787 24.145 77.000 1.00 30.82 655 GLY D C 1
ATOM 2699 O O . GLY D 1 25 ? 81.764 24.495 76.397 1.00 32.00 655 GLY D O 1
ATOM 2700 N N . ARG D 1 26 ? 83.470 23.043 76.711 1.00 25.43 656 ARG D N 1
ATOM 2701 C CA . ARG D 1 26 ? 83.127 22.151 75.570 1.00 24.68 656 ARG D CA 1
ATOM 2702 C C . ARG D 1 26 ? 83.306 20.687 75.972 1.00 20.61 656 ARG D C 1
ATOM 2703 O O . ARG D 1 26 ? 84.199 20.380 76.723 1.00 20.53 656 ARG D O 1
ATOM 2711 N N . VAL D 1 27 ? 82.424 19.852 75.471 1.00 20.30 657 VAL D N 1
ATOM 2712 C CA . VAL D 1 27 ? 82.464 18.428 75.706 1.00 20.78 657 VAL D CA 1
ATOM 2713 C C . VAL D 1 27 ? 82.656 17.735 74.367 1.00 20.62 657 VAL D C 1
ATOM 2714 O O . VAL D 1 27 ? 81.808 17.840 73.474 1.00 19.25 657 VAL D O 1
ATOM 2718 N N . GLY D 1 28 ? 83.781 17.048 74.226 1.00 22.66 658 GLY D N 1
ATOM 2719 C CA . GLY D 1 28 ? 84.023 16.188 73.095 1.00 19.85 658 GLY D CA 1
ATOM 2720 C C . GLY D 1 28 ? 83.800 14.733 73.471 1.00 20.01 658 GLY D C 1
ATOM 2721 O O . GLY D 1 28 ? 84.178 14.277 74.550 1.00 19.19 658 GLY D O 1
ATOM 2722 N N . VAL D 1 29 ? 83.219 14.005 72.534 1.00 22.12 659 VAL D N 1
ATOM 2723 C CA . VAL D 1 29 ? 83.005 12.580 72.662 1.00 22.06 659 VAL D CA 1
ATOM 2724 C C . VAL D 1 29 ? 83.612 11.988 71.398 1.00 22.76 659 VAL D C 1
ATOM 2725 O O . VAL D 1 29 ? 83.077 12.178 70.303 1.00 20.60 659 VAL D O 1
ATOM 2729 N N . GLY D 1 30 ? 84.767 11.322 71.547 1.00 29.33 660 GLY D N 1
ATOM 2730 C CA . GLY D 1 30 ? 85.585 10.903 70.442 1.00 34.74 660 GLY D CA 1
ATOM 2731 C C . GLY D 1 30 ? 86.681 11.870 70.032 1.00 42.63 660 GLY D C 1
ATOM 2732 O O . GLY D 1 30 ? 87.642 11.442 69.378 1.00 47.79 660 GLY D O 1
ATOM 2733 N N . THR D 1 31 ? 86.571 13.158 70.377 1.00 42.34 661 THR D N 1
ATOM 2734 C CA . THR D 1 31 ? 87.551 14.163 69.975 1.00 40.87 661 THR D CA 1
ATOM 2735 C C . THR D 1 31 ? 88.172 14.837 71.191 1.00 38.88 661 THR D C 1
ATOM 2736 O O . THR D 1 31 ? 87.474 15.181 72.150 1.00 33.55 661 THR D O 1
ATOM 2740 N N . THR D 1 32 ? 89.466 14.981 71.129 1.00 41.30 662 THR D N 1
ATOM 2741 C CA . THR D 1 32 ? 90.154 15.776 72.158 1.00 44.04 662 THR D CA 1
ATOM 2742 C C . THR D 1 32 ? 90.111 17.243 71.719 1.00 42.35 662 THR D C 1
ATOM 2743 O O . THR D 1 32 ? 90.598 18.092 72.461 1.00 45.33 662 THR D O 1
ATOM 2747 N N . ALA D 1 33 ? 89.493 17.551 70.585 1.00 36.92 663 ALA D N 1
ATOM 2748 C CA . ALA D 1 33 ? 89.468 18.985 70.220 1.00 35.67 663 ALA D CA 1
ATOM 2749 C C . ALA D 1 33 ? 88.036 19.403 69.883 1.00 33.13 663 ALA D C 1
ATOM 2750 O O . ALA D 1 33 ? 87.760 19.579 68.759 1.00 35.26 663 ALA D O 1
ATOM 2752 N N . PRO D 1 34 ? 87.121 19.544 70.859 1.00 30.02 664 PRO D N 1
ATOM 2753 C CA . PRO D 1 34 ? 85.760 19.908 70.541 1.00 28.58 664 PRO D CA 1
ATOM 2754 C C . PRO D 1 34 ? 85.615 21.364 70.129 1.00 31.67 664 PRO D C 1
ATOM 2755 O O . PRO D 1 34 ? 86.241 22.162 70.671 1.00 32.63 664 PRO D O 1
ATOM 2759 N N . THR D 1 35 ? 84.685 21.625 69.214 1.00 33.04 665 THR D N 1
ATOM 2760 C CA . THR D 1 35 ? 84.468 22.982 68.653 1.00 36.58 665 THR D CA 1
ATOM 2761 C C . THR D 1 35 ? 83.077 23.538 69.011 1.00 35.50 665 THR D C 1
ATOM 2762 O O . THR D 1 35 ? 82.827 24.674 68.672 1.00 36.36 665 THR D O 1
ATOM 2766 N N . SER D 1 36 ? 82.222 22.753 69.678 1.00 31.34 666 SER D N 1
ATOM 2767 C CA . SER D 1 36 ? 80.893 23.198 70.082 1.00 29.21 666 SER D CA 1
ATOM 2768 C C . SER D 1 36 ? 80.678 22.815 71.542 1.00 25.84 666 SER D C 1
ATOM 2769 O O . SER D 1 36 ? 81.472 22.066 72.123 1.00 26.85 666 SER D O 1
ATOM 2772 N N . ALA D 1 37 ? 79.580 23.309 72.142 1.00 24.70 667 ALA D N 1
ATOM 2773 C CA . ALA D 1 37 ? 79.266 22.910 73.512 1.00 21.76 667 ALA D CA 1
ATOM 2774 C C . ALA D 1 37 ? 79.270 21.392 73.646 1.00 19.40 667 ALA D C 1
ATOM 2775 O O . ALA D 1 37 ? 79.791 20.848 74.629 1.00 20.31 667 ALA D O 1
ATOM 2777 N N . LEU D 1 38 ? 78.737 20.694 72.646 1.00 17.59 668 LEU D N 1
ATOM 2778 C CA . LEU D 1 38 ? 78.858 19.247 72.549 1.00 16.48 668 LEU D CA 1
ATOM 2779 C C . LEU D 1 38 ? 79.320 18.944 71.135 1.00 15.79 668 LEU D C 1
ATOM 2780 O O . LEU D 1 38 ? 78.730 19.439 70.173 1.00 16.37 668 LEU D O 1
ATOM 2785 N N . HIS D 1 39 ? 80.379 18.161 71.004 1.00 15.87 669 HIS D N 1
ATOM 2786 C CA . HIS D 1 39 ? 80.927 17.782 69.716 1.00 15.89 669 HIS D CA 1
ATOM 2787 C C . HIS D 1 39 ? 81.190 16.286 69.777 1.00 15.49 669 HIS D C 1
ATOM 2788 O O . HIS D 1 39 ? 82.018 15.843 70.584 1.00 16.99 669 HIS D O 1
ATOM 2795 N N . VAL D 1 40 ? 80.478 15.510 68.959 1.00 15.20 670 VAL D N 1
ATOM 2796 C CA . VAL D 1 40 ? 80.567 14.052 68.951 1.00 16.91 670 VAL D CA 1
ATOM 2797 C C . VAL D 1 40 ? 81.072 13.616 67.586 1.00 17.14 670 VAL D C 1
ATOM 2798 O O . VAL D 1 40 ? 80.559 14.068 66.552 1.00 17.23 670 VAL D O 1
ATOM 2802 N N A ILE D 1 41 ? 82.064 12.735 67.576 0.49 18.90 671 ILE D N 1
ATOM 2803 N N B ILE D 1 41 ? 82.068 12.745 67.578 0.51 18.43 671 ILE D N 1
ATOM 2804 C CA A ILE D 1 41 ? 82.597 12.181 66.338 0.49 21.29 671 ILE D CA 1
ATOM 2805 C CA B ILE D 1 41 ? 82.579 12.183 66.338 0.51 19.93 671 ILE D CA 1
ATOM 2806 C C A ILE D 1 41 ? 82.515 10.664 66.397 0.49 22.61 671 ILE D C 1
ATOM 2807 C C B ILE D 1 41 ? 82.486 10.666 66.403 0.51 21.97 671 ILE D C 1
ATOM 2808 O O A ILE D 1 41 ? 82.774 10.054 67.439 0.49 24.72 671 ILE D O 1
ATOM 2809 O O B ILE D 1 41 ? 82.692 10.060 67.460 0.51 24.21 671 ILE D O 1
ATOM 2818 N N . GLY D 1 42 ? 82.151 10.058 65.272 1.00 23.30 672 GLY D N 1
ATOM 2819 C CA . GLY D 1 42 ? 82.002 8.619 65.223 1.00 24.52 672 GLY D CA 1
ATOM 2820 C C . GLY D 1 42 ? 82.035 8.189 63.775 1.00 28.94 672 GLY D C 1
ATOM 2821 O O . GLY D 1 42 ? 82.130 9.013 62.863 1.00 31.68 672 GLY D O 1
ATOM 2822 N N . THR D 1 43 ? 81.986 6.881 63.567 1.00 33.19 673 THR D N 1
ATOM 2823 C CA . THR D 1 43 ? 81.967 6.325 62.221 1.00 37.94 673 THR D CA 1
ATOM 2824 C C . THR D 1 43 ? 80.615 5.655 62.023 1.00 39.45 673 THR D C 1
ATOM 2825 O O . THR D 1 43 ? 80.351 4.594 62.598 1.00 40.32 673 THR D O 1
ATOM 2829 N N . GLY D 1 44 ? 79.761 6.281 61.216 1.00 37.23 674 GLY D N 1
ATOM 2830 C CA . GLY D 1 44 ? 78.438 5.747 60.979 1.00 36.28 674 GLY D CA 1
ATOM 2831 C C . GLY D 1 44 ? 77.452 6.268 62.001 1.00 35.54 674 GLY D C 1
ATOM 2832 O O . GLY D 1 44 ? 76.994 7.410 61.904 1.00 37.17 674 GLY D O 1
ATOM 2833 N N . GLU D 1 45 ? 77.132 5.444 62.994 1.00 32.16 675 GLU D N 1
ATOM 2834 C CA . GLU D 1 45 ? 76.176 5.810 64.040 1.00 32.55 675 GLU D CA 1
ATOM 2835 C C . GLU D 1 45 ? 76.924 6.552 65.145 1.00 30.53 675 GLU D C 1
ATOM 2836 O O . GLU D 1 45 ? 77.543 5.952 66.025 1.00 35.24 675 GLU D O 1
ATOM 2842 N N . VAL D 1 46 ? 76.841 7.872 65.078 1.00 21.15 676 VAL D N 1
ATOM 2843 C CA . VAL D 1 46 ? 77.555 8.794 65.940 1.00 18.23 676 VAL D CA 1
ATOM 2844 C C . VAL D 1 46 ? 76.845 8.924 67.277 1.00 16.93 676 VAL D C 1
ATOM 2845 O O . VAL D 1 46 ? 77.444 8.730 68.341 1.00 19.03 676 VAL D O 1
ATOM 2849 N N . ALA D 1 47 ? 75.559 9.233 67.262 1.00 16.00 677 ALA D N 1
ATOM 2850 C CA . ALA D 1 47 ? 74.791 9.361 68.485 1.00 15.90 677 ALA D CA 1
ATOM 2851 C C . ALA D 1 47 ? 73.427 8.738 68.286 1.00 15.84 677 ALA D C 1
ATOM 2852 O O . ALA D 1 47 ? 72.847 8.824 67.200 1.00 18.09 677 ALA D O 1
ATOM 2854 N N . ARG D 1 48 ? 72.911 8.134 69.351 1.00 14.75 678 ARG D N 1
ATOM 2855 C CA . ARG D 1 48 ? 71.596 7.520 69.323 1.00 14.63 678 ARG D CA 1
ATOM 2856 C C . ARG D 1 48 ? 70.828 7.989 70.553 1.00 14.27 678 ARG D C 1
ATOM 2857 O O . ARG D 1 48 ? 71.331 7.911 71.669 1.00 15.86 678 ARG D O 1
ATOM 2865 N N . PHE D 1 49 ? 69.614 8.461 70.330 1.00 14.10 679 PHE D N 1
ATOM 2866 C CA . PHE D 1 49 ? 68.736 8.989 71.360 1.00 14.40 679 PHE D CA 1
ATOM 2867 C C . PHE D 1 49 ? 67.513 8.101 71.380 1.00 14.13 679 PHE D C 1
ATOM 2868 O O . PHE D 1 49 ? 66.805 8.031 70.378 1.00 14.93 679 PHE D O 1
ATOM 2876 N N . VAL D 1 50 ? 67.298 7.394 72.494 1.00 15.36 680 VAL D N 1
ATOM 2877 C CA . VAL D 1 50 ? 66.265 6.362 72.579 1.00 15.92 680 VAL D CA 1
ATOM 2878 C C . VAL D 1 50 ? 65.160 6.825 73.518 1.00 17.43 680 VAL D C 1
ATOM 2879 O O . VAL D 1 50 ? 65.416 7.112 74.692 1.00 17.89 680 VAL D O 1
ATOM 2883 N N . THR D 1 51 ? 63.925 6.813 73.040 1.00 20.62 681 THR D N 1
ATOM 2884 C CA . THR D 1 51 ? 62.807 7.153 73.903 1.00 22.06 681 THR D CA 1
ATOM 2885 C C . THR D 1 51 ? 61.980 5.920 74.248 1.00 20.77 681 THR D C 1
ATOM 2886 O O . THR D 1 51 ? 61.737 5.067 73.397 1.00 18.67 681 THR D O 1
ATOM 2890 N N . SER D 1 52 ? 61.586 5.808 75.522 1.00 26.34 682 SER D N 1
ATOM 2891 C CA . SER D 1 52 ? 60.706 4.743 76.000 1.00 30.59 682 SER D CA 1
ATOM 2892 C C . SER D 1 52 ? 59.280 5.232 76.174 1.00 32.01 682 SER D C 1
ATOM 2893 O O . SER D 1 52 ? 58.474 4.602 76.871 1.00 34.91 682 SER D O 1
ATOM 2896 N N . ALA D 1 53 ? 58.978 6.370 75.578 1.00 29.81 683 ALA D N 1
ATOM 2897 C CA . ALA D 1 53 ? 57.636 6.887 75.427 1.00 30.11 683 ALA D CA 1
ATOM 2898 C C . ALA D 1 53 ? 57.704 7.675 74.142 1.00 31.04 683 ALA D C 1
ATOM 2899 O O . ALA D 1 53 ? 58.787 7.920 73.616 1.00 31.73 683 ALA D O 1
ATOM 2901 N N . THR D 1 54 ? 56.550 8.043 73.609 1.00 31.62 684 THR D N 1
ATOM 2902 C CA . THR D 1 54 ? 56.573 8.899 72.438 1.00 30.58 684 THR D CA 1
ATOM 2903 C C . THR D 1 54 ? 57.308 10.182 72.795 1.00 28.12 684 THR D C 1
ATOM 2904 O O . THR D 1 54 ? 57.120 10.732 73.882 1.00 30.25 684 THR D O 1
ATOM 2908 N N . GLY D 1 55 ? 58.194 10.614 71.910 1.00 26.76 685 GLY D N 1
ATOM 2909 C CA . GLY D 1 55 ? 59.072 11.734 72.180 1.00 25.38 685 GLY D CA 1
ATOM 2910 C C . GLY D 1 55 ? 60.381 11.561 71.437 1.00 25.14 685 GLY D C 1
ATOM 2911 O O . GLY D 1 55 ? 60.447 10.854 70.437 1.00 25.43 685 GLY D O 1
ATOM 2912 N N . GLY D 1 56 ? 61.420 12.224 71.945 1.00 24.09 686 GLY D N 1
ATOM 2913 C CA . GLY D 1 56 ? 62.732 12.141 71.340 1.00 24.67 686 GLY D CA 1
ATOM 2914 C C . GLY D 1 56 ? 63.648 13.311 71.634 1.00 28.45 686 GLY D C 1
ATOM 2915 O O . GLY D 1 56 ? 64.010 13.574 72.790 1.00 30.06 686 GLY D O 1
ATOM 2916 N N . VAL D 1 57 ? 64.012 14.026 70.573 1.00 21.12 687 VAL D N 1
ATOM 2917 C CA . VAL D 1 57 ? 65.009 15.086 70.603 1.00 19.05 687 VAL D CA 1
ATOM 2918 C C . VAL D 1 57 ? 64.316 16.418 70.369 1.00 17.06 687 VAL D C 1
ATOM 2919 O O . VAL D 1 57 ? 63.525 16.554 69.425 1.00 17.23 687 VAL D O 1
ATOM 2923 N N . VAL D 1 58 ? 64.665 17.418 71.180 1.00 15.01 688 VAL D N 1
ATOM 2924 C CA . VAL D 1 58 ? 64.092 18.749 71.136 1.00 12.82 688 VAL D CA 1
ATOM 2925 C C . VAL D 1 58 ? 65.169 19.741 70.748 1.00 12.49 688 VAL D C 1
ATOM 2926 O O . VAL D 1 58 ? 66.225 19.758 71.362 1.00 13.59 688 VAL D O 1
ATOM 2930 N N . ILE D 1 59 ? 64.852 20.581 69.763 1.00 12.65 689 ILE D N 1
ATOM 2931 C CA . ILE D 1 59 ? 65.709 21.752 69.415 1.00 13.08 689 ILE D CA 1
ATOM 2932 C C . ILE D 1 59 ? 64.862 22.958 69.827 1.00 13.31 689 ILE D C 1
ATOM 2933 O O . ILE D 1 59 ? 63.781 23.142 69.309 1.00 12.97 689 ILE D O 1
ATOM 2938 N N . ASP D 1 60 ? 65.388 23.737 70.756 1.00 13.71 690 ASP D N 1
ATOM 2939 C CA . ASP D 1 60 ? 64.630 24.845 71.378 1.00 14.61 690 ASP D CA 1
ATOM 2940 C C . ASP D 1 60 ? 65.444 26.138 71.312 1.00 16.72 690 ASP D C 1
ATOM 2941 O O . ASP D 1 60 ? 66.588 26.073 70.989 1.00 18.13 690 ASP D O 1
ATOM 2946 N N . SER D 1 61 ? 64.777 27.266 71.504 1.00 17.66 691 SER D N 1
ATOM 2947 C CA . SER D 1 61 ? 65.449 28.580 71.527 1.00 17.69 691 SER D CA 1
ATOM 2948 C C . SER D 1 61 ? 65.017 29.334 72.785 1.00 19.56 691 SER D C 1
ATOM 2949 O O . SER D 1 61 ? 63.987 29.066 73.309 1.00 20.70 691 SER D O 1
ATOM 2952 N N . THR D 1 62 ? 65.848 30.292 73.178 1.00 20.96 692 THR D N 1
ATOM 2953 C CA . THR D 1 62 ? 65.579 31.069 74.384 1.00 23.56 692 THR D CA 1
ATOM 2954 C C . THR D 1 62 ? 64.672 32.267 74.144 1.00 25.05 692 THR D C 1
ATOM 2955 O O . THR D 1 62 ? 64.340 32.969 75.106 1.00 27.04 692 THR D O 1
ATOM 2959 N N . ALA D 1 63 ? 64.294 32.549 72.901 1.00 23.07 693 ALA D N 1
ATOM 2960 C CA . ALA D 1 63 ? 63.442 33.692 72.624 1.00 22.53 693 ALA D CA 1
ATOM 2961 C C . ALA D 1 63 ? 62.736 33.451 71.301 1.00 22.49 693 ALA D C 1
ATOM 2962 O O . ALA D 1 63 ? 63.198 32.664 70.467 1.00 21.24 693 ALA D O 1
ATOM 2964 N N . LEU D 1 64 ? 61.602 34.134 71.115 1.00 22.82 694 LEU D N 1
ATOM 2965 C CA . LEU D 1 64 ? 60.787 33.887 69.928 1.00 22.18 694 LEU D CA 1
ATOM 2966 C C . LEU D 1 64 ? 61.480 34.338 68.650 1.00 21.93 694 LEU D C 1
ATOM 2967 O O . LEU D 1 64 ? 61.148 33.826 67.577 1.00 22.53 694 LEU D O 1
ATOM 2972 N N . ASN D 1 65 ? 62.433 35.261 68.735 1.00 22.99 695 ASN D N 1
ATOM 2973 C CA . ASN D 1 65 ? 63.159 35.715 67.555 1.00 24.39 695 ASN D CA 1
ATOM 2974 C C . ASN D 1 65 ? 64.431 34.915 67.283 1.00 25.75 695 ASN D C 1
ATOM 2975 O O . ASN D 1 65 ? 65.164 35.243 66.348 1.00 26.08 695 ASN D O 1
ATOM 2980 N N . TYR D 1 66 ? 64.706 33.869 68.054 1.00 24.22 696 TYR D N 1
ATOM 2981 C CA . TYR D 1 66 ? 65.832 32.979 67.794 1.00 23.55 696 TYR D CA 1
ATOM 2982 C C . TYR D 1 66 ? 65.278 31.692 67.202 1.00 23.55 696 TYR D C 1
ATOM 2983 O O . TYR D 1 66 ? 64.376 31.078 67.782 1.00 22.82 696 TYR D O 1
ATOM 2992 N N . ASN D 1 67 ? 65.833 31.276 66.073 1.00 24.00 697 ASN D N 1
ATOM 2993 C CA . ASN D 1 67 ? 65.201 30.248 65.254 1.00 22.83 697 ASN D CA 1
ATOM 2994 C C . ASN D 1 67 ? 65.886 28.893 65.405 1.00 21.29 697 ASN D C 1
ATOM 2995 O O . ASN D 1 67 ? 67.052 28.749 65.010 1.00 24.99 697 ASN D O 1
ATOM 3000 N N . PRO D 1 68 ? 65.220 27.881 65.964 1.00 18.35 698 PRO D N 1
ATOM 3001 C CA . PRO D 1 68 ? 65.854 26.564 66.135 1.00 15.99 698 PRO D CA 1
ATOM 3002 C C . PRO D 1 68 ? 66.010 25.836 64.803 1.00 13.81 698 PRO D C 1
ATOM 3003 O O . PRO D 1 68 ? 65.106 25.812 63.971 1.00 15.17 698 PRO D O 1
ATOM 3007 N N . SER D 1 69 ? 67.151 25.171 64.633 1.00 15.12 699 SER D N 1
ATOM 3008 C CA . SER D 1 69 ? 67.548 24.681 63.319 1.00 15.40 699 SER D CA 1
ATOM 3009 C C . SER D 1 69 ? 68.234 23.331 63.436 1.00 14.63 699 SER D C 1
ATOM 3010 O O . SER D 1 69 ? 69.041 23.123 64.348 1.00 15.78 699 SER D O 1
ATOM 3013 N N . LEU D 1 70 ? 68.003 22.468 62.446 1.00 13.41 700 LEU D N 1
ATOM 3014 C CA . LEU D 1 70 ? 68.824 21.293 62.170 1.00 13.08 700 LEU D CA 1
ATOM 3015 C C . LEU D 1 70 ? 69.600 21.565 60.894 1.00 12.90 700 LEU D C 1
ATOM 3016 O O . LEU D 1 70 ? 69.002 21.811 59.848 1.00 13.49 700 LEU D O 1
ATOM 3021 N N . ILE D 1 71 ? 70.923 21.517 60.966 1.00 13.15 701 ILE D N 1
ATOM 3022 C CA . ILE D 1 71 ? 71.785 21.941 59.866 1.00 13.77 701 ILE D CA 1
ATOM 3023 C C . ILE D 1 71 ? 72.633 20.764 59.414 1.00 14.75 701 ILE D C 1
ATOM 3024 O O . ILE D 1 71 ? 73.298 20.136 60.251 1.00 16.21 701 ILE D O 1
ATOM 3029 N N . TYR D 1 72 ? 72.621 20.467 58.119 1.00 13.60 702 TYR D N 1
ATOM 3030 C CA . TYR D 1 72 ? 73.436 19.415 57.527 1.00 14.86 702 TYR D 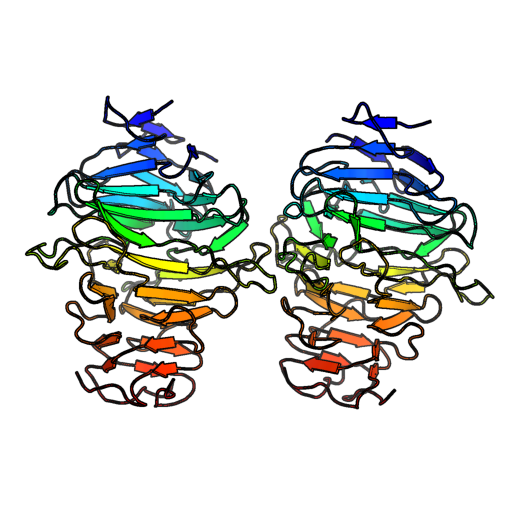CA 1
ATOM 3031 C C . TYR D 1 72 ? 74.607 20.057 56.814 1.00 14.65 702 TYR D C 1
ATOM 3032 O O . TYR D 1 72 ? 74.405 20.941 55.957 1.00 16.24 702 TYR D O 1
ATOM 3041 N N . ARG D 1 73 ? 75.807 19.561 57.123 1.00 15.58 703 ARG D N 1
ATOM 3042 C CA . ARG D 1 73 ? 77.050 20.011 56.518 1.00 16.97 703 ARG D CA 1
ATOM 3043 C C . ARG D 1 73 ? 77.830 18.823 55.978 1.00 16.41 703 ARG D C 1
ATOM 3044 O O . ARG D 1 73 ? 77.670 17.678 56.427 1.00 15.95 703 ARG D O 1
ATOM 3052 N N . LYS D 1 74 ? 78.680 19.121 55.000 1.00 18.72 704 LYS D N 1
ATOM 3053 C CA . LYS D 1 74 ? 79.727 18.210 54.553 1.00 20.54 704 LYS D CA 1
ATOM 3054 C C . LYS D 1 74 ? 81.046 18.958 54.629 1.00 21.23 704 LYS D C 1
ATOM 3055 O O . LYS D 1 74 ? 81.146 20.078 54.118 1.00 22.14 704 LYS D O 1
ATOM 3061 N N . THR D 1 75 ? 82.044 18.343 55.274 1.00 21.88 705 THR D N 1
ATOM 3062 C CA . THR D 1 75 ? 83.323 18.999 55.579 1.00 23.92 705 THR D CA 1
ATOM 3063 C C . THR D 1 75 ? 83.117 20.344 56.283 1.00 24.17 705 THR D C 1
ATOM 3064 O O . THR D 1 75 ? 83.843 21.312 56.063 1.00 26.41 705 THR D O 1
ATOM 3068 N N . ASN D 1 76 ? 82.093 20.396 57.134 1.00 22.81 706 ASN D N 1
ATOM 3069 C CA . ASN D 1 76 ? 81.740 21.603 57.897 1.00 23.70 706 ASN D CA 1
ATOM 3070 C C . ASN D 1 76 ? 81.319 22.789 57.032 1.00 23.38 706 ASN D C 1
ATOM 3071 O O . ASN D 1 76 ? 81.475 23.936 57.447 1.00 23.95 706 ASN D O 1
ATOM 3076 N N . ILE D 1 77 ? 80.754 22.526 55.859 1.00 21.49 707 ILE D N 1
ATOM 3077 C CA . ILE D 1 77 ? 80.159 23.548 55.006 1.00 21.65 707 ILE D CA 1
ATOM 3078 C C . ILE D 1 77 ? 78.665 23.263 54.886 1.00 19.23 707 ILE D C 1
ATOM 3079 O O . ILE D 1 77 ? 78.265 22.127 54.591 1.00 17.85 707 ILE D O 1
ATOM 3084 N N . ASN D 1 78 ? 77.840 24.296 55.066 1.00 19.20 708 ASN D N 1
ATOM 3085 C CA . ASN D 1 78 ? 76.387 24.109 55.002 1.00 18.08 708 ASN D CA 1
ATOM 3086 C C . ASN D 1 78 ? 75.940 23.521 53.662 1.00 17.61 708 ASN D C 1
ATOM 3087 O O . ASN D 1 78 ? 76.442 23.897 52.593 1.00 17.75 708 ASN D O 1
ATOM 3092 N N . ARG D 1 79 ? 74.962 22.624 53.720 1.00 16.56 709 ARG D N 1
ATOM 3093 C CA . ARG D 1 79 ? 74.374 22.068 52.513 1.00 15.19 709 ARG D CA 1
ATOM 3094 C C . ARG D 1 79 ? 72.851 22.200 52.590 1.00 14.11 709 ARG D C 1
ATOM 3095 O O . ARG D 1 79 ? 72.234 22.639 51.614 1.00 14.14 709 ARG D O 1
ATOM 3103 N N . TRP D 1 80 ? 72.234 21.823 53.714 1.00 14.14 710 TRP D N 1
ATOM 3104 C CA . TRP D 1 80 ? 70.782 21.900 53.848 1.00 12.69 710 TRP D CA 1
ATOM 3105 C C . TRP D 1 80 ? 70.479 22.221 55.298 1.00 12.15 710 TRP D C 1
ATOM 3106 O O . TRP D 1 80 ? 71.283 21.946 56.182 1.00 13.71 710 T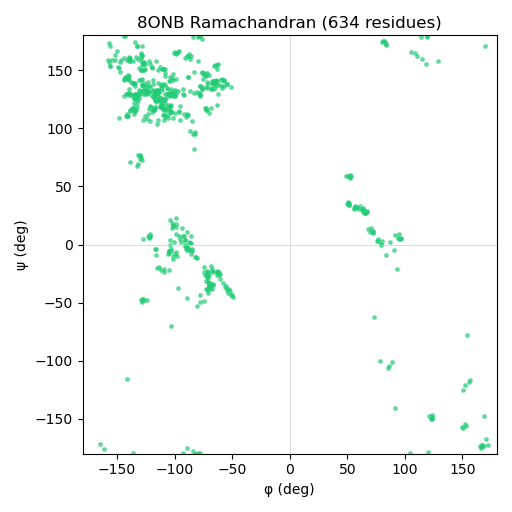RP D O 1
ATOM 3117 N N . SER D 1 81 ? 69.300 22.757 55.545 1.00 12.68 711 SER D N 1
ATOM 3118 C CA . SER D 1 81 ? 68.829 22.878 56.916 1.00 12.24 711 SER D CA 1
ATOM 3119 C C . SER D 1 81 ? 67.323 22.787 56.944 1.00 11.48 711 SER D C 1
ATOM 3120 O O . SER D 1 81 ? 66.664 23.082 55.948 1.00 12.98 711 SER D O 1
ATOM 3123 N N . MET D 1 82 ? 66.766 22.336 58.062 1.00 12.17 712 MET D N 1
ATOM 3124 C CA . MET D 1 82 ? 65.342 22.414 58.330 1.00 11.09 712 MET D CA 1
ATOM 3125 C C . MET D 1 82 ? 65.185 23.179 59.633 1.00 11.44 712 MET D C 1
ATOM 3126 O O . MET D 1 82 ? 65.749 22.782 60.669 1.00 12.79 712 MET D O 1
ATOM 3131 N N A MET D 1 83 ? 64.510 24.327 59.573 0.56 11.00 713 MET D N 1
ATOM 3132 N N B MET D 1 83 ? 64.343 24.207 59.619 0.44 11.40 713 MET D N 1
ATOM 3133 C CA A MET D 1 83 ? 64.446 25.211 60.728 0.56 11.50 713 MET D CA 1
ATOM 3134 C CA B MET D 1 83 ? 64.363 25.108 60.758 0.44 12.49 713 MET D CA 1
ATOM 3135 C C A MET D 1 83 ? 63.039 25.756 60.884 0.56 11.19 713 MET D C 1
ATOM 3136 C C B MET D 1 83 ? 63.047 25.845 60.871 0.44 11.68 713 MET D C 1
ATOM 3137 O O A MET D 1 83 ? 62.208 25.655 59.972 0.56 12.68 713 MET D O 1
ATOM 3138 O O B MET D 1 83 ? 62.327 26.047 59.888 0.44 10.25 713 MET D O 1
ATOM 3147 N N . VAL D 1 84 ? 62.781 26.318 62.071 1.00 12.49 714 VAL D N 1
ATOM 3148 C CA . VAL D 1 84 ? 61.609 27.143 62.317 1.00 13.11 714 VAL D CA 1
ATOM 3149 C C . VAL D 1 84 ? 62.052 28.575 62.139 1.00 15.09 714 VAL D C 1
ATOM 3150 O O . VAL D 1 84 ? 63.021 29.005 62.770 1.00 17.39 714 VAL D O 1
ATOM 3154 N N . ASN D 1 85 ? 61.363 29.306 61.266 1.00 14.75 715 ASN D N 1
ATOM 3155 C CA . ASN D 1 85 ? 61.892 30.567 60.782 1.00 16.07 715 ASN D CA 1
ATOM 3156 C C . ASN D 1 85 ? 61.483 31.746 61.658 1.00 18.02 715 ASN D C 1
ATOM 3157 O O . ASN D 1 85 ? 60.807 31.608 62.680 1.00 18.87 715 ASN D O 1
ATOM 3162 N N . ALA D 1 86 ? 61.858 32.928 61.183 1.00 21.37 716 ALA D N 1
ATOM 3163 C CA . ALA D 1 86 ? 61.817 34.180 61.905 1.00 24.61 716 ALA D CA 1
ATOM 3164 C C . ALA D 1 86 ? 60.516 34.926 61.710 1.00 21.51 716 ALA D C 1
ATOM 3165 O O . ALA D 1 86 ? 60.380 36.033 62.235 1.00 22.52 716 ALA D O 1
ATOM 3167 N N . ALA D 1 87 ? 59.590 34.388 60.928 1.00 18.47 717 ALA D N 1
ATOM 3168 C CA . ALA D 1 87 ? 58.322 35.070 60.727 1.00 17.63 717 ALA D CA 1
ATOM 3169 C C . ALA D 1 87 ? 57.716 35.416 62.092 1.00 16.15 717 ALA D C 1
ATOM 3170 O O . ALA D 1 87 ? 57.676 34.584 62.999 1.00 14.71 717 ALA D O 1
ATOM 3172 N N A SER D 1 88 ? 57.264 36.657 62.234 0.50 16.04 718 SER D N 1
ATOM 3173 N N B SER D 1 88 ? 57.309 36.671 62.259 0.50 16.04 718 SER D N 1
ATOM 3174 C CA A SER D 1 88 ? 56.863 37.173 63.535 0.50 15.49 718 SER D CA 1
ATOM 3175 C CA B SER D 1 88 ? 56.938 37.153 63.584 0.50 15.97 718 SER D CA 1
ATOM 3176 C C A SER D 1 88 ? 55.609 36.486 64.057 0.50 14.71 718 SER D C 1
ATOM 3177 C C B SER D 1 88 ? 55.636 36.532 64.070 0.50 14.81 718 SER D C 1
ATOM 3178 O O A SER D 1 88 ? 54.642 36.269 63.318 0.50 15.07 718 SER D O 1
ATOM 3179 O O B SER D 1 88 ? 54.659 36.418 63.323 0.50 15.49 718 SER D O 1
ATOM 3184 N N . GLU D 1 89 ? 55.614 36.172 65.356 1.00 14.02 719 GLU D N 1
ATOM 3185 C CA . GLU D 1 89 ? 54.432 35.588 65.986 1.00 13.13 719 GLU D CA 1
ATOM 3186 C C . GLU D 1 89 ? 53.484 36.707 66.409 1.00 13.30 719 GLU D C 1
ATOM 3187 O O . GLU D 1 89 ? 53.521 37.222 67.539 1.00 14.20 719 GLU D O 1
ATOM 3193 N N . THR D 1 90 ? 52.653 37.140 65.460 1.00 14.66 720 THR D N 1
ATOM 3194 C CA . THR D 1 90 ? 51.717 38.242 65.664 1.00 14.92 720 THR D CA 1
ATOM 3195 C C . THR D 1 90 ? 50.384 37.790 66.248 1.00 15.36 720 THR D C 1
ATOM 3196 O O . THR D 1 90 ? 49.496 38.629 66.457 1.00 16.47 720 THR D O 1
ATOM 3200 N N . GLY D 1 91 ? 50.246 36.500 66.541 1.00 14.24 721 GLY D N 1
ATOM 3201 C CA . GLY D 1 91 ? 49.022 35.976 67.114 1.00 15.28 721 GLY D CA 1
ATOM 3202 C C . GLY D 1 91 ? 48.269 35.136 66.096 1.00 15.94 721 GLY D C 1
ATOM 3203 O O . GLY D 1 91 ? 48.564 35.133 64.899 1.00 16.32 721 GLY D O 1
ATOM 3204 N N . GLY D 1 92 ? 47.310 34.361 66.588 1.00 15.19 722 GLY D N 1
ATOM 3205 C CA . GLY D 1 92 ? 46.525 33.539 65.686 1.00 15.30 722 GLY D CA 1
ATOM 3206 C C . GLY D 1 92 ? 47.338 32.455 65.007 1.00 14.78 722 GLY D C 1
ATOM 3207 O O . GLY D 1 92 ? 46.994 32.028 63.899 1.00 15.79 722 GLY D O 1
ATOM 3208 N N . ASN D 1 93 ? 48.417 31.996 65.653 1.00 13.62 723 ASN D N 1
ATOM 3209 C CA . ASN D 1 93 ? 49.324 30.975 65.140 1.00 13.00 723 ASN D CA 1
ATOM 3210 C C . ASN D 1 93 ? 50.167 31.443 63.966 1.00 13.69 723 ASN D C 1
ATOM 3211 O O . ASN D 1 93 ? 50.778 30.596 63.280 1.00 15.55 723 ASN D O 1
ATOM 3216 N N . ALA D 1 94 ? 50.176 32.741 63.677 1.00 14.25 724 ALA D N 1
ATOM 3217 C CA . ALA D 1 94 ? 51.077 33.301 62.674 1.00 14.20 724 ALA D CA 1
ATOM 3218 C C . ALA D 1 94 ? 52.532 33.167 63.107 1.00 13.18 724 ALA D C 1
ATOM 3219 O O . ALA D 1 94 ? 52.865 33.138 64.302 1.00 12.86 724 ALA D O 1
ATOM 3221 N N . GLY D 1 95 ? 53.424 33.139 62.114 1.00 13.68 725 GLY D N 1
ATOM 3222 C CA . GLY D 1 95 ? 54.845 33.193 62.377 1.00 13.49 725 GLY D CA 1
ATOM 3223 C C . GLY D 1 95 ? 55.414 31.826 62.699 1.00 12.06 725 GLY D C 1
ATOM 3224 O O . GLY D 1 95 ? 54.701 30.831 62.855 1.00 12.73 725 GLY D O 1
ATOM 3225 N N . SER D 1 96 ? 56.741 31.775 62.786 1.00 12.62 726 SER D N 1
ATOM 3226 C CA . SER D 1 96 ? 57.473 30.564 63.136 1.00 11.73 726 SER D CA 1
ATOM 3227 C C . SER D 1 96 ? 57.048 29.407 62.224 1.00 12.03 726 SER D C 1
ATOM 3228 O O . SER D 1 96 ? 56.511 28.365 62.656 1.00 12.00 726 SER D O 1
ATOM 3231 N N . ASN D 1 97 ? 57.233 29.628 60.931 1.00 12.12 727 ASN D N 1
ATOM 3232 C CA . ASN D 1 97 ? 56.898 28.643 59.910 1.00 12.15 727 ASN D CA 1
ATOM 3233 C C . ASN D 1 97 ? 58.082 27.715 59.694 1.00 13.18 727 ASN D C 1
ATOM 3234 O O . ASN D 1 97 ? 59.198 28.004 60.142 1.00 13.84 727 ASN D O 1
ATOM 3239 N N . LEU D 1 98 ? 57.843 26.573 59.057 1.00 12.61 728 LEU D N 1
ATOM 3240 C CA . LEU D 1 98 ? 58.921 25.605 58.889 1.00 11.37 728 LEU D CA 1
ATOM 3241 C C . LEU D 1 98 ? 59.526 25.786 57.507 1.00 11.83 728 LEU D C 1
ATOM 3242 O O . LEU D 1 98 ? 58.797 25.861 56.512 1.00 14.79 728 LEU D O 1
ATOM 3247 N N . SER D 1 99 ? 60.839 25.844 57.420 1.00 12.38 729 SER D N 1
ATOM 3248 C CA . SER D 1 99 ? 61.507 26.014 56.141 1.00 13.47 729 SER D CA 1
ATOM 3249 C C . SER D 1 99 ? 62.617 25.000 55.981 1.00 12.95 729 SER D C 1
ATOM 3250 O O . SER D 1 99 ? 63.319 24.668 56.941 1.00 13.75 729 SER D O 1
ATOM 3253 N N . ILE D 1 100 ? 62.747 24.495 54.759 1.00 12.71 730 ILE D N 1
ATOM 3254 C CA . ILE D 1 100 ? 63.883 23.683 54.348 1.00 11.46 730 ILE D CA 1
ATOM 3255 C C . ILE D 1 100 ? 64.702 24.556 53.425 1.00 11.52 730 ILE D C 1
ATOM 3256 O O . ILE D 1 100 ? 64.211 24.955 52.351 1.00 12.89 730 ILE D O 1
ATOM 3261 N N . LEU D 1 101 ? 65.929 24.871 53.845 1.00 11.42 731 LEU D N 1
ATOM 3262 C CA . LEU D 1 101 ? 66.848 25.744 53.130 1.00 12.37 731 LEU D CA 1
ATOM 3263 C C . LEU D 1 101 ? 67.934 24.922 52.449 1.00 13.08 731 LEU D C 1
ATOM 3264 O O . LEU D 1 101 ? 68.416 23.923 53.005 1.00 13.70 731 LEU D O 1
ATOM 3269 N N . ARG D 1 102 ? 68.340 25.368 51.265 1.00 14.10 732 ARG D N 1
ATOM 3270 C CA . ARG D 1 102 ? 69.469 24.780 50.566 1.00 14.21 732 ARG D CA 1
ATOM 3271 C C . ARG D 1 102 ? 70.594 25.797 50.511 1.00 16.00 732 ARG D C 1
ATOM 3272 O O . ARG D 1 102 ? 70.343 27.005 50.522 1.00 16.70 732 ARG D O 1
ATOM 3280 N N . TYR D 1 103 ? 71.832 25.307 50.438 1.00 15.53 733 TYR D N 1
ATOM 3281 C CA . TYR D 1 103 ? 72.993 26.178 50.473 1.00 17.17 733 TYR D CA 1
ATOM 3282 C C . TYR D 1 103 ? 73.927 25.808 49.333 1.00 17.29 733 TYR D C 1
ATOM 3283 O O . TYR D 1 103 ? 73.980 24.646 48.895 1.00 18.03 733 TYR D O 1
ATOM 3292 N N . ASP D 1 104 ? 74.676 26.796 48.863 1.00 19.44 734 ASP D N 1
ATOM 3293 C CA . ASP D 1 104 ? 75.561 26.562 47.728 1.00 22.62 734 ASP D CA 1
ATOM 3294 C C . ASP D 1 104 ? 76.845 25.868 48.181 1.00 22.56 734 ASP D C 1
ATOM 3295 O O . ASP D 1 104 ? 77.044 25.567 49.364 1.00 21.60 734 ASP D O 1
ATOM 3300 N N . ASP D 1 105 ? 77.748 25.618 47.230 1.00 23.00 735 ASP D N 1
ATOM 3301 C CA . ASP D 1 105 ? 78.942 24.850 47.547 1.00 23.94 735 ASP D CA 1
ATOM 3302 C C . ASP D 1 105 ? 79.825 25.552 48.575 1.00 24.22 735 ASP D C 1
ATOM 3303 O O . ASP D 1 105 ? 80.582 24.876 49.273 1.00 26.10 735 ASP D O 1
ATOM 3308 N N . THR D 1 106 ? 79.737 26.878 48.703 1.00 24.93 736 THR D N 1
ATOM 3309 C CA . THR D 1 106 ? 80.513 27.594 49.709 1.00 28.21 736 THR D CA 1
ATOM 3310 C C . THR D 1 106 ? 79.787 27.729 51.037 1.00 27.66 736 THR D C 1
ATOM 3311 O O . THR D 1 106 ? 80.345 28.309 51.976 1.00 28.76 736 THR D O 1
ATOM 3315 N N . GLY D 1 107 ? 78.563 27.221 51.133 1.00 25.94 737 GLY D N 1
ATOM 3316 C CA . GLY D 1 107 ? 77.788 27.283 52.354 1.00 24.29 737 GLY D CA 1
ATOM 3317 C C . GLY D 1 107 ? 76.885 28.490 52.498 1.00 23.18 737 GLY D C 1
ATOM 3318 O O . GLY D 1 107 ? 76.308 28.681 53.575 1.00 24.25 737 GLY D O 1
ATOM 3319 N N . ALA D 1 108 ? 76.734 29.298 51.454 1.00 25.19 738 ALA D N 1
ATOM 3320 C CA . ALA D 1 108 ? 75.836 30.445 51.488 1.00 24.39 738 ALA D CA 1
ATOM 3321 C C . ALA D 1 108 ? 74.422 30.026 51.075 1.00 22.38 738 ALA D C 1
ATOM 3322 O O . ALA D 1 108 ? 74.239 29.184 50.193 1.00 23.20 738 ALA D O 1
ATOM 3324 N N A THR D 1 109 ? 73.425 30.644 51.698 0.26 22.09 739 THR D N 1
ATOM 3325 N N B THR D 1 109 ? 73.421 30.605 51.736 0.74 22.01 739 THR D N 1
ATOM 3326 C CA A THR D 1 109 ? 72.041 30.230 51.502 0.26 21.92 739 THR D CA 1
ATOM 3327 C CA B THR D 1 109 ? 72.050 30.175 51.487 0.74 22.49 739 THR D CA 1
ATOM 3328 C C A THR D 1 109 ? 71.577 30.517 50.076 0.26 21.03 739 THR D C 1
ATOM 3329 C C B THR D 1 109 ? 71.641 30.477 50.050 0.74 21.44 739 THR D C 1
ATOM 3330 O O A THR D 1 109 ? 71.804 31.608 49.543 0.26 21.71 739 THR D O 1
ATOM 3331 O O B THR D 1 109 ? 71.990 31.518 49.479 0.74 23.25 739 THR D O 1
ATOM 3338 N N . LEU D 1 110 ? 70.931 29.523 49.456 1.00 20.13 740 LEU D N 1
ATOM 3339 C CA . LEU D 1 110 ? 70.279 29.687 48.167 1.00 21.68 740 LEU D CA 1
ATOM 3340 C C . LEU D 1 110 ? 68.786 29.934 48.304 1.00 24.76 740 LEU D C 1
ATOM 3341 O O . LEU D 1 110 ? 68.125 30.218 47.301 1.00 29.44 740 LEU D O 1
ATOM 3346 N N . GLY D 1 111 ? 68.244 29.812 49.498 1.00 23.07 741 GLY D N 1
ATOM 3347 C CA . GLY D 1 111 ? 66.858 30.120 49.770 1.00 22.07 741 GLY D CA 1
ATOM 3348 C C . GLY D 1 111 ? 66.108 28.912 50.286 1.00 17.65 741 GLY D C 1
ATOM 3349 O O . GLY D 1 111 ? 66.659 27.826 50.458 1.00 16.29 741 GLY D O 1
ATOM 3350 N N . ALA D 1 112 ? 64.812 29.125 50.526 1.00 17.62 742 ALA D N 1
ATOM 3351 C CA . ALA D 1 112 ? 63.956 28.103 51.095 1.0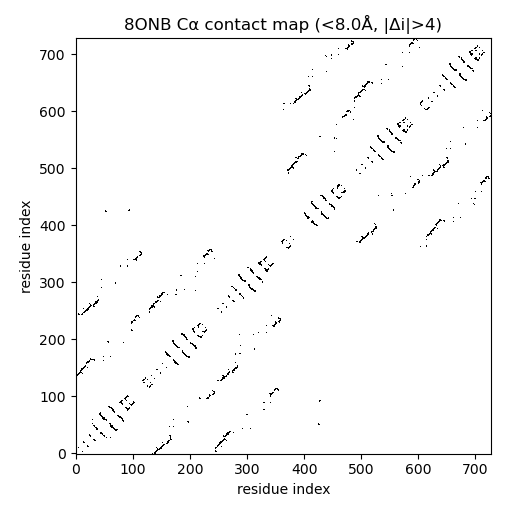0 15.97 742 ALA D CA 1
ATOM 3352 C C . ALA D 1 112 ? 63.307 27.303 49.969 1.00 16.29 742 ALA D C 1
ATOM 3353 O O . ALA D 1 112 ? 62.461 27.821 49.223 1.00 18.02 742 ALA D O 1
ATOM 3355 N N . ALA D 1 113 ? 63.690 26.031 49.849 1.00 14.61 743 ALA D N 1
ATOM 3356 C CA . ALA D 1 113 ? 63.049 25.166 48.874 1.00 15.15 743 ALA D CA 1
ATOM 3357 C C . ALA D 1 113 ? 61.617 24.858 49.271 1.00 13.84 743 ALA D C 1
ATOM 3358 O O . ALA D 1 113 ? 60.750 24.703 48.394 1.00 14.67 743 ALA D O 1
ATOM 3360 N N . VAL D 1 114 ? 61.349 24.761 50.584 1.00 12.74 744 VAL D N 1
ATOM 3361 C CA . VAL D 1 114 ? 60.009 24.461 51.094 1.00 12.38 744 VAL D CA 1
ATOM 3362 C C . VAL D 1 114 ? 59.723 25.413 52.239 1.00 13.00 744 VAL D C 1
ATOM 3363 O O . VAL D 1 114 ? 60.599 25.647 53.083 1.00 12.44 744 VAL D O 1
ATOM 3367 N N . THR D 1 115 ? 58.499 25.933 52.303 1.00 12.24 745 THR D N 1
ATOM 3368 C CA . THR D 1 115 ? 58.020 26.667 53.468 1.00 12.48 745 THR D CA 1
ATOM 3369 C C . THR D 1 115 ? 56.635 26.142 53.797 1.00 13.45 745 THR D C 1
ATOM 3370 O O . THR D 1 115 ? 55.758 26.165 52.927 1.00 14.38 745 THR D O 1
ATOM 3374 N N . ILE D 1 116 ? 56.421 25.691 55.032 1.00 11.71 746 ILE D N 1
ATOM 3375 C CA . ILE D 1 116 ? 55.099 25.282 55.500 1.00 11.07 746 ILE D CA 1
ATOM 3376 C C . ILE D 1 116 ? 54.587 26.314 56.492 1.00 11.42 746 ILE D C 1
ATOM 3377 O O . ILE D 1 116 ? 55.265 26.624 57.488 1.00 12.28 746 ILE D O 1
ATOM 3382 N N . ASP D 1 117 ? 53.408 26.853 56.221 1.00 12.13 747 ASP D N 1
ATOM 3383 C CA . ASP D 1 117 ? 52.806 27.857 57.088 1.00 13.31 747 ASP D CA 1
ATOM 3384 C C . ASP D 1 117 ? 52.200 27.185 58.320 1.00 12.67 747 ASP D C 1
ATOM 3385 O O . ASP D 1 117 ? 51.390 26.256 58.199 1.00 14.16 747 ASP D O 1
ATOM 3390 N N . ARG D 1 118 ? 52.525 27.712 59.498 1.00 12.04 748 ARG D N 1
ATOM 3391 C CA . ARG D 1 118 ? 52.049 27.105 60.737 1.00 12.51 748 ARG D CA 1
ATOM 3392 C C . ARG D 1 118 ? 50.559 27.358 60.956 1.00 12.99 748 ARG D C 1
ATOM 3393 O O . ARG D 1 118 ? 49.829 26.457 61.405 1.00 14.78 748 ARG D O 1
ATOM 3401 N N . ALA D 1 119 ? 50.069 28.548 60.621 1.00 13.42 749 ALA D N 1
ATOM 3402 C CA . ALA D 1 119 ? 48.670 28.878 60.947 1.00 13.75 749 ALA D CA 1
ATOM 3403 C C . ALA D 1 119 ? 47.705 28.062 60.093 1.00 14.77 749 ALA D C 1
ATOM 3404 O O . ALA D 1 119 ? 46.616 27.689 60.542 1.00 16.17 749 ALA D O 1
ATOM 3406 N N . SER D 1 120 ? 48.066 27.810 58.827 1.00 14.59 750 SER D N 1
ATOM 3407 C CA . SER D 1 120 ? 47.167 27.176 57.882 1.00 16.38 750 SER D CA 1
ATOM 3408 C C . SER D 1 120 ? 47.569 25.762 57.540 1.00 15.46 750 SER D C 1
ATOM 3409 O O . SER D 1 120 ? 46.736 25.020 57.008 1.00 17.89 750 SER D O 1
ATOM 3412 N N . GLY D 1 121 ? 48.838 25.410 57.705 1.00 14.32 751 GLY D N 1
ATOM 3413 C CA . GLY D 1 121 ? 49.367 24.169 57.212 1.00 14.73 751 GLY D CA 1
ATOM 3414 C C . GLY D 1 121 ? 49.701 24.178 55.729 1.00 14.65 751 GLY D C 1
ATOM 3415 O O . GLY D 1 121 ? 50.110 23.137 55.210 1.00 16.12 751 GLY D O 1
ATOM 3416 N N . PHE D 1 122 ? 49.537 25.310 55.039 1.00 13.86 752 PHE D N 1
ATOM 3417 C CA . PHE D 1 122 ? 49.757 25.344 53.594 1.00 14.70 752 PHE D CA 1
ATOM 3418 C C . PHE D 1 122 ? 51.225 25.043 53.273 1.00 13.75 752 PHE D C 1
ATOM 3419 O O . PHE D 1 122 ? 52.150 25.525 53.937 1.00 13.78 752 PHE D O 1
ATOM 3427 N N . PHE D 1 123 ? 51.436 24.262 52.209 1.00 14.06 753 PHE D N 1
ATOM 3428 C CA . PHE D 1 123 ? 52.747 23.722 51.852 1.00 13.14 753 PHE D CA 1
ATOM 3429 C C . PHE D 1 123 ? 53.257 24.436 50.607 1.00 13.33 753 PHE D C 1
ATOM 3430 O O . PHE D 1 123 ? 52.717 24.244 49.508 1.00 14.25 753 PHE D O 1
ATOM 3438 N N . GLY D 1 124 ? 54.288 25.268 50.758 1.00 13.27 754 GLY D N 1
ATOM 3439 C CA . GLY D 1 124 ? 54.854 26.019 49.663 1.00 14.23 754 GLY D CA 1
ATOM 3440 C C . GLY D 1 124 ? 56.145 25.409 49.150 1.00 13.72 754 GLY D C 1
ATOM 3441 O O . GLY D 1 124 ? 57.036 25.066 49.930 1.00 15.42 754 GLY D O 1
ATOM 3442 N N . ILE D 1 125 ? 56.213 25.247 47.830 1.00 13.87 755 ILE D N 1
ATOM 3443 C CA . ILE D 1 125 ? 57.408 24.811 47.113 1.00 14.16 755 ILE D CA 1
ATOM 3444 C C . ILE D 1 125 ? 57.912 26.005 46.340 1.00 14.39 755 ILE D C 1
ATOM 3445 O O . ILE D 1 125 ? 57.188 26.549 45.495 1.00 15.69 755 ILE D O 1
ATOM 3450 N N . ASN D 1 126 ? 59.117 26.462 46.666 1.00 14.50 756 ASN D N 1
ATOM 3451 C CA . ASN D 1 126 ? 59.676 27.661 46.034 1.00 16.88 756 ASN D CA 1
ATOM 3452 C C . ASN D 1 126 ? 58.764 28.871 46.242 1.00 17.83 756 ASN D C 1
ATOM 3453 O O . ASN D 1 126 ? 58.691 29.761 45.390 1.00 19.27 756 ASN D O 1
ATOM 3458 N N . THR D 1 127 ? 58.062 28.900 47.380 1.00 17.51 757 THR D N 1
ATOM 3459 C CA . THR D 1 127 ? 57.007 29.875 47.650 1.00 18.44 757 THR D CA 1
ATOM 3460 C C . THR D 1 127 ? 57.119 30.274 49.114 1.00 19.97 757 THR D C 1
ATOM 3461 O O . THR D 1 127 ? 56.831 29.471 50.007 1.00 19.74 757 THR D O 1
ATOM 3465 N N . ALA D 1 128 ? 57.506 31.531 49.348 1.00 20.88 758 ALA D N 1
ATOM 3466 C CA . ALA D 1 128 ? 57.733 32.003 50.706 1.00 23.73 758 ALA D CA 1
ATOM 3467 C C . ALA D 1 128 ? 56.434 32.178 51.477 1.00 23.71 758 ALA D C 1
ATOM 3468 O O . ALA D 1 128 ? 56.431 32.061 52.705 1.00 25.35 758 ALA D O 1
ATOM 3470 N N . ALA D 1 129 ? 55.327 32.458 50.798 1.00 22.53 759 ALA D N 1
ATOM 3471 C CA . ALA D 1 129 ? 54.047 32.712 51.462 1.00 22.96 759 ALA D CA 1
ATOM 3472 C C . ALA D 1 129 ? 52.950 31.898 50.788 1.00 21.81 759 ALA D C 1
ATOM 3473 O O . ALA D 1 129 ? 52.161 32.430 49.999 1.00 23.11 759 ALA D O 1
ATOM 3475 N N . PRO D 1 130 ? 52.875 30.597 51.064 1.00 19.67 760 PRO D N 1
ATOM 3476 C CA . PRO D 1 130 ? 51.883 29.768 50.359 1.00 18.47 760 PRO D CA 1
ATOM 3477 C C . PRO D 1 130 ? 50.463 30.195 50.701 1.00 19.15 760 PRO D C 1
ATOM 3478 O O . PRO D 1 130 ? 50.151 30.517 51.852 1.00 22.09 760 PRO D O 1
ATOM 3482 N N . ALA D 1 131 ? 49.608 30.188 49.679 1.00 19.54 761 ALA D N 1
ATOM 3483 C CA . ALA D 1 131 ? 48.231 30.660 49.770 1.00 20.95 761 ALA D CA 1
ATOM 3484 C C . ALA D 1 131 ? 47.232 29.573 49.388 1.00 19.98 761 ALA D C 1
ATOM 3485 O O . ALA D 1 131 ? 46.029 29.846 49.298 1.00 21.27 761 ALA D O 1
ATOM 3487 N N . TYR D 1 132 ? 47.711 28.351 49.145 1.00 17.74 762 TYR D N 1
ATOM 3488 C CA . TYR D 1 132 ? 46.890 27.191 48.835 1.00 18.03 762 TYR D CA 1
ATOM 3489 C C . TYR D 1 132 ? 47.473 26.007 49.586 1.00 16.61 762 TYR D C 1
ATOM 3490 O O . TYR D 1 132 ? 48.639 26.027 49.982 1.00 15.98 762 TYR D O 1
ATOM 3499 N N . ASN D 1 133 ? 46.670 24.950 49.768 1.00 15.92 763 ASN D N 1
ATOM 3500 C CA . ASN D 1 133 ? 47.168 23.808 50.533 1.00 14.54 763 ASN D CA 1
ATOM 3501 C C . ASN D 1 133 ? 48.471 23.271 49.968 1.00 13.65 763 ASN D C 1
ATOM 3502 O O . ASN D 1 133 ? 49.352 22.876 50.735 1.00 14.32 763 ASN D O 1
ATOM 3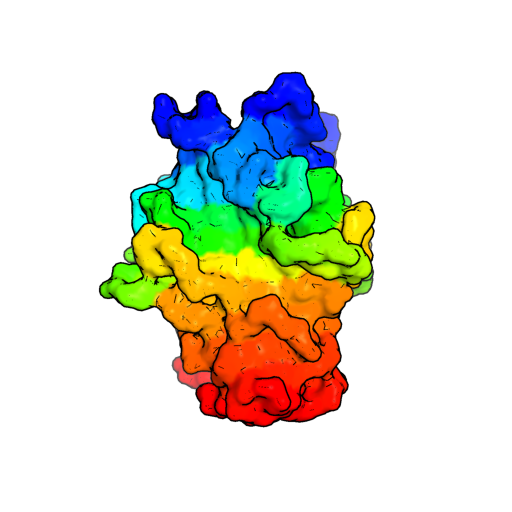507 N N . ILE D 1 134 ? 48.616 23.251 48.644 1.00 14.30 764 ILE D N 1
ATOM 3508 C CA . ILE D 1 134 ? 49.908 23.130 47.990 1.00 13.38 764 ILE D CA 1
ATOM 3509 C C . ILE D 1 134 ? 50.057 24.328 47.084 1.00 14.21 764 ILE D C 1
ATOM 3510 O O . ILE D 1 134 ? 49.128 24.661 46.346 1.00 15.99 764 ILE D O 1
ATOM 3515 N N . HIS D 1 135 ? 51.206 24.992 47.143 1.00 14.23 765 HIS D N 1
ATOM 3516 C CA . HIS D 1 135 ? 51.412 26.193 46.348 1.00 14.26 765 HIS D CA 1
ATOM 3517 C C . HIS D 1 135 ? 52.806 26.102 45.769 1.00 14.39 765 HIS D C 1
ATOM 3518 O O . HIS D 1 135 ? 53.778 26.067 46.529 1.00 14.95 765 HIS D O 1
ATOM 3525 N N . VAL D 1 136 ? 52.895 26.031 44.441 1.00 15.66 766 VAL D N 1
ATOM 3526 C CA . VAL D 1 136 ? 54.158 25.895 43.730 1.00 14.87 766 VAL D CA 1
ATOM 3527 C C . VAL D 1 136 ? 54.388 27.142 42.892 1.00 17.18 766 VAL D C 1
ATOM 3528 O O . VAL D 1 136 ? 53.503 27.555 42.140 1.00 17.93 766 VAL D O 1
ATOM 3532 N N . THR D 1 137 ? 55.583 27.725 43.004 1.00 17.25 767 THR D N 1
ATOM 3533 C CA . THR D 1 137 ? 56.018 28.792 42.106 1.00 18.60 767 THR D CA 1
ATOM 3534 C C . THR D 1 137 ? 56.993 28.170 41.124 1.00 19.43 767 THR D C 1
ATOM 3535 O O . THR D 1 137 ? 58.060 27.696 41.523 1.00 19.97 767 THR D O 1
ATOM 3539 N N . GLY D 1 138 ? 56.612 28.132 39.849 1.00 18.99 768 GLY D N 1
ATOM 3540 C CA . GLY D 1 138 ? 57.410 27.474 38.836 1.00 19.75 768 GLY D CA 1
ATOM 3541 C C . GLY D 1 138 ? 56.613 26.407 38.112 1.00 20.33 768 GLY D C 1
ATOM 3542 O O . GLY D 1 138 ? 55.392 26.533 37.951 1.00 21.67 768 GLY D O 1
ATOM 3543 N N . THR D 1 139 ? 57.311 25.358 37.683 1.00 19.11 769 THR D N 1
ATOM 3544 C CA . THR D 1 139 ? 56.734 24.344 36.811 1.00 19.25 769 THR D CA 1
ATOM 3545 C C . THR D 1 139 ? 56.332 23.117 37.622 1.00 16.59 769 THR D C 1
ATOM 3546 O O . THR D 1 139 ? 56.765 22.924 38.757 1.00 16.33 769 THR D O 1
ATOM 3550 N N . ALA D 1 140 ? 55.519 22.267 37.001 1.00 16.03 770 ALA D N 1
ATOM 3551 C CA . ALA D 1 140 ? 55.011 21.064 37.649 1.00 15.61 770 ALA D CA 1
ATOM 3552 C C . ALA D 1 140 ? 54.981 19.944 36.623 1.00 16.52 770 ALA D C 1
ATOM 3553 O O . ALA D 1 140 ? 54.424 20.119 35.531 1.00 18.40 770 ALA D O 1
ATOM 3555 N N . GLY D 1 141 ? 55.551 18.800 36.988 1.00 15.92 771 GLY D N 1
ATOM 3556 C CA . GLY D 1 141 ? 55.582 17.642 36.111 1.00 15.20 771 GLY D CA 1
ATOM 3557 C C . GLY D 1 141 ? 55.018 16.429 36.811 1.00 15.16 771 GLY D C 1
ATOM 3558 O O . GLY D 1 141 ? 55.310 16.181 37.979 1.00 15.77 771 GLY D O 1
ATOM 3559 N N . LEU D 1 142 ? 54.225 15.656 36.071 1.00 15.40 772 LEU D N 1
ATOM 3560 C CA . LEU D 1 142 ? 53.565 14.452 36.575 1.00 15.62 772 LEU D CA 1
ATOM 3561 C C . LEU D 1 142 ? 53.732 13.357 35.541 1.00 16.25 772 LEU D C 1
ATOM 3562 O O . LEU D 1 142 ? 53.397 13.565 34.383 1.00 17.36 772 LEU D O 1
ATOM 3567 N N . SER D 1 143 ? 54.264 12.209 35.922 1.00 16.86 773 SER D N 1
ATOM 3568 C CA . SER D 1 143 ? 54.625 11.232 34.905 1.00 18.70 773 SER D CA 1
ATOM 3569 C C . SER D 1 143 ? 53.403 10.595 34.258 1.00 20.52 773 SER D C 1
ATOM 3570 O O . SER D 1 143 ? 53.485 10.140 33.118 1.00 22.83 773 SER D O 1
ATOM 3573 N N . THR D 1 144 ? 52.260 10.566 34.940 1.00 19.84 774 THR D N 1
ATOM 3574 C CA . THR D 1 144 ? 51.115 9.797 34.458 1.00 19.61 774 THR D CA 1
ATOM 3575 C C . THR D 1 144 ? 50.077 10.616 33.700 1.00 20.39 774 THR D C 1
ATOM 3576 O O . THR D 1 144 ? 49.171 10.018 33.113 1.00 22.48 774 THR D O 1
ATOM 3580 N N . GLY D 1 145 ? 50.157 11.944 33.703 1.00 18.36 775 GLY D N 1
ATOM 3581 C CA . GLY D 1 145 ? 49.139 12.724 33.024 1.00 18.17 775 GLY D CA 1
ATOM 3582 C C . GLY D 1 145 ? 49.211 14.195 33.391 1.00 17.97 775 GLY D C 1
ATOM 3583 O O . GLY D 1 145 ? 50.121 14.649 34.095 1.00 19.51 775 GLY D O 1
ATOM 3584 N N . SER D 1 146 ? 48.211 14.925 32.924 1.00 17.72 776 SER D N 1
ATOM 3585 C CA . SER D 1 146 ? 48.192 16.367 33.080 1.00 17.78 776 SER D CA 1
ATOM 3586 C C . SER D 1 146 ? 47.287 16.851 34.198 1.00 19.04 776 SER D C 1
ATOM 3587 O O . SER D 1 146 ? 47.350 18.034 34.555 1.00 20.29 776 SER D O 1
ATOM 3590 N N . ALA D 1 147 ? 46.432 15.993 34.740 1.00 19.83 777 ALA D N 1
ATOM 3591 C CA . ALA D 1 147 ? 45.422 16.438 35.687 1.00 21.11 777 ALA D CA 1
ATOM 3592 C C . ALA D 1 147 ? 45.589 15.712 37.006 1.00 19.63 777 ALA D C 1
ATOM 3593 O O . ALA D 1 147 ? 46.175 14.629 37.078 1.00 21.28 777 ALA D O 1
ATOM 3595 N N . TRP D 1 148 ? 45.105 16.346 38.060 1.00 18.95 778 TRP D N 1
ATOM 3596 C CA . TRP D 1 148 ? 44.937 15.648 39.318 1.00 18.67 778 TRP D CA 1
ATOM 3597 C C . TRP D 1 148 ? 43.715 14.752 39.197 1.00 20.24 778 TRP D C 1
ATOM 3598 O O . TRP D 1 148 ? 42.725 15.111 38.543 1.00 21.57 778 TRP D O 1
ATOM 3609 N N . THR D 1 149 ? 43.790 13.565 39.787 1.00 19.97 779 THR D N 1
ATOM 3610 C CA . THR D 1 149 ? 42.580 12.789 40.006 1.00 21.34 779 THR D CA 1
ATOM 3611 C C . THR D 1 149 ? 41.779 13.444 41.120 1.00 22.28 779 THR D C 1
ATOM 3612 O O . THR D 1 149 ? 42.346 13.841 42.145 1.00 21.62 779 THR D O 1
ATOM 3616 N N . VAL D 1 150 ? 40.463 13.571 40.927 1.00 23.29 780 VAL D N 1
ATOM 3617 C CA . VAL D 1 150 ? 39.631 14.119 41.993 1.00 24.32 780 VAL D CA 1
ATOM 3618 C C . VAL D 1 150 ? 39.508 13.068 43.087 1.00 26.04 780 VAL D C 1
ATOM 3619 O O . VAL D 1 150 ? 38.980 11.972 42.861 1.00 29.00 780 VAL D O 1
ATOM 3623 N N . ALA D 1 151 ? 40.032 13.384 44.265 1.00 24.21 781 ALA D N 1
ATOM 3624 C CA . ALA D 1 151 ? 40.131 12.407 45.343 1.00 26.52 781 ALA D CA 1
ATOM 3625 C C . ALA D 1 151 ? 38.864 12.396 46.181 1.00 30.85 781 ALA D C 1
ATOM 3626 O O . ALA D 1 151 ? 38.493 13.422 46.745 1.00 34.98 781 ALA D O 1
ATOM 3628 N N . SER E 1 36 ? 66.155 17.313 81.130 1.00 38.49 666 SER E N 1
ATOM 3629 C CA . SER E 1 36 ? 65.967 15.960 80.539 1.00 38.27 666 SER E CA 1
ATOM 3630 C C . SER E 1 36 ? 67.258 15.161 80.659 1.00 33.95 666 SER E C 1
ATOM 3631 O O . SER E 1 36 ? 68.236 15.727 81.173 1.00 37.17 666 SER E O 1
ATOM 3634 N N . ALA E 1 37 ? 67.247 13.930 80.151 1.00 26.56 667 ALA E N 1
ATOM 3635 C CA . ALA E 1 37 ? 68.432 13.055 80.242 1.00 22.24 667 ALA E CA 1
ATOM 3636 C C . ALA E 1 37 ? 69.681 13.814 79.781 1.00 20.13 667 ALA E C 1
ATOM 3637 O O . ALA E 1 37 ? 70.664 13.762 80.490 1.00 21.24 667 ALA E O 1
ATOM 3639 N N . LEU E 1 38 ? 69.591 14.545 78.664 1.00 17.22 668 LEU E N 1
ATOM 3640 C CA . LEU E 1 38 ? 70.703 15.367 78.199 1.00 16.49 668 LEU E CA 1
ATOM 3641 C C . LEU E 1 38 ? 70.146 16.741 77.885 1.00 16.27 668 LEU E C 1
ATOM 3642 O O . LEU E 1 38 ? 69.141 16.839 77.186 1.00 17.21 668 LEU E O 1
ATOM 3647 N N . HIS E 1 39 ? 70.803 17.795 78.355 1.00 15.74 669 HIS E N 1
ATOM 3648 C CA . HIS E 1 39 ? 70.352 19.160 78.109 1.00 15.05 669 HIS E CA 1
ATOM 3649 C C . HIS E 1 39 ? 71.584 19.969 77.748 1.00 15.77 669 HIS E C 1
ATOM 3650 O O . HIS E 1 39 ? 72.495 20.088 78.575 1.00 18.01 669 HIS E O 1
ATOM 3657 N N . VAL E 1 40 ? 71.644 20.489 76.530 1.00 15.24 670 VAL E N 1
ATOM 3658 C CA . VAL E 1 40 ? 72.797 21.231 76.045 1.00 16.11 670 VAL E CA 1
ATOM 3659 C C . VAL E 1 40 ? 72.365 22.657 75.767 1.00 16.99 670 VAL E C 1
ATOM 3660 O O . VAL E 1 40 ? 71.379 22.872 75.058 1.00 17.78 670 VAL E O 1
ATOM 3664 N N . ILE E 1 41 ? 73.090 23.626 76.298 1.00 17.83 671 ILE E N 1
ATOM 3665 C CA . ILE E 1 41 ? 72.802 25.034 76.059 1.00 21.17 671 ILE E CA 1
ATOM 3666 C C . ILE E 1 41 ? 74.006 25.648 75.368 1.00 22.61 671 ILE E C 1
ATOM 3667 O O . ILE E 1 41 ? 75.154 25.355 75.724 1.00 23.47 671 ILE E O 1
ATOM 3672 N N . GLY E 1 42 ? 73.745 26.484 74.371 1.00 25.43 672 GLY E N 1
ATOM 3673 C CA . GLY E 1 42 ? 74.802 27.145 73.637 1.00 28.71 672 GLY E CA 1
ATOM 3674 C C . GLY E 1 42 ? 74.237 28.342 72.903 1.00 31.20 672 GLY E C 1
ATOM 3675 O O . GLY E 1 42 ? 73.063 28.694 73.041 1.00 31.65 672 GLY E O 1
ATOM 3676 N N . THR E 1 43 ? 75.104 28.980 72.132 1.00 34.50 673 THR E N 1
ATOM 3677 C CA . THR E 1 43 ? 74.731 30.127 71.312 1.00 37.13 673 THR E CA 1
ATOM 3678 C C . THR E 1 43 ? 75.082 29.785 69.873 1.00 40.53 673 THR E C 1
ATOM 3679 O O . THR E 1 43 ? 76.261 29.627 69.538 1.00 42.00 673 THR E O 1
ATOM 3683 N N . GLY E 1 44 ? 74.058 29.710 69.017 1.00 40.74 674 GLY E N 1
ATOM 3684 C CA . GLY E 1 44 ? 74.273 29.382 67.594 1.00 38.18 674 GLY E CA 1
ATOM 3685 C C . GLY E 1 44 ? 74.490 27.892 67.412 1.00 34.63 674 GLY E C 1
ATOM 3686 O O . GLY E 1 44 ? 73.494 27.144 67.445 1.00 35.85 674 GLY E O 1
ATOM 3687 N N . GLU E 1 45 ? 75.749 27.469 67.279 1.00 30.29 675 GLU E N 1
ATOM 3688 C CA . GLU E 1 45 ? 76.049 26.023 67.121 1.00 29.63 675 GLU E CA 1
ATOM 3689 C C . GLU E 1 45 ? 76.111 25.430 68.532 1.00 26.83 675 GLU E C 1
ATOM 3690 O O . GLU E 1 45 ? 77.099 25.685 69.245 1.00 30.90 675 GLU E O 1
ATOM 3696 N N . VAL E 1 46 ? 75.078 24.671 68.900 1.00 20.35 676 VAL E N 1
ATOM 3697 C CA . VAL E 1 46 ? 74.949 24.084 70.265 1.00 18.63 676 VAL E CA 1
ATOM 3698 C C . VAL E 1 46 ? 75.626 22.712 70.293 1.00 17.35 676 VAL E C 1
ATOM 3699 O O . VAL E 1 46 ? 76.396 22.447 71.235 1.00 17.97 676 VAL E O 1
ATOM 3703 N N . ALA E 1 47 ? 75.360 21.891 69.276 1.00 15.85 677 ALA E N 1
ATOM 3704 C CA . ALA E 1 47 ? 75.900 20.547 69.226 1.00 15.28 677 ALA E CA 1
ATOM 3705 C C . ALA E 1 47 ? 76.214 20.201 67.791 1.00 15.65 677 ALA E C 1
ATOM 3706 O O . ALA E 1 47 ? 75.453 20.554 66.891 1.00 17.60 677 ALA E O 1
ATOM 3708 N N . ARG E 1 48 ? 77.317 19.488 67.581 1.00 15.67 678 ARG E N 1
ATOM 3709 C CA . ARG E 1 48 ? 77.723 19.015 66.276 1.00 15.33 678 ARG E CA 1
ATOM 3710 C C . ARG E 1 48 ? 78.045 17.534 66.347 1.00 15.21 678 ARG E C 1
ATOM 3711 O O . ARG E 1 48 ? 78.799 17.103 67.223 1.00 16.84 678 ARG E O 1
ATOM 3719 N N . PHE E 1 49 ? 77.506 16.774 65.405 1.00 14.69 679 PHE E N 1
ATOM 3720 C CA . PHE E 1 49 ? 77.668 15.330 65.329 1.00 15.29 679 PHE E CA 1
ATOM 3721 C C . PHE E 1 49 ? 78.311 15.058 63.984 1.00 16.35 679 PHE E C 1
ATOM 3722 O O . PHE E 1 49 ? 77.732 15.374 62.944 1.00 17.82 679 PHE E O 1
ATOM 3730 N N . VAL E 1 50 ? 79.503 14.484 63.998 1.00 16.75 680 VAL E N 1
ATOM 3731 C CA . VAL E 1 50 ? 80.324 14.355 62.806 1.00 17.91 680 VAL E CA 1
ATOM 3732 C C . VAL E 1 50 ? 80.467 12.883 62.468 1.00 19.80 680 VAL E C 1
ATOM 3733 O O . VAL E 1 50 ? 80.944 12.098 63.291 1.00 20.99 680 VAL E O 1
ATOM 3737 N N . THR E 1 51 ? 80.112 12.519 61.241 1.00 21.89 681 THR E N 1
ATOM 3738 C CA . THR E 1 51 ? 80.237 11.146 60.772 1.00 23.81 681 THR E CA 1
ATOM 3739 C C . THR E 1 51 ? 81.418 11.025 59.806 1.00 24.32 681 THR E C 1
ATOM 3740 O O . THR E 1 51 ? 81.594 11.868 58.914 1.00 23.28 681 THR E O 1
ATOM 3744 N N . SER E 1 52 ? 82.253 9.997 59.998 1.00 30.45 682 SER E N 1
ATOM 3745 C CA . SER E 1 52 ? 83.363 9.719 59.088 1.00 36.74 682 SER E CA 1
ATOM 3746 C C . SER E 1 52 ? 83.051 8.571 58.143 1.00 40.24 682 SER E C 1
ATOM 3747 O O . SER E 1 52 ? 83.957 7.999 57.531 1.00 41.91 682 SER E O 1
ATOM 3750 N N . ALA E 1 53 ? 81.784 8.201 58.063 1.00 37.85 683 ALA E N 1
ATOM 3751 C CA . ALA E 1 53 ? 81.225 7.369 57.024 1.00 39.01 683 ALA E CA 1
ATOM 3752 C C . ALA E 1 53 ? 79.834 7.920 56.796 1.00 39.78 683 ALA E C 1
ATOM 3753 O O . ALA E 1 53 ? 79.409 8.855 57.473 1.00 42.45 683 ALA E O 1
ATOM 3755 N N . THR E 1 54 ? 79.117 7.303 55.854 1.00 37.31 684 THR E N 1
ATOM 3756 C CA . THR E 1 54 ? 77.699 7.676 55.632 1.00 35.30 684 THR E CA 1
ATOM 3757 C C . THR E 1 54 ? 76.972 7.317 56.930 1.00 31.06 684 THR E C 1
ATOM 3758 O O . THR E 1 54 ? 77.017 6.137 57.322 1.00 32.11 684 THR E O 1
ATOM 3762 N N . GLY E 1 55 ? 76.366 8.306 57.584 1.00 27.24 685 GLY E N 1
ATOM 3763 C CA . GLY E 1 55 ? 75.692 8.070 58.872 1.00 24.46 685 GLY E CA 1
ATOM 3764 C C . GLY E 1 55 ? 75.295 9.385 59.510 1.00 26.92 685 GLY E C 1
ATOM 3765 O O . GLY E 1 55 ? 75.349 10.415 58.813 1.00 30.70 685 GLY E O 1
ATOM 3766 N N . GLY E 1 56 ? 74.916 9.356 60.788 1.00 24.58 686 GLY E N 1
ATOM 3767 C CA . GLY E 1 56 ? 74.501 10.598 61.462 1.00 22.24 686 GLY E CA 1
ATOM 3768 C C . GLY E 1 56 ? 73.861 10.329 62.809 1.00 26.51 686 GLY E C 1
ATOM 3769 O O . GLY E 1 56 ? 74.315 9.403 63.511 1.00 27.28 686 GLY E O 1
ATOM 3770 N N . VAL E 1 57 ? 72.908 11.187 63.183 1.00 25.08 687 VAL E N 1
ATOM 3771 C CA . VAL E 1 57 ? 72.173 11.096 64.478 1.00 23.08 687 VAL E CA 1
ATOM 3772 C C . VAL E 1 57 ? 70.964 10.165 64.332 1.00 19.68 687 VAL E C 1
ATOM 3773 O O . VAL E 1 57 ? 70.190 10.332 63.368 1.00 21.24 687 VAL E O 1
ATOM 3777 N N . VAL E 1 58 ? 70.812 9.237 65.280 1.00 18.00 688 VAL E N 1
ATOM 3778 C CA . VAL E 1 58 ? 69.662 8.295 65.329 1.00 15.01 688 VAL E CA 1
ATOM 3779 C C . VAL E 1 58 ? 68.677 8.649 66.435 1.00 13.85 688 VAL E C 1
ATOM 3780 O O . VAL E 1 58 ? 69.091 8.808 67.550 1.00 15.00 688 VAL E O 1
ATOM 3784 N N . ILE E 1 59 ? 67.391 8.737 66.088 1.00 13.36 689 ILE E N 1
ATOM 3785 C CA . ILE E 1 59 ? 66.318 8.852 67.076 1.00 13.49 689 ILE E CA 1
ATOM 3786 C C . ILE E 1 59 ? 65.565 7.544 67.030 1.00 14.11 689 ILE E C 1
ATOM 3787 O O . ILE E 1 59 ? 65.055 7.164 65.970 1.00 14.58 689 ILE E O 1
ATOM 3792 N N . ASP E 1 60 ? 65.542 6.836 68.149 1.00 13.94 690 ASP E N 1
ATOM 3793 C CA . ASP E 1 60 ? 65.090 5.453 68.227 1.00 14.34 690 ASP E CA 1
ATOM 3794 C C . ASP E 1 60 ? 64.049 5.365 69.340 1.00 14.86 690 ASP E C 1
ATOM 3795 O O . ASP E 1 60 ? 63.812 6.328 70.077 1.00 16.31 690 ASP E O 1
ATOM 3800 N N . SER E 1 61 ? 63.378 4.234 69.440 1.00 15.09 691 SER E N 1
ATOM 3801 C CA . SER E 1 61 ? 62.415 3.989 70.511 1.00 15.21 691 SER E CA 1
ATOM 3802 C C . SER E 1 61 ? 62.544 2.563 71.025 1.00 15.90 691 SER E C 1
ATOM 3803 O O . SER E 1 61 ? 63.077 1.680 70.352 1.00 17.51 691 SER E O 1
ATOM 3806 N N . THR E 1 62 ? 62.024 2.330 72.220 1.00 16.71 692 THR E N 1
ATOM 3807 C CA . THR E 1 62 ? 62.167 1.011 72.833 1.00 19.04 692 THR E CA 1
ATOM 3808 C C . THR E 1 62 ? 61.078 0.029 72.408 1.00 18.98 692 THR E C 1
ATOM 3809 O O . THR E 1 62 ? 61.164 -1.171 72.726 1.00 21.45 692 THR E O 1
ATOM 3813 N N . ALA E 1 63 ? 60.057 0.504 71.700 1.00 17.78 693 ALA E N 1
ATOM 3814 C CA . ALA E 1 63 ? 58.957 -0.348 71.276 1.00 16.32 693 ALA E CA 1
ATOM 3815 C C . ALA E 1 63 ? 58.383 0.228 69.992 1.00 15.96 693 ALA E C 1
ATOM 3816 O O . ALA E 1 63 ? 58.540 1.414 69.689 1.00 16.57 693 ALA E O 1
ATOM 3818 N N . LEU E 1 64 ? 57.689 -0.616 69.239 1.00 15.57 694 LEU E N 1
ATOM 3819 C CA . LEU E 1 64 ? 57.093 -0.157 67.997 1.00 15.42 694 LEU E CA 1
ATOM 3820 C C . LEU E 1 64 ? 55.958 0.831 68.227 1.00 16.18 694 LEU E C 1
ATOM 3821 O O . LEU E 1 64 ? 55.583 1.549 67.294 1.00 17.85 694 LEU E O 1
ATOM 3826 N N . ASN E 1 65 ? 55.392 0.883 69.441 1.00 16.53 695 ASN E N 1
ATOM 3827 C CA . ASN E 1 65 ? 54.269 1.780 69.669 1.00 17.31 695 ASN E CA 1
ATOM 3828 C C . ASN E 1 65 ? 54.666 3.090 70.336 1.00 19.22 695 ASN E C 1
ATOM 3829 O O . ASN E 1 65 ? 53.790 3.825 70.804 1.00 23.16 695 ASN E O 1
ATOM 3834 N N . TYR E 1 66 ? 55.960 3.409 70.356 1.00 21.08 696 TYR E N 1
ATOM 3835 C CA . TYR E 1 66 ? 56.472 4.672 70.884 1.00 22.94 696 TYR E CA 1
ATOM 3836 C C . TYR E 1 66 ? 57.083 5.404 69.704 1.00 24.49 696 TYR E C 1
ATOM 3837 O O . TYR E 1 66 ? 57.835 4.806 68.930 1.00 27.30 696 TYR E O 1
ATOM 3846 N N . ASN E 1 67 ? 56.753 6.684 69.565 1.00 21.79 697 ASN E N 1
ATOM 3847 C CA . ASN E 1 67 ? 57.002 7.404 68.326 1.00 22.14 697 ASN E CA 1
ATOM 3848 C C . ASN E 1 67 ? 58.234 8.292 68.417 1.00 17.37 697 ASN E C 1
ATOM 3849 O O . ASN E 1 67 ? 58.200 9.332 69.108 1.00 20.77 697 ASN E O 1
ATOM 3854 N N . PRO E 1 68 ? 59.329 7.938 67.744 1.00 14.96 698 PRO E N 1
ATOM 3855 C CA . PRO E 1 68 ? 60.545 8.769 67.774 1.00 13.21 698 PRO E CA 1
ATOM 3856 C C . PRO E 1 68 ? 60.321 10.087 67.040 1.00 12.14 698 PRO E C 1
ATOM 3857 O O . PRO E 1 68 ? 59.815 10.108 65.914 1.00 12.57 698 PRO E O 1
ATOM 3861 N N . SER E 1 69 ? 60.760 11.184 67.656 1.00 12.13 699 SER E N 1
ATOM 3862 C CA . SER E 1 69 ? 60.386 12.507 67.186 1.00 11.90 699 SER E CA 1
ATOM 3863 C C . SER E 1 69 ? 61.519 13.509 67.287 1.00 11.03 699 SER E C 1
ATOM 3864 O O . SER E 1 69 ? 62.316 13.454 68.230 1.00 13.23 699 SER E O 1
ATOM 3867 N N . LEU E 1 70 ? 61.594 14.404 66.314 1.00 10.29 700 LEU E N 1
ATOM 3868 C CA . LEU E 1 70 ? 62.392 15.616 66.374 1.00 11.35 700 LEU E CA 1
ATOM 3869 C C . LEU E 1 70 ? 61.426 16.775 66.571 1.00 10.79 700 LEU E C 1
ATOM 3870 O O . LEU E 1 70 ? 60.528 16.973 65.760 1.00 10.59 700 LEU E O 1
ATOM 3875 N N . ILE E 1 71 ? 61.557 17.493 67.671 1.00 11.63 701 ILE E N 1
ATOM 3876 C CA . ILE E 1 71 ? 60.594 18.510 68.085 1.00 11.41 701 ILE E CA 1
ATOM 3877 C C . ILE E 1 71 ? 61.303 19.850 68.089 1.00 11.39 701 ILE E C 1
ATOM 3878 O O . ILE E 1 71 ? 62.362 19.981 68.715 1.00 13.00 701 ILE E O 1
ATOM 3883 N N . TYR E 1 72 ? 60.732 20.835 67.407 1.00 10.47 702 TYR E N 1
ATOM 3884 C CA . TYR E 1 72 ? 61.216 22.208 67.418 1.00 9.56 702 TYR E CA 1
ATOM 3885 C C . TYR E 1 72 ? 60.341 23.040 68.340 1.00 10.33 702 TYR E C 1
ATOM 3886 O O . TYR E 1 72 ? 59.109 23.072 68.169 1.00 11.40 702 TYR E O 1
ATOM 3895 N N . ARG E 1 73 ? 60.976 23.761 69.254 1.00 11.49 703 ARG E N 1
ATOM 3896 C CA . ARG E 1 73 ? 60.304 24.637 70.184 1.00 11.56 703 ARG E CA 1
ATOM 3897 C C . ARG E 1 73 ? 60.919 26.021 70.127 1.00 11.88 703 ARG E C 1
ATOM 3898 O O . ARG E 1 73 ? 62.087 26.188 69.750 1.00 12.75 703 ARG E O 1
ATOM 3906 N N . LYS E 1 74 ? 60.131 27.013 70.527 1.00 12.10 704 LYS E N 1
ATOM 3907 C CA . LYS E 1 74 ? 60.646 28.338 70.848 1.00 13.36 704 LYS E CA 1
ATOM 3908 C C . LYS E 1 74 ? 60.172 28.649 72.250 1.00 14.61 704 LYS E C 1
ATOM 3909 O O . LYS E 1 74 ? 58.994 28.449 72.558 1.00 14.72 704 LYS E O 1
ATOM 3915 N N . THR E 1 75 ? 61.077 29.134 73.102 1.00 16.94 705 THR E N 1
ATOM 3916 C CA . THR E 1 75 ? 60.755 29.386 74.516 1.00 18.47 705 THR E CA 1
ATOM 3917 C C . THR E 1 75 ? 60.119 28.166 75.178 1.00 17.78 705 THR E C 1
ATOM 3918 O O . THR E 1 75 ? 59.232 28.281 76.027 1.00 19.20 705 THR E O 1
ATOM 3922 N N . ASN E 1 76 ? 60.561 26.988 74.743 1.00 16.13 706 ASN E N 1
ATOM 3923 C CA . ASN E 1 76 ? 60.100 25.705 75.272 1.00 16.12 706 ASN E CA 1
ATOM 3924 C C . ASN E 1 76 ? 58.624 25.450 75.018 1.00 16.43 706 ASN E C 1
ATOM 3925 O O . ASN E 1 76 ? 57.996 24.684 75.756 1.00 17.58 706 ASN E O 1
ATOM 3930 N N . ILE E 1 77 ? 58.079 26.023 73.948 1.00 13.88 707 ILE E N 1
ATOM 3931 C CA . ILE E 1 77 ? 56.730 25.726 73.485 1.00 13.53 707 ILE E CA 1
ATOM 3932 C C . ILE E 1 77 ? 56.824 25.083 72.099 1.00 12.72 707 ILE E C 1
ATOM 3933 O O . ILE E 1 77 ? 57.479 25.625 71.199 1.00 12.04 707 ILE E O 1
ATOM 3938 N N . ASN E 1 78 ? 56.125 23.970 71.914 1.00 11.83 708 ASN E N 1
ATOM 3939 C CA . ASN E 1 78 ? 56.147 23.275 70.635 1.00 10.85 708 ASN E CA 1
ATOM 3940 C C . ASN E 1 78 ? 55.712 24.194 69.497 1.00 10.47 708 ASN E C 1
ATOM 3941 O O . ASN E 1 78 ? 54.744 24.951 69.626 1.00 10.60 708 ASN E O 1
ATOM 3946 N N . ARG E 1 79 ? 56.390 24.050 68.364 1.00 10.30 709 ARG E N 1
ATOM 3947 C CA . ARG E 1 79 ? 56.019 24.744 67.146 1.00 9.73 709 ARG E CA 1
ATOM 3948 C C . ARG E 1 79 ? 55.875 23.773 65.991 1.00 8.82 709 ARG E C 1
ATOM 3949 O O . ARG E 1 79 ? 54.904 23.845 65.243 1.00 10.07 709 ARG E O 1
ATOM 3957 N N . TRP E 1 80 ? 56.848 22.860 65.802 1.00 8.93 710 TRP E N 1
ATOM 3958 C CA . TRP E 1 80 ? 56.807 21.872 64.725 1.00 9.33 710 TRP E CA 1
ATOM 3959 C C . TRP E 1 80 ? 57.453 20.585 65.195 1.00 8.91 710 TRP E C 1
ATOM 3960 O O . TRP E 1 80 ? 58.292 20.606 66.077 1.00 10.74 710 TRP E O 1
ATOM 3971 N N A SER E 1 81 ? 57.085 19.462 64.588 0.65 9.22 711 SER E N 1
ATOM 3972 N N B SER E 1 81 ? 57.083 19.477 64.570 0.35 9.40 711 SER E N 1
ATOM 3973 C CA A SER E 1 81 ? 57.834 18.238 64.840 0.65 9.23 711 SER E CA 1
ATOM 3974 C CA B SER E 1 81 ? 57.800 18.237 64.805 0.35 10.09 711 SER E CA 1
ATOM 3975 C C A SER E 1 81 ? 57.822 17.365 63.599 0.65 9.41 711 SER E C 1
ATOM 3976 C C B SER E 1 81 ? 57.888 17.470 63.498 0.35 9.59 711 SER E C 1
ATOM 3977 O O A SER E 1 81 ? 56.875 17.383 62.816 0.65 10.90 711 SER E O 1
ATOM 3978 O O B SER E 1 81 ? 57.089 17.680 62.583 0.35 8.65 711 SER E O 1
ATOM 3983 N N . MET E 1 82 ? 58.883 16.754 63.238 1.00 10.13 712 MET E N 1
ATOM 3984 C CA . MET E 1 82 ? 58.953 15.591 62.313 1.00 9.89 712 MET E CA 1
ATOM 3985 C C . MET E 1 82 ? 59.092 14.328 63.165 1.00 10.14 712 MET E C 1
ATOM 3986 O O . MET E 1 82 ? 60.136 14.172 63.824 1.00 11.22 712 MET E O 1
ATOM 3991 N N A MET E 1 83 ? 58.217 13.356 62.906 0.46 11.00 713 MET E N 1
ATOM 3992 N N B MET E 1 83 ? 58.208 13.361 62.913 0.54 10.12 713 MET E N 1
ATOM 3993 C CA A MET E 1 83 ? 58.250 12.126 63.728 0.46 10.77 713 MET E CA 1
ATOM 3994 C CA B MET E 1 83 ? 58.226 12.131 63.737 0.54 10.21 713 MET E CA 1
ATOM 3995 C C A MET E 1 83 ? 57.642 10.939 62.985 0.46 10.23 713 MET E C 1
ATOM 3996 C C B MET E 1 83 ? 57.639 10.939 62.984 0.54 10.51 713 MET E C 1
ATOM 3997 O O A MET E 1 83 ? 57.115 11.132 61.881 0.46 10.47 713 MET E O 1
ATOM 3998 O O B MET E 1 83 ? 57.107 11.130 61.884 0.54 10.93 713 MET E O 1
ATOM 4007 N N . VAL E 1 84 ? 58.041 9.748 63.430 1.00 10.94 714 VAL E N 1
ATOM 4008 C CA . VAL E 1 84 ? 57.505 8.491 62.839 1.00 11.03 714 VAL E CA 1
ATOM 4009 C C . VAL E 1 84 ? 56.278 8.223 63.711 1.00 12.07 714 VAL E C 1
ATOM 4010 O O . VAL E 1 84 ? 56.447 8.126 64.942 1.00 14.88 714 VAL E O 1
ATOM 4014 N N . ASN E 1 85 ? 55.101 8.071 63.100 1.00 12.51 715 ASN E N 1
ATOM 4015 C CA . ASN E 1 85 ? 53.860 7.988 63.845 1.00 13.93 715 ASN E CA 1
ATOM 4016 C C . ASN E 1 85 ? 53.621 6.555 64.313 1.00 16.25 715 ASN E C 1
ATOM 4017 O O . ASN E 1 85 ? 54.429 5.648 64.083 1.00 17.19 715 ASN E O 1
ATOM 4022 N N . ALA E 1 86 ? 52.528 6.360 65.036 1.00 21.16 716 ALA E N 1
ATOM 4023 C CA . ALA E 1 86 ? 52.232 5.065 65.623 1.00 23.96 716 ALA E CA 1
ATOM 4024 C C . ALA E 1 86 ? 51.144 4.333 64.864 1.00 21.69 716 ALA E C 1
ATOM 4025 O O . ALA E 1 86 ? 50.502 3.452 65.441 1.00 21.14 716 ALA E O 1
ATOM 4027 N N . ALA E 1 87 ? 50.899 4.686 63.600 1.00 17.45 717 ALA E N 1
ATOM 4028 C CA . ALA E 1 87 ? 50.070 3.817 62.772 1.00 16.49 717 ALA E CA 1
ATOM 4029 C C . ALA E 1 87 ? 50.593 2.382 62.851 1.00 15.22 717 ALA E C 1
ATOM 4030 O O . ALA E 1 87 ? 51.804 2.149 62.778 1.00 14.62 717 ALA E O 1
ATOM 4032 N N . SER E 1 88 ? 49.692 1.434 63.011 1.00 15.11 718 SER E N 1
ATOM 4033 C CA . SER E 1 88 ? 50.075 0.085 63.406 1.00 15.38 718 SER E CA 1
ATOM 4034 C C . SER E 1 88 ? 50.885 -0.630 62.317 1.00 13.44 718 SER E C 1
ATOM 4035 O O . SER E 1 88 ? 50.498 -0.658 61.143 1.00 15.60 718 SER E O 1
ATOM 4038 N N . GLU E 1 89 ? 51.993 -1.273 62.714 1.00 13.94 719 GLU E N 1
ATOM 4039 C CA . GLU E 1 89 ? 52.798 -2.094 61.806 1.00 14.24 719 GLU E CA 1
ATOM 4040 C C . GLU E 1 89 ? 52.179 -3.481 61.698 1.00 16.51 719 GLU E C 1
ATOM 4041 O O . GLU E 1 89 ? 52.615 -4.461 62.313 1.00 17.55 719 GLU E O 1
ATOM 4047 N N . THR E 1 90 ? 51.172 -3.584 60.847 1.00 18.77 720 THR E N 1
ATOM 4048 C CA . THR E 1 90 ? 50.432 -4.834 60.722 1.00 20.61 720 THR E CA 1
ATOM 4049 C C . THR E 1 90 ? 51.029 -5.804 59.720 1.00 21.79 720 THR E C 1
ATOM 4050 O O . THR E 1 90 ? 50.513 -6.918 59.588 1.00 26.12 720 THR E O 1
ATOM 4054 N N . GLY E 1 91 ? 52.079 -5.411 58.999 1.00 21.33 721 GLY E N 1
ATOM 4055 C CA . GLY E 1 91 ? 52.715 -6.283 58.033 1.00 21.69 721 GLY E CA 1
ATOM 4056 C C . GLY E 1 91 ? 52.859 -5.615 56.681 1.00 22.56 721 GLY E C 1
ATOM 4057 O O . GLY E 1 91 ? 52.136 -4.657 56.370 1.00 22.70 721 GLY E O 1
ATOM 4058 N N . GLY E 1 92 ? 53.792 -6.100 55.866 1.00 22.12 722 GLY E N 1
ATOM 4059 C CA . GLY E 1 92 ? 53.938 -5.533 54.537 1.00 21.63 722 GLY E CA 1
ATOM 4060 C C . GLY E 1 92 ? 54.324 -4.070 54.530 1.00 20.19 722 GLY E C 1
ATOM 4061 O O . GLY E 1 92 ? 53.936 -3.332 53.611 1.00 20.63 722 GLY E O 1
ATOM 4062 N N . ASN E 1 93 ? 55.060 -3.625 55.541 1.00 17.96 723 ASN E N 1
ATOM 4063 C CA . ASN E 1 93 ? 55.560 -2.258 55.653 1.00 17.01 723 ASN E CA 1
ATOM 4064 C C . ASN E 1 93 ? 54.472 -1.250 55.984 1.00 16.27 723 ASN E C 1
ATOM 4065 O O . ASN E 1 93 ? 54.730 -0.039 55.951 1.00 15.91 723 ASN E O 1
ATOM 4070 N N . ALA E 1 94 ? 53.281 -1.715 56.348 1.00 16.48 724 ALA E N 1
ATOM 4071 C CA . ALA E 1 94 ? 52.268 -0.817 56.878 1.00 16.61 724 ALA E CA 1
ATOM 4072 C C . ALA E 1 94 ? 52.743 -0.165 58.168 1.00 14.81 724 ALA E C 1
ATOM 4073 O O . ALA E 1 94 ? 53.577 -0.704 58.908 1.00 14.44 724 ALA E O 1
ATOM 4075 N N . GLY E 1 95 ? 52.177 1.003 58.450 1.00 13.87 725 GLY E N 1
ATOM 4076 C CA . GLY E 1 95 ? 52.377 1.667 59.721 1.00 13.87 725 GLY E CA 1
ATOM 4077 C C . GLY E 1 95 ? 53.700 2.420 59.790 1.00 12.86 725 GLY E C 1
ATOM 4078 O O . GLY E 1 95 ? 54.542 2.375 58.877 1.00 12.84 725 GLY E O 1
ATOM 4079 N N . SER E 1 96 ? 53.884 3.137 60.891 1.00 12.13 726 SER E N 1
ATOM 4080 C CA . SER E 1 96 ? 55.079 3.921 61.148 1.00 11.89 726 SER E CA 1
ATOM 4081 C C . SER E 1 96 ? 55.390 4.855 59.980 1.00 11.34 726 SER E C 1
ATOM 4082 O O . SER E 1 96 ? 56.448 4.766 59.321 1.00 11.71 726 SER E O 1
ATOM 4085 N N . ASN E 1 97 ? 54.430 5.726 59.702 1.00 11.34 727 ASN E N 1
ATOM 4086 C CA . ASN E 1 97 ? 54.536 6.666 58.598 1.00 11.34 727 ASN E CA 1
ATOM 4087 C C . ASN E 1 97 ? 55.168 7.950 59.097 1.00 11.57 727 ASN E C 1
ATOM 4088 O O . ASN E 1 97 ? 55.231 8.200 60.305 1.00 12.60 727 ASN E O 1
ATOM 4093 N N . LEU E 1 98 ? 55.701 8.759 58.177 1.00 11.90 728 LEU E N 1
ATOM 4094 C CA . LEU E 1 98 ? 56.417 9.966 58.598 1.00 11.84 728 LEU E CA 1
ATOM 4095 C C . LEU E 1 98 ? 55.462 11.141 58.618 1.00 11.57 728 LEU E C 1
ATOM 4096 O O . LEU E 1 98 ? 54.817 11.409 57.611 1.00 13.92 728 LEU E O 1
ATOM 4101 N N . SER E 1 99 ? 55.412 11.889 59.697 1.00 11.05 729 SER E N 1
ATOM 4102 C CA . SER E 1 99 ? 54.531 13.046 59.748 1.00 12.30 729 SER E CA 1
ATOM 4103 C C . SER E 1 99 ? 55.283 14.288 60.174 1.00 10.98 729 SER E C 1
ATOM 4104 O O . SER E 1 99 ? 56.193 14.233 61.013 1.00 11.84 729 SER E O 1
ATOM 4107 N N . ILE E 1 100 ? 54.913 15.401 59.576 1.00 10.74 730 ILE E N 1
ATOM 4108 C CA . ILE E 1 100 ? 55.336 16.721 60.034 1.00 9.81 730 ILE E CA 1
ATOM 4109 C C . ILE E 1 100 ? 54.126 17.376 60.666 1.00 11.20 730 ILE E C 1
ATOM 4110 O O . ILE E 1 100 ? 53.117 17.616 59.967 1.00 11.64 730 ILE E O 1
ATOM 4115 N N . LEU E 1 101 ? 54.216 17.627 61.978 1.00 10.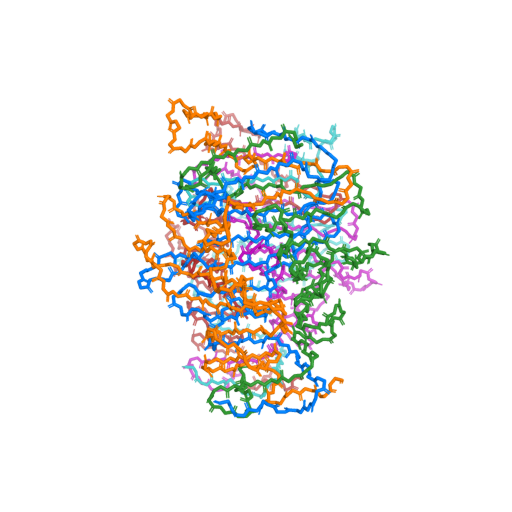95 731 LEU E N 1
ATOM 4116 C CA . LEU E 1 101 ? 53.133 18.218 62.759 1.00 11.08 731 LEU E CA 1
ATOM 4117 C C . LEU E 1 101 ? 53.408 19.695 63.002 1.00 10.66 731 LEU E C 1
ATOM 4118 O O . LEU E 1 101 ? 54.556 20.081 63.226 1.00 10.51 731 LEU E O 1
ATOM 4123 N N . ARG E 1 102 ? 52.344 20.505 62.990 1.00 10.02 732 ARG E N 1
ATOM 4124 C CA . ARG E 1 102 ? 52.403 21.897 63.400 1.00 10.75 732 ARG E CA 1
ATOM 4125 C C . ARG E 1 102 ? 51.649 22.052 64.716 1.00 11.07 732 ARG E C 1
ATOM 4126 O O . ARG E 1 102 ? 50.712 21.294 65.012 1.00 11.30 732 ARG E O 1
ATOM 4134 N N . TYR E 1 103 ? 52.081 23.028 65.519 1.00 9.80 733 TYR E N 1
ATOM 4135 C CA . TYR E 1 103 ? 51.478 23.288 66.817 1.00 9.95 733 TYR E CA 1
ATOM 4136 C C . TYR E 1 103 ? 51.087 24.751 66.924 1.00 10.75 733 TYR E C 1
ATOM 4137 O O . TYR E 1 103 ? 51.722 25.637 66.327 1.00 12.03 733 TYR E O 1
ATOM 4146 N N . ASP E 1 104 ? 50.034 24.999 67.703 1.00 11.23 734 ASP E N 1
ATOM 4147 C CA . ASP E 1 104 ? 49.529 26.348 67.890 1.00 12.29 734 ASP E CA 1
ATOM 4148 C C . ASP E 1 104 ? 50.422 27.135 68.846 1.00 11.23 734 ASP E C 1
ATOM 4149 O O . ASP E 1 104 ? 51.397 26.615 69.407 1.00 11.53 734 ASP E O 1
ATOM 4154 N N . ASP E 1 105 ? 50.081 28.419 69.044 1.00 11.79 735 ASP E N 1
ATOM 4155 C CA . ASP E 1 105 ? 50.930 29.284 69.851 1.00 12.41 735 ASP E CA 1
ATOM 4156 C C . ASP E 1 105 ? 51.052 28.792 71.283 1.00 12.96 735 ASP E C 1
ATOM 4157 O O . ASP E 1 105 ? 52.062 29.071 71.955 1.00 13.76 735 ASP E O 1
ATOM 4162 N N . THR E 1 106 ? 50.046 28.051 71.766 1.00 12.38 736 THR E N 1
ATOM 4163 C CA . THR E 1 106 ? 50.084 27.482 73.115 1.00 13.22 736 THR E CA 1
ATOM 4164 C C . THR E 1 106 ? 50.877 26.196 73.196 1.00 13.22 736 THR E C 1
ATOM 4165 O O . THR E 1 106 ? 51.113 25.707 74.303 1.00 14.53 736 THR E O 1
ATOM 4169 N N . GLY E 1 107 ? 51.257 25.615 72.059 1.00 12.51 737 GLY E N 1
ATOM 4170 C CA . GLY E 1 107 ? 51.943 24.345 72.006 1.00 12.13 737 GLY E CA 1
ATOM 4171 C C . GLY E 1 107 ? 51.080 23.140 71.750 1.00 13.44 737 GLY E C 1
ATOM 4172 O O . GLY E 1 107 ? 51.598 22.015 71.773 1.00 14.60 737 GLY E O 1
ATOM 4173 N N . ALA E 1 108 ? 49.792 23.334 71.502 1.00 12.69 738 ALA E N 1
ATOM 4174 C CA . ALA E 1 108 ? 48.890 22.220 71.242 1.00 12.75 738 ALA E CA 1
ATOM 4175 C C . ALA E 1 108 ? 48.880 21.878 69.767 1.00 12.62 738 ALA E C 1
ATOM 4176 O O . ALA E 1 108 ? 48.938 22.763 68.915 1.00 13.55 738 ALA E O 1
ATOM 4178 N N . THR E 1 109 ? 48.768 20.591 69.459 1.00 13.14 739 THR E N 1
ATOM 4179 C CA . THR E 1 109 ? 48.873 20.166 68.071 1.00 14.62 739 THR E CA 1
ATOM 4180 C C . THR E 1 109 ? 47.752 20.742 67.215 1.00 13.97 739 THR E C 1
ATOM 4181 O O . THR E 1 109 ? 46.581 20.787 67.625 1.00 16.11 739 THR E O 1
ATOM 4185 N N . LEU E 1 110 ? 48.119 21.203 66.027 1.00 13.54 740 LEU E N 1
ATOM 4186 C CA . LEU E 1 110 ? 47.178 21.563 64.978 1.00 14.28 740 LEU E CA 1
ATOM 4187 C C . LEU E 1 110 ? 47.047 20.472 63.921 1.00 17.72 740 LEU E C 1
ATOM 4188 O O . LEU E 1 110 ? 46.302 20.657 62.950 1.00 21.63 740 LEU E O 1
ATOM 4193 N N . GLY E 1 111 ? 47.737 19.356 64.081 1.00 18.00 741 GLY E N 1
ATOM 4194 C CA . GLY E 1 111 ? 47.651 18.233 63.160 1.00 18.34 741 GLY E CA 1
ATOM 4195 C C . GLY E 1 111 ? 48.862 18.125 62.246 1.00 14.20 741 GLY E C 1
ATOM 4196 O O . GLY E 1 111 ? 49.816 18.904 62.302 1.00 13.47 741 GLY E O 1
ATOM 4197 N N . ALA E 1 112 ? 48.787 17.112 61.396 1.00 15.87 742 ALA E N 1
ATOM 4198 C CA . ALA E 1 112 ? 49.887 16.736 60.507 1.00 13.80 742 ALA E CA 1
ATOM 4199 C C . ALA E 1 112 ? 49.771 17.495 59.195 1.00 12.67 742 ALA E C 1
ATOM 4200 O O . ALA E 1 112 ? 48.851 17.256 58.397 1.00 15.57 742 ALA E O 1
ATOM 4202 N N . ALA E 1 113 ? 50.707 18.392 58.940 1.00 11.92 743 ALA E N 1
ATOM 4203 C CA . ALA E 1 113 ? 50.736 19.099 57.677 1.00 12.91 743 ALA E CA 1
ATOM 4204 C C . ALA E 1 113 ? 51.134 18.174 56.539 1.00 12.85 743 ALA E C 1
ATOM 4205 O O . ALA E 1 113 ? 50.627 18.335 55.414 1.00 13.43 743 ALA E O 1
ATOM 4207 N N . VAL E 1 114 ? 52.012 17.206 56.817 1.00 11.69 744 VAL E N 1
ATOM 4208 C CA . VAL E 1 114 ? 52.508 16.239 55.836 1.00 11.36 744 VAL E CA 1
ATOM 4209 C C . VAL E 1 114 ? 52.472 14.869 56.479 1.00 10.92 744 VAL E C 1
ATOM 4210 O O . VAL E 1 114 ? 52.847 14.722 57.643 1.00 10.94 744 VAL E O 1
ATOM 4214 N N . THR E 1 115 ? 52.049 13.869 55.718 1.00 12.05 745 THR E N 1
ATOM 4215 C CA . THR E 1 115 ? 52.149 12.471 56.117 1.00 12.12 745 THR E CA 1
ATOM 4216 C C . THR E 1 115 ? 52.657 11.690 54.923 1.00 11.74 745 THR E C 1
ATOM 4217 O O . THR E 1 115 ? 52.043 11.742 53.863 1.00 13.99 745 THR E O 1
ATOM 4221 N N . ILE E 1 116 ? 53.781 11.002 55.063 1.00 11.24 746 ILE E N 1
ATOM 4222 C CA . ILE E 1 116 ? 54.320 10.159 53.995 1.00 10.93 746 ILE E CA 1
ATOM 4223 C C . ILE E 1 116 ? 54.119 8.702 54.369 1.00 11.55 746 ILE E C 1
ATOM 4224 O O . ILE E 1 116 ? 54.547 8.285 55.451 1.00 12.34 746 ILE E O 1
ATOM 4229 N N . ASP E 1 117 ? 53.487 7.928 53.499 1.00 12.55 747 ASP E N 1
ATOM 4230 C CA . ASP E 1 117 ? 53.236 6.533 53.809 1.00 13.43 747 ASP E CA 1
ATOM 4231 C C . ASP E 1 117 ? 54.484 5.697 53.547 1.00 12.71 747 ASP E C 1
ATOM 4232 O O . ASP E 1 117 ? 55.070 5.761 52.456 1.00 14.35 747 ASP E O 1
ATOM 4237 N N . ARG E 1 118 ? 54.857 4.863 54.524 1.00 13.43 748 ARG E N 1
ATOM 4238 C CA . ARG E 1 118 ? 56.097 4.099 54.414 1.00 12.97 748 ARG E CA 1
ATOM 4239 C C . ARG E 1 118 ? 55.992 2.984 53.389 1.00 14.00 748 ARG E C 1
ATOM 4240 O O . ARG E 1 118 ? 56.959 2.706 52.650 1.00 16.75 748 ARG E O 1
ATOM 4248 N N . ALA E 1 119 ? 54.842 2.323 53.322 1.00 14.93 749 ALA E N 1
ATOM 4249 C CA . ALA E 1 119 ? 54.733 1.157 52.444 1.00 16.62 749 ALA E CA 1
ATOM 4250 C C . ALA E 1 119 ? 54.747 1.544 50.969 1.00 17.73 749 ALA E C 1
ATOM 4251 O O . ALA E 1 119 ? 55.254 0.779 50.131 1.00 19.61 749 ALA E O 1
ATOM 4253 N N . SER E 1 120 ? 54.198 2.709 50.632 1.00 17.97 750 SER E N 1
ATOM 4254 C CA . SER E 1 120 ? 53.991 3.122 49.251 1.00 18.11 750 SER E CA 1
ATOM 4255 C C . SER E 1 120 ? 54.844 4.322 48.874 1.00 17.71 750 SER E C 1
ATOM 4256 O O . SER E 1 120 ? 55.036 4.569 47.678 1.00 20.26 750 SER E O 1
ATOM 4259 N N . GLY E 1 121 ? 55.341 5.086 49.853 1.00 16.85 751 GLY E N 1
ATOM 4260 C CA . GLY E 1 121 ? 55.970 6.348 49.545 1.00 16.45 751 GLY E CA 1
ATOM 4261 C C . GLY E 1 121 ? 55.016 7.484 49.221 1.00 14.96 751 GLY E C 1
ATOM 4262 O O . GLY E 1 121 ? 55.485 8.595 48.943 1.00 16.80 751 GLY E O 1
ATOM 4263 N N . PHE E 1 122 ? 53.702 7.265 49.298 1.00 14.25 752 PHE E N 1
ATOM 4264 C CA . PHE E 1 122 ? 52.747 8.285 48.884 1.00 13.72 752 PHE E CA 1
ATOM 4265 C C . PHE E 1 122 ? 52.847 9.484 49.831 1.00 13.68 752 PHE E C 1
ATOM 4266 O O . PHE E 1 122 ? 52.922 9.339 51.058 1.00 14.09 752 PHE E O 1
ATOM 4274 N N . PHE E 1 123 ? 52.826 10.682 49.254 1.00 13.24 753 PHE E N 1
ATOM 4275 C CA . PHE E 1 123 ? 53.096 11.938 49.941 1.00 11.84 753 PHE E CA 1
ATOM 4276 C C . PHE E 1 123 ? 51.787 12.682 50.136 1.00 12.04 753 PHE E C 1
ATOM 4277 O O . PHE E 1 123 ? 51.206 13.201 49.186 1.00 13.37 753 PHE E O 1
ATOM 4285 N N . GLY E 1 124 ? 51.325 12.737 51.383 1.00 12.28 754 GLY E N 1
ATOM 4286 C CA . GLY E 1 124 ? 50.089 13.413 51.735 1.00 12.51 754 GLY E CA 1
ATOM 4287 C C . GLY E 1 124 ? 50.321 14.804 52.294 1.00 12.94 754 GLY E C 1
ATOM 4288 O O . GLY E 1 124 ? 51.144 14.992 53.199 1.00 14.22 754 GLY E O 1
ATOM 4289 N N . ILE E 1 125 ? 49.596 15.773 51.763 1.00 13.81 755 ILE E N 1
ATOM 4290 C CA . ILE E 1 125 ? 49.563 17.136 52.276 1.00 13.38 755 ILE E CA 1
ATOM 4291 C C . ILE E 1 125 ? 48.180 17.378 52.846 1.00 14.20 755 ILE E C 1
ATOM 4292 O O . ILE E 1 125 ? 47.185 17.259 52.120 1.00 15.12 755 ILE E O 1
ATOM 4297 N N . ASN E 1 126 ? 48.115 17.650 54.152 1.00 15.08 756 ASN E N 1
ATOM 4298 C CA . ASN E 1 126 ? 46.830 17.784 54.835 1.00 16.52 756 ASN E CA 1
ATOM 4299 C C . ASN E 1 126 ? 45.987 16.531 54.655 1.00 18.64 756 ASN E C 1
ATOM 4300 O O . ASN E 1 126 ? 44.754 16.602 54.573 1.00 19.04 756 ASN E O 1
ATOM 4305 N N . THR E 1 127 ? 46.652 15.381 54.558 1.00 17.02 757 THR E N 1
ATOM 4306 C CA . THR E 1 127 ? 45.979 14.130 54.212 1.00 17.68 757 THR E CA 1
ATOM 4307 C C . THR E 1 127 ? 46.585 13.034 55.062 1.00 19.15 757 THR E C 1
ATOM 4308 O O . THR E 1 127 ? 47.731 12.638 54.850 1.00 18.52 757 THR E O 1
ATOM 4312 N N . ALA E 1 128 ? 45.793 12.519 55.998 1.00 22.34 758 ALA E N 1
ATOM 4313 C CA . ALA E 1 128 ? 46.312 11.513 56.911 1.00 24.29 758 ALA E CA 1
ATOM 4314 C C . ALA E 1 128 ? 46.562 10.176 56.228 1.00 24.97 758 ALA E C 1
ATOM 4315 O O . ALA E 1 128 ? 47.431 9.424 56.662 1.00 24.02 758 ALA E O 1
ATOM 4317 N N . ALA E 1 129 ? 45.824 9.844 55.175 1.00 25.52 759 ALA E N 1
ATOM 4318 C CA . ALA E 1 129 ? 45.931 8.529 54.542 1.00 24.20 759 ALA E CA 1
ATOM 4319 C C . ALA E 1 129 ? 46.092 8.700 53.040 1.00 21.94 759 ALA E C 1
ATOM 4320 O O . ALA E 1 129 ? 45.143 8.469 52.275 1.00 24.53 759 ALA E O 1
ATOM 4322 N N . PRO E 1 130 ? 47.281 9.076 52.575 1.00 18.59 760 PRO E N 1
ATOM 4323 C CA . PRO E 1 130 ? 47.422 9.389 51.152 1.00 18.19 760 PRO E CA 1
ATOM 4324 C C . PRO E 1 130 ? 47.242 8.153 50.291 1.00 19.13 760 PRO E C 1
ATOM 4325 O O . PRO E 1 130 ? 47.749 7.074 50.602 1.00 20.54 760 PRO E O 1
ATOM 4329 N N . ALA E 1 131 ? 46.538 8.337 49.180 1.00 18.61 761 ALA E N 1
ATOM 4330 C CA . ALA E 1 131 ? 46.164 7.249 48.279 1.00 19.56 761 ALA E CA 1
ATOM 4331 C C . ALA E 1 131 ? 46.699 7.455 46.871 1.00 19.16 761 ALA E C 1
ATOM 4332 O O . ALA E 1 131 ? 46.333 6.700 45.962 1.00 20.67 761 ALA E O 1
ATOM 4334 N N . TYR E 1 132 ? 47.539 8.470 46.670 1.00 17.95 762 TYR E N 1
ATOM 4335 C CA . TYR E 1 132 ? 48.158 8.787 45.394 1.00 16.64 762 TYR E CA 1
ATOM 4336 C C . TYR E 1 132 ? 49.579 9.220 45.711 1.00 15.64 762 TYR E C 1
ATOM 4337 O O . TYR E 1 132 ? 49.870 9.649 46.833 1.00 15.26 762 TYR E O 1
ATOM 4346 N N . ASN E 1 133 ? 50.470 9.140 44.712 1.00 15.86 763 ASN E N 1
ATOM 4347 C CA . ASN E 1 133 ? 51.867 9.495 44.962 1.00 15.33 763 ASN E CA 1
ATOM 4348 C C . ASN E 1 133 ? 52.005 10.903 45.528 1.00 14.00 763 ASN E C 1
ATOM 4349 O O . ASN E 1 133 ? 52.866 11.138 46.373 1.00 14.83 763 ASN E O 1
ATOM 4354 N N . ILE E 1 134 ? 51.155 11.836 45.094 1.00 13.63 764 ILE E N 1
ATOM 4355 C CA . ILE E 1 134 ? 50.928 13.086 45.812 1.00 13.00 764 ILE E CA 1
ATOM 4356 C C . ILE E 1 134 ? 49.436 13.188 46.054 1.00 13.09 764 ILE E C 1
ATOM 4357 O O . ILE E 1 134 ? 48.656 12.925 45.154 1.00 14.70 764 ILE E O 1
ATOM 4362 N N . HIS E 1 135 ? 49.036 13.509 47.273 1.00 13.70 765 HIS E N 1
ATOM 4363 C CA . HIS E 1 135 ? 47.632 13.521 47.646 1.00 14.06 765 HIS E CA 1
ATOM 4364 C C . HIS E 1 135 ? 47.439 14.755 48.502 1.00 14.32 765 HIS E C 1
ATOM 4365 O O . HIS E 1 135 ? 47.997 14.840 49.589 1.00 15.21 765 HIS E O 1
ATOM 4372 N N . VAL E 1 136 ? 46.644 15.696 48.011 1.00 14.17 766 VAL E N 1
ATOM 4373 C CA . VAL E 1 136 ? 46.378 16.961 48.681 1.00 14.67 766 VAL E CA 1
ATOM 4374 C C . VAL E 1 136 ? 44.903 17.044 49.041 1.00 16.18 766 VAL E C 1
ATOM 4375 O O . VAL E 1 136 ? 44.047 16.797 48.194 1.00 17.39 766 VAL E O 1
ATOM 4379 N N . THR E 1 137 ? 44.607 17.406 50.298 1.00 16.57 767 THR E N 1
ATOM 4380 C CA . THR E 1 137 ? 43.251 17.742 50.723 1.00 17.44 767 THR E CA 1
ATOM 4381 C C . THR E 1 137 ? 43.182 19.259 50.830 1.00 18.37 767 THR E C 1
ATOM 4382 O O . THR E 1 137 ? 43.894 19.860 51.637 1.00 20.38 767 THR E O 1
ATOM 4386 N N . GLY E 1 138 ? 42.369 19.884 49.980 1.00 19.31 768 GLY E N 1
ATOM 4387 C CA . GLY E 1 138 ? 42.289 21.326 49.929 1.00 19.77 768 GLY E CA 1
ATOM 4388 C C . GLY E 1 138 ? 42.577 21.854 48.531 1.00 19.98 768 GLY E C 1
ATOM 4389 O O . GLY E 1 138 ? 42.253 21.215 47.527 1.00 21.57 768 GLY E O 1
ATOM 4390 N N . THR E 1 139 ? 43.188 23.030 48.490 1.00 19.05 769 THR E N 1
ATOM 4391 C CA . THR E 1 139 ? 43.379 23.740 47.239 1.00 19.51 769 THR E CA 1
ATOM 4392 C C . THR E 1 139 ? 44.803 23.529 46.735 1.00 17.36 769 THR E C 1
ATOM 4393 O O . THR E 1 139 ? 45.690 23.097 47.477 1.00 17.70 769 THR E O 1
ATOM 4397 N N . ALA E 1 140 ? 45.007 23.869 45.463 1.00 17.98 770 ALA E N 1
ATOM 4398 C CA . ALA E 1 140 ? 46.300 23.753 44.809 1.00 17.20 770 ALA E CA 1
ATOM 4399 C C . ALA E 1 140 ? 46.509 24.977 43.932 1.00 17.59 770 ALA E C 1
ATOM 4400 O O . ALA E 1 140 ? 45.641 25.315 43.123 1.00 20.45 770 ALA E O 1
ATOM 4402 N N . GLY E 1 141 ? 47.644 25.638 44.090 1.00 16.76 771 GLY E N 1
ATOM 4403 C CA . GLY E 1 141 ? 48.000 26.787 43.272 1.00 17.21 771 GLY E CA 1
ATOM 4404 C C . GLY E 1 141 ? 49.325 26.569 42.567 1.00 16.41 771 GLY E C 1
ATOM 4405 O O . GLY E 1 141 ? 50.275 26.052 43.166 1.00 16.83 771 GLY E O 1
ATOM 4406 N N . LEU E 1 142 ? 49.398 27.003 41.314 1.00 17.38 772 LEU E N 1
ATOM 4407 C CA . LEU E 1 142 ? 50.590 26.843 40.497 1.00 17.39 772 LEU E CA 1
ATOM 4408 C C . LEU E 1 142 ? 50.795 28.148 39.747 1.00 18.97 772 LEU E C 1
ATOM 4409 O O . LEU E 1 142 ? 49.864 28.649 39.115 1.00 19.79 772 LEU E O 1
ATOM 4414 N N . SER E 1 143 ? 52.008 28.700 39.803 1.00 19.88 773 SER E N 1
ATOM 4415 C CA . SER E 1 143 ? 52.168 30.037 39.241 1.00 20.96 773 SER E CA 1
ATOM 4416 C C . SER E 1 143 ? 52.115 30.041 37.725 1.00 21.22 773 SER E C 1
ATOM 4417 O O . SER E 1 143 ? 51.832 31.091 37.139 1.00 24.52 773 SER E O 1
ATOM 4420 N N . THR E 1 144 ? 52.390 28.912 37.075 1.00 21.77 774 THR E N 1
ATOM 4421 C CA . THR E 1 144 ? 52.600 28.889 35.630 1.00 23.73 774 THR E CA 1
ATOM 4422 C C . THR E 1 144 ? 51.437 28.317 34.825 1.00 26.81 774 THR E C 1
ATOM 4423 O O . THR E 1 144 ? 51.500 28.345 33.591 1.00 28.79 774 THR E O 1
ATOM 4427 N N . GLY E 1 145 ? 50.393 27.791 35.453 1.00 25.87 775 GLY E N 1
ATOM 4428 C CA . GLY E 1 145 ? 49.300 27.237 34.674 1.00 24.57 775 GLY E CA 1
ATOM 4429 C C . GLY E 1 145 ? 48.346 26.448 35.546 1.00 23.51 775 GLY E C 1
ATOM 4430 O O . GLY E 1 145 ? 48.472 26.426 36.778 1.00 24.24 775 GLY E O 1
ATOM 4431 N N . SER E 1 146 ? 47.388 25.792 34.882 1.00 21.57 776 SER E N 1
ATOM 4432 C CA . SER E 1 146 ? 46.366 25.024 35.574 1.00 21.07 776 SER E CA 1
ATOM 4433 C C . SER E 1 146 ? 46.582 23.526 35.486 1.00 20.01 776 SER E C 1
ATOM 4434 O O . SER E 1 146 ? 45.833 22.772 36.115 1.00 22.02 776 SER E O 1
ATOM 4437 N N . ALA E 1 147 ? 47.573 23.078 34.730 1.00 21.39 777 ALA E N 1
ATOM 4438 C CA . ALA E 1 147 ? 47.785 21.664 34.472 1.00 22.26 777 ALA E CA 1
ATOM 4439 C C . ALA E 1 147 ? 49.209 21.267 34.833 1.00 20.76 777 ALA E C 1
ATOM 4440 O O . ALA E 1 147 ? 50.139 22.082 34.808 1.00 20.04 777 ALA E O 1
ATOM 4442 N N . TRP E 1 148 ? 49.374 20.008 35.214 1.00 18.97 778 TRP E N 1
ATOM 4443 C CA . TRP E 1 148 ? 50.707 19.436 35.227 1.00 17.27 778 TRP E CA 1
ATOM 4444 C C . TRP E 1 148 ? 51.188 19.260 33.800 1.00 18.64 778 TRP E C 1
ATOM 4445 O O . TRP E 1 148 ? 50.406 18.959 32.904 1.00 19.49 778 TRP E O 1
ATOM 4456 N N . THR E 1 149 ? 52.486 19.434 33.599 1.00 18.51 779 THR E N 1
ATOM 4457 C CA . THR E 1 149 ? 53.137 18.999 32.378 1.00 19.53 779 THR E CA 1
ATOM 4458 C C . THR E 1 149 ? 53.316 17.493 32.442 1.00 18.89 779 THR E C 1
ATOM 4459 O O . THR E 1 149 ? 53.759 16.961 33.462 1.00 19.24 779 THR E O 1
ATOM 4463 N N . VAL E 1 150 ? 52.973 16.804 31.352 1.00 19.95 780 VAL E N 1
ATOM 4464 C CA . VAL E 1 150 ? 53.176 15.328 31.325 1.00 21.36 780 VAL E CA 1
ATOM 4465 C C . VAL E 1 150 ? 54.687 15.088 31.258 1.00 22.98 780 VAL E C 1
ATOM 4466 O O . VAL E 1 150 ? 55.298 15.462 30.246 1.00 24.14 780 VAL E O 1
ATOM 4470 N N . ALA E 1 151 ? 55.261 14.517 32.320 1.00 22.53 781 ALA E N 1
ATOM 4471 C CA . ALA E 1 151 ? 56.721 14.281 32.387 1.00 23.16 781 ALA E CA 1
ATOM 4472 C C . ALA E 1 151 ? 57.080 12.964 31.692 1.00 28.31 781 ALA E C 1
ATOM 4473 O O . ALA E 1 151 ? 56.691 11.919 32.230 1.00 36.03 781 ALA E O 1
ATOM 4475 N N . ARG F 1 26 ? 82.662 4.789 74.443 1.00 38.64 656 ARG F N 1
ATOM 4476 C CA . ARG F 1 26 ? 81.213 5.055 74.359 1.00 31.41 656 ARG F CA 1
ATOM 4477 C C . ARG F 1 26 ? 80.776 5.742 75.636 1.00 22.14 656 ARG F C 1
ATOM 4478 O O . ARG F 1 26 ? 81.286 5.424 76.686 1.00 20.45 656 ARG F O 1
ATOM 4486 N N . VAL F 1 27 ? 79.842 6.649 75.491 1.00 22.40 657 VAL F N 1
ATOM 4487 C CA . VAL F 1 27 ? 79.225 7.380 76.602 1.00 22.08 657 VAL F CA 1
ATOM 4488 C C . VAL F 1 27 ? 77.716 7.126 76.597 1.00 19.23 657 VAL F C 1
ATOM 4489 O O . VAL F 1 27 ? 77.074 7.415 75.603 1.00 17.73 657 VAL F O 1
ATOM 4493 N N . GLY F 1 28 ? 77.177 6.548 77.657 1.00 21.12 658 GLY F N 1
ATOM 4494 C CA . GLY F 1 28 ? 75.739 6.535 77.774 1.00 20.35 658 GLY F CA 1
ATOM 4495 C C . GLY F 1 28 ? 75.283 7.453 78.894 1.00 20.21 658 GLY F C 1
ATOM 4496 O O . GLY F 1 28 ? 75.980 7.698 79.882 1.00 17.79 658 GLY F O 1
ATOM 4497 N N . VAL F 1 29 ? 74.092 7.954 78.677 1.00 23.75 659 VAL F N 1
ATOM 4498 C CA . VAL F 1 29 ? 73.360 8.763 79.668 1.00 21.25 659 VAL F CA 1
ATOM 4499 C C . VAL F 1 29 ? 72.081 7.962 79.866 1.00 22.96 659 VAL F C 1
ATOM 4500 O O . VAL F 1 29 ? 71.325 7.844 78.896 1.00 19.94 659 VAL F O 1
ATOM 4504 N N . GLY F 1 30 ? 71.996 7.301 81.022 1.00 30.16 660 GLY F N 1
ATOM 4505 C CA . GLY F 1 30 ? 70.894 6.422 81.428 1.00 34.57 660 GLY F CA 1
ATOM 4506 C C . GLY F 1 30 ? 71.045 4.979 80.977 1.00 39.96 660 GLY F C 1
ATOM 4507 O O . GLY F 1 30 ? 70.135 4.196 81.273 1.00 44.01 660 GLY F O 1
ATOM 4508 N N . THR F 1 31 ? 72.133 4.591 80.310 1.00 38.03 661 THR F N 1
ATOM 4509 C CA . THR F 1 31 ? 72.147 3.174 79.850 1.00 38.26 661 THR F CA 1
ATOM 4510 C C . THR F 1 31 ? 73.028 2.256 80.708 1.00 40.24 661 THR F C 1
ATOM 4511 O O . THR F 1 31 ? 72.432 1.433 81.432 1.00 39.99 661 THR F O 1
ATOM 4515 N N . THR F 1 32 ? 74.357 2.439 80.616 1.00 40.45 662 THR F N 1
ATOM 4516 C CA . THR F 1 32 ? 75.506 1.649 81.177 1.00 41.80 662 THR F CA 1
ATOM 4517 C C . THR F 1 32 ? 75.927 0.591 80.144 1.00 42.31 662 THR F C 1
ATOM 4518 O O . THR F 1 32 ? 76.946 -0.088 80.369 1.00 43.75 662 THR F O 1
ATOM 4522 N N . ALA F 1 33 ? 75.177 0.495 79.041 1.00 43.04 663 ALA F N 1
ATOM 4523 C CA . ALA F 1 33 ? 75.493 -0.395 77.902 1.00 45.25 663 ALA F CA 1
ATOM 4524 C C . ALA F 1 33 ? 75.355 0.441 76.624 1.00 45.78 663 ALA F C 1
ATOM 4525 O O . ALA F 1 33 ? 74.452 0.155 75.822 1.00 49.68 663 ALA F O 1
ATOM 4527 N N . PRO F 1 34 ? 76.227 1.449 76.391 1.00 41.35 664 PRO F N 1
ATOM 4528 C CA . PRO F 1 34 ? 76.131 2.294 75.197 1.00 40.92 664 PRO F CA 1
ATOM 4529 C C . PRO F 1 34 ? 76.548 1.514 73.943 1.00 45.85 664 PRO F C 1
ATOM 4530 O O . PRO F 1 34 ? 77.417 0.671 74.049 1.00 48.81 664 PRO F O 1
ATOM 4534 N N . THR F 1 35 ? 75.940 1.834 72.795 1.00 45.19 665 THR F N 1
ATOM 4535 C CA . THR F 1 35 ? 76.226 1.095 71.527 1.00 44.98 665 THR F CA 1
ATOM 4536 C C . THR F 1 35 ? 76.860 2.015 70.489 1.00 43.31 665 THR F C 1
ATOM 4537 O O . THR F 1 35 ? 77.248 1.537 69.425 1.00 45.01 665 THR F O 1
ATOM 4541 N N . SER F 1 36 ? 76.896 3.308 70.773 1.00 38.67 666 SER F N 1
ATOM 4542 C CA . SER F 1 36 ? 77.524 4.259 69.822 1.00 34.69 666 SER F CA 1
ATOM 4543 C C . SER F 1 36 ? 78.386 5.244 70.609 1.00 29.44 666 SER F C 1
ATOM 4544 O O . SER F 1 36 ? 78.406 5.146 71.849 1.00 28.00 666 SER F O 1
ATOM 4547 N N . ALA F 1 37 ? 79.015 6.184 69.906 1.00 25.22 667 ALA F N 1
ATOM 4548 C CA . ALA F 1 37 ? 79.874 7.170 70.597 1.00 22.03 667 ALA F CA 1
ATOM 4549 C C . ALA F 1 37 ? 79.090 7.857 71.716 1.00 19.59 667 ALA F C 1
ATOM 4550 O O . ALA F 1 37 ? 79.620 7.986 72.794 1.00 19.87 667 ALA F O 1
ATOM 4552 N N . LEU F 1 38 ? 77.830 8.199 71.446 1.00 16.32 668 LEU F N 1
ATOM 4553 C CA . LEU F 1 38 ? 76.964 8.762 72.469 1.00 16.20 668 LEU F CA 1
ATOM 4554 C C . LEU F 1 38 ? 75.645 8.026 72.373 1.00 15.26 668 LEU F C 1
ATOM 4555 O O . LEU F 1 38 ? 75.102 7.893 71.275 1.00 16.14 668 LEU F O 1
ATOM 4560 N N . HIS F 1 39 ? 75.148 7.522 73.499 1.00 14.85 669 HIS F N 1
ATOM 4561 C CA . HIS F 1 39 ? 73.880 6.797 73.554 1.00 15.19 669 HIS F CA 1
ATOM 4562 C C . HIS F 1 39 ? 73.091 7.330 74.739 1.00 15.29 669 HIS F C 1
ATOM 4563 O O . HIS F 1 39 ? 73.565 7.241 75.872 1.00 16.95 669 HIS F O 1
ATOM 4570 N N . VAL F 1 40 ? 71.942 7.946 74.486 1.00 14.67 670 VAL F N 1
ATOM 4571 C CA . VAL F 1 40 ? 71.127 8.552 75.528 1.00 15.61 670 VAL F CA 1
ATOM 4572 C C . VAL F 1 40 ? 69.802 7.828 75.557 1.00 15.93 670 VAL F C 1
ATOM 4573 O O . VAL F 1 40 ? 69.183 7.632 74.511 1.00 16.88 670 VAL F O 1
ATOM 4577 N N A ILE F 1 41 ? 69.360 7.426 76.739 0.61 16.08 671 ILE F N 1
ATOM 4578 N N B ILE F 1 41 ? 69.342 7.462 76.745 0.39 17.41 671 ILE F N 1
ATOM 4579 C CA A ILE F 1 41 ? 68.023 6.869 76.888 0.61 19.02 671 ILE F CA 1
ATOM 4580 C CA B ILE F 1 41 ? 68.031 6.849 76.901 0.39 21.22 671 ILE F CA 1
ATOM 4581 C C A ILE F 1 41 ? 67.238 7.720 77.871 0.61 19.66 671 ILE F C 1
ATOM 4582 C C B ILE F 1 41 ? 67.228 7.668 77.897 0.39 20.92 671 ILE F C 1
ATOM 4583 O O A ILE F 1 41 ? 67.779 8.178 78.886 0.61 21.26 671 ILE F O 1
ATOM 4584 O O B ILE F 1 41 ? 67.747 8.056 78.949 0.39 22.11 671 ILE F O 1
ATOM 4593 N N . GLY F 1 42 ? 65.972 7.945 77.561 1.00 20.37 672 GLY F N 1
ATOM 4594 C CA . GLY F 1 42 ? 65.100 8.651 78.471 1.00 23.06 672 GLY F CA 1
ATOM 4595 C C . GLY F 1 42 ? 63.660 8.296 78.174 1.00 24.68 672 GLY F C 1
ATOM 4596 O O . GLY F 1 42 ? 63.363 7.439 77.336 1.00 24.88 672 GLY F O 1
ATOM 4597 N N A THR F 1 43 ? 62.763 8.987 78.873 0.29 28.33 673 THR F N 1
ATOM 4598 N N B THR F 1 43 ? 62.757 8.963 78.884 0.71 27.72 673 THR F N 1
ATOM 4599 C CA A THR F 1 43 ? 61.323 8.813 78.726 0.29 30.96 673 THR F CA 1
ATOM 4600 C CA B THR F 1 43 ? 61.323 8.780 78.686 0.71 29.55 673 THR F CA 1
ATOM 4601 C C A THR F 1 43 ? 60.763 10.130 78.208 0.29 31.73 673 THR F C 1
ATOM 4602 C C B THR F 1 43 ? 60.764 10.108 78.205 0.71 30.81 673 THR F C 1
ATOM 4603 O O A THR F 1 43 ? 60.709 11.116 78.950 0.29 32.23 673 THR F O 1
ATOM 4604 O O B THR F 1 43 ? 60.721 11.079 78.966 0.71 30.67 673 THR F O 1
ATOM 4611 N N . GLY F 1 44 ? 60.356 10.154 76.941 1.00 31.09 674 GLY F N 1
ATOM 4612 C CA . GLY F 1 44 ? 59.784 11.361 76.380 1.00 31.21 674 GLY F CA 1
ATOM 4613 C C . GLY F 1 44 ? 60.834 12.324 75.875 1.00 28.28 674 GLY F C 1
ATOM 4614 O O . GLY F 1 44 ? 61.369 12.137 74.777 1.00 30.85 674 GLY F O 1
ATOM 4615 N N . GLU F 1 45 ? 61.124 13.349 76.667 1.00 26.06 675 GLU F N 1
ATOM 4616 C CA . GLU F 1 45 ? 62.157 14.334 76.278 1.00 27.04 675 GLU F CA 1
ATOM 4617 C C . GLU F 1 45 ? 63.516 13.751 76.656 1.00 24.30 675 GLU F C 1
ATOM 4618 O O . GLU F 1 45 ? 63.917 13.865 77.807 1.00 28.24 675 GLU F O 1
ATOM 4624 N N . VAL F 1 46 ? 64.151 13.110 75.695 1.00 18.60 676 VAL F N 1
ATOM 4625 C CA . VAL F 1 46 ? 65.453 12.419 75.874 1.00 17.45 676 VAL F CA 1
ATOM 4626 C C . VAL F 1 46 ? 66.594 13.445 75.887 1.00 14.94 676 VAL F C 1
ATOM 4627 O O . VAL F 1 46 ? 67.429 13.400 76.795 1.00 16.77 676 VAL F O 1
ATOM 4631 N N . ALA F 1 47 ? 66.611 14.345 74.907 1.00 15.32 677 ALA F N 1
ATOM 4632 C CA . ALA F 1 47 ? 67.666 15.332 74.802 1.00 15.46 677 ALA F CA 1
ATOM 4633 C C . ALA F 1 47 ? 67.062 16.647 74.355 1.00 14.61 677 ALA F C 1
ATOM 4634 O O . ALA F 1 47 ? 66.150 16.657 73.521 1.00 16.40 677 ALA F O 1
ATOM 4636 N N . ARG F 1 48 ? 67.553 17.753 74.888 1.00 13.87 678 ARG F N 1
ATOM 4637 C CA . ARG F 1 48 ? 67.129 19.084 74.489 1.00 14.77 678 ARG F CA 1
ATOM 4638 C C . ARG F 1 48 ? 68.362 19.915 74.201 1.00 14.50 678 ARG F C 1
ATOM 4639 O O . ARG F 1 48 ? 69.279 19.978 75.022 1.00 16.96 678 ARG F O 1
ATOM 4647 N N . PHE F 1 49 ? 68.367 20.569 73.051 1.00 13.79 679 PHE F N 1
ATOM 4648 C CA . PHE F 1 49 ? 69.446 21.432 72.609 1.00 14.07 679 PHE F CA 1
ATOM 4649 C C . PHE F 1 49 ? 68.863 22.822 72.497 1.00 15.90 679 PHE F C 1
ATOM 4650 O O . PHE F 1 49 ? 67.970 23.035 71.693 1.00 17.19 679 PHE F O 1
ATOM 4658 N N . VAL F 1 50 ? 69.382 23.770 73.272 1.00 17.59 680 VAL F N 1
ATOM 4659 C CA . VAL F 1 50 ? 68.795 25.094 73.404 1.00 19.50 680 VAL F CA 1
ATOM 4660 C C . VAL F 1 50 ? 69.767 26.125 72.858 1.00 21.91 680 VAL F C 1
ATOM 4661 O O . VAL F 1 50 ? 70.901 26.232 73.334 1.00 22.56 680 VAL F O 1
ATOM 4665 N N . THR F 1 51 ? 69.319 26.902 71.887 1.00 22.44 681 THR F N 1
ATOM 4666 C CA . THR F 1 51 ? 70.154 27.945 71.315 1.00 24.15 681 THR F CA 1
ATOM 4667 C C . THR F 1 51 ? 69.644 29.311 71.765 1.00 23.29 681 THR F C 1
ATOM 4668 O O . THR F 1 51 ? 68.441 29.580 71.716 1.00 22.51 681 THR F O 1
ATOM 4672 N N . SER F 1 52 ? 70.559 30.141 72.273 1.00 28.44 682 SER F N 1
ATOM 4673 C CA . SER F 1 52 ? 70.267 31.509 72.686 1.00 31.99 682 SER F CA 1
ATOM 4674 C C . SER F 1 52 ? 70.542 32.493 71.569 1.00 34.44 682 SER F C 1
ATOM 4675 O O . SER F 1 52 ? 70.643 33.700 71.812 1.00 36.69 682 SER F O 1
ATOM 4678 N N . ALA F 1 53 ? 70.710 31.983 70.358 1.00 33.46 683 ALA F N 1
ATOM 4679 C CA . ALA F 1 53 ? 70.690 32.754 69.134 1.00 35.32 683 ALA F CA 1
ATOM 4680 C C . ALA F 1 53 ? 70.014 31.855 68.114 1.00 37.58 683 ALA F C 1
ATOM 4681 O O . ALA F 1 53 ? 69.610 30.738 68.436 1.00 37.93 683 ALA F O 1
ATOM 4683 N N . THR F 1 54 ? 69.860 32.332 66.888 1.00 35.45 684 THR F N 1
ATOM 4684 C CA . THR F 1 54 ? 69.409 31.444 65.829 1.00 31.93 684 THR F CA 1
ATOM 4685 C C . THR F 1 54 ? 70.470 30.377 65.600 1.00 29.75 684 THR F C 1
ATOM 4686 O O . THR F 1 54 ? 71.659 30.675 65.550 1.00 28.34 684 THR F O 1
ATOM 4690 N N . GLY F 1 55 ? 70.044 29.129 65.482 1.00 27.18 685 GLY F N 1
ATOM 4691 C CA . GLY F 1 55 ? 70.974 28.026 65.341 1.00 26.28 685 GLY F CA 1
ATOM 4692 C C . GLY F 1 55 ? 70.353 26.756 65.885 1.00 26.19 685 GLY F C 1
ATOM 4693 O O . GLY F 1 55 ? 69.137 26.623 65.939 1.00 28.08 685 GLY F O 1
ATOM 4694 N N . GLY F 1 56 ? 71.213 25.831 66.302 1.00 24.47 686 GLY F N 1
ATOM 4695 C CA . GLY F 1 56 ? 70.736 24.595 66.873 1.00 23.07 686 GLY F CA 1
ATOM 4696 C C . GLY F 1 56 ? 71.709 23.446 66.767 1.00 23.98 686 GLY F C 1
ATOM 4697 O O . GLY F 1 56 ? 72.809 23.512 67.328 1.00 24.99 686 GLY F O 1
ATOM 4698 N N . VAL F 1 57 ? 71.318 22.382 66.060 1.00 23.65 687 VAL F N 1
ATOM 4699 C CA . VAL F 1 57 ? 72.076 21.140 65.968 1.00 22.09 687 VAL F CA 1
ATOM 4700 C C . VAL F 1 57 ? 72.631 20.955 64.558 1.00 20.14 687 VAL F C 1
ATOM 4701 O O . VAL F 1 57 ? 71.904 21.144 63.575 1.00 20.74 687 VAL F O 1
ATOM 4705 N N . VAL F 1 58 ? 73.907 20.541 64.462 1.00 17.52 688 VAL F N 1
ATOM 4706 C CA . VAL F 1 58 ? 74.599 20.322 63.194 1.00 16.05 688 VAL F CA 1
ATOM 4707 C C . VAL F 1 58 ? 74.931 18.848 63.027 1.00 15.24 688 VAL F C 1
ATOM 4708 O O . VAL F 1 58 ? 75.513 18.235 63.935 1.00 16.41 688 VAL F O 1
ATOM 4712 N N . ILE F 1 59 ? 74.588 18.277 61.868 1.00 14.70 689 ILE F N 1
ATOM 4713 C CA . ILE F 1 59 ? 75.049 16.944 61.491 1.00 15.42 689 ILE F CA 1
ATOM 4714 C C . ILE F 1 59 ? 76.020 17.148 60.333 1.00 16.32 689 ILE F C 1
ATOM 4715 O O . ILE F 1 59 ? 75.634 17.711 59.297 1.00 17.14 689 ILE F O 1
ATOM 4720 N N . ASP F 1 60 ? 77.264 16.695 60.492 1.00 16.82 690 ASP F N 1
ATOM 4721 C CA . ASP F 1 60 ? 78.358 16.987 59.578 1.00 17.30 690 ASP F CA 1
ATOM 4722 C C . ASP F 1 60 ? 79.030 15.682 59.203 1.00 18.29 690 ASP F C 1
ATOM 4723 O O . ASP F 1 60 ? 78.825 14.642 59.835 1.00 19.67 690 ASP F O 1
ATOM 4728 N N . SER F 1 61 ? 79.831 15.735 58.151 1.00 19.64 691 SER F N 1
ATOM 4729 C CA . SER F 1 61 ? 80.630 14.587 57.734 1.00 20.45 691 SER F CA 1
ATOM 4730 C C . SER F 1 61 ? 82.058 15.021 57.449 1.00 21.48 691 SER F C 1
ATOM 4731 O O . SER F 1 61 ? 82.343 16.205 57.246 1.00 22.29 691 SER F O 1
ATOM 4734 N N . THR F 1 62 ? 82.965 14.044 57.430 1.00 23.83 692 THR F N 1
ATOM 4735 C CA . THR F 1 62 ? 84.383 14.340 57.259 1.00 26.58 692 THR F CA 1
ATOM 4736 C C . THR F 1 62 ? 84.827 14.354 55.802 1.00 26.80 692 THR F C 1
ATOM 4737 O O . THR F 1 62 ? 86.002 14.632 55.525 1.00 28.07 692 THR F O 1
ATOM 4741 N N . ALA F 1 63 ? 83.941 14.036 54.868 1.00 26.76 693 ALA F N 1
ATOM 4742 C CA . ALA F 1 63 ? 84.313 14.060 53.463 1.00 26.74 693 ALA F CA 1
ATOM 4743 C C . ALA F 1 63 ? 83.046 14.207 52.641 1.00 26.05 693 ALA F C 1
ATOM 4744 O O . ALA F 1 63 ? 81.942 13.916 53.110 1.00 26.20 693 ALA F O 1
ATOM 4746 N N . LEU F 1 64 ? 83.218 14.671 51.407 1.00 25.11 694 LEU F N 1
ATOM 4747 C CA . LEU F 1 64 ? 82.058 14.942 50.572 1.00 26.25 694 LEU F CA 1
ATOM 4748 C C . LEU F 1 64 ? 81.295 13.680 50.192 1.00 28.62 694 LEU F C 1
ATOM 4749 O O . LEU F 1 64 ? 80.108 13.776 49.876 1.00 29.06 694 LEU F O 1
ATOM 4754 N N . ASN F 1 65 ? 81.933 12.509 50.209 1.00 28.95 695 ASN F N 1
ATOM 4755 C CA . ASN F 1 65 ? 81.253 11.263 49.878 1.00 31.10 695 ASN F CA 1
ATOM 4756 C C . ASN F 1 65 ? 80.681 10.560 51.103 1.00 30.99 695 ASN F C 1
ATOM 4757 O O . ASN F 1 65 ? 80.220 9.419 50.991 1.00 32.85 695 ASN F O 1
ATOM 4762 N N . TYR F 1 66 ? 80.721 11.205 52.265 1.00 29.42 696 TYR F N 1
ATOM 4763 C CA . TYR F 1 66 ? 80.102 10.689 53.477 1.00 28.83 696 TYR F CA 1
ATOM 4764 C C . TYR F 1 66 ? 78.844 11.490 53.741 1.00 28.58 696 TYR F C 1
ATOM 4765 O O . TYR F 1 66 ? 78.882 12.726 53.767 1.00 27.97 696 TYR F O 1
ATOM 4774 N N . ASN F 1 67 ? 77.744 10.790 53.952 1.00 29.00 697 ASN F N 1
ATOM 4775 C CA . ASN F 1 67 ? 76.448 11.446 53.895 1.00 28.61 697 ASN F CA 1
ATOM 4776 C C . ASN F 1 67 ? 75.846 11.654 55.270 1.00 25.30 697 ASN F C 1
ATOM 4777 O O . ASN F 1 67 ? 75.472 10.675 55.938 1.00 25.91 697 ASN F O 1
ATOM 4782 N N . PRO F 1 68 ? 75.740 12.903 55.730 1.00 21.75 698 PRO F N 1
ATOM 4783 C CA . PRO F 1 68 ? 75.165 13.169 57.047 1.00 18.76 698 PRO F CA 1
ATOM 4784 C C . PRO F 1 68 ? 73.669 12.907 57.046 1.00 17.01 698 PRO F C 1
ATOM 4785 O O . PRO F 1 68 ? 72.952 13.296 56.117 1.00 17.13 698 PRO F O 1
ATOM 4789 N N . SER F 1 69 ? 73.197 12.284 58.129 1.00 16.59 699 SER F N 1
ATOM 4790 C CA . SER F 1 69 ? 71.857 11.711 58.149 1.00 16.93 699 SER F CA 1
ATOM 4791 C C . SER F 1 69 ? 71.210 11.861 59.518 1.00 16.00 699 SER F C 1
ATOM 4792 O O . SER F 1 69 ? 71.868 11.680 60.545 1.00 17.74 699 SER F O 1
ATOM 4795 N N . LEU F 1 70 ? 69.919 12.137 59.516 1.00 14.27 700 LEU F N 1
ATOM 4796 C CA . LEU F 1 70 ? 69.036 11.976 60.660 1.00 13.14 700 LEU F CA 1
ATOM 4797 C C . LEU F 1 70 ? 68.212 10.712 60.414 1.00 12.96 700 LEU F C 1
ATOM 4798 O O . LEU F 1 70 ? 67.493 10.636 59.424 1.00 13.18 700 LEU F O 1
ATOM 4803 N N . ILE F 1 71 ? 68.334 9.717 61.290 1.00 13.94 701 ILE F N 1
ATOM 4804 C CA . ILE F 1 71 ? 67.773 8.385 61.073 1.00 14.43 701 ILE F CA 1
ATOM 4805 C C . ILE F 1 71 ? 66.751 8.112 62.162 1.00 13.16 701 ILE F C 1
ATOM 4806 O O . ILE F 1 71 ? 67.084 8.212 63.341 1.00 15.17 701 ILE F O 1
ATOM 4811 N N . TYR F 1 72 ? 65.539 7.758 61.787 1.00 12.05 702 TYR F N 1
ATOM 4812 C CA . TYR F 1 72 ? 64.501 7.352 62.726 1.00 11.27 702 TYR F CA 1
ATOM 4813 C C . TYR F 1 72 ? 64.404 5.833 62.731 1.00 11.87 702 TYR F C 1
ATOM 4814 O O . TYR F 1 72 ? 64.194 5.216 61.672 1.00 12.68 702 TYR F O 1
ATOM 4823 N N . ARG F 1 73 ? 64.473 5.256 63.922 1.00 12.46 703 ARG F N 1
ATOM 4824 C CA . ARG F 1 73 ? 64.364 3.827 64.124 1.00 12.47 703 ARG F CA 1
ATOM 4825 C C . ARG F 1 73 ? 63.275 3.547 65.149 1.00 12.96 703 ARG F C 1
ATOM 4826 O O . ARG F 1 73 ? 62.938 4.390 65.985 1.00 12.75 703 ARG F O 1
ATOM 4834 N N . LYS F 1 74 ? 62.731 2.338 65.091 1.00 13.33 704 LYS F N 1
ATOM 4835 C CA . LYS F 1 74 ? 61.938 1.799 66.193 1.00 13.73 704 LYS F CA 1
ATOM 4836 C C . LYS F 1 74 ? 62.504 0.436 66.538 1.00 15.09 704 LYS F C 1
ATOM 4837 O O . LYS F 1 74 ? 62.714 -0.391 65.643 1.00 15.71 704 LYS F O 1
ATOM 4843 N N . THR F 1 75 ? 62.735 0.199 67.830 1.00 15.84 705 THR F N 1
ATOM 4844 C CA . THR F 1 75 ? 63.431 -1.009 68.304 1.00 17.47 705 THR F CA 1
ATOM 4845 C C . THR F 1 75 ? 64.756 -1.217 67.574 1.00 17.30 705 THR F C 1
ATOM 4846 O O . THR F 1 75 ? 65.184 -2.338 67.298 1.00 18.31 705 THR F O 1
ATOM 4850 N N . ASN F 1 76 ? 65.395 -0.101 67.231 1.00 17.53 706 ASN F N 1
ATOM 4851 C CA . ASN F 1 76 ? 66.689 -0.075 66.574 1.00 19.11 706 ASN F CA 1
ATOM 4852 C C . ASN F 1 76 ? 66.648 -0.633 65.155 1.00 18.49 706 ASN F C 1
ATOM 4853 O O . ASN F 1 76 ? 67.663 -1.106 64.660 1.00 19.42 706 ASN F O 1
ATOM 4858 N N . ILE F 1 77 ? 65.502 -0.534 64.478 1.00 15.59 707 ILE F N 1
ATOM 4859 C CA . ILE F 1 77 ? 65.364 -0.920 63.081 1.00 15.68 707 ILE F CA 1
ATOM 4860 C C . ILE F 1 77 ? 64.997 0.326 62.287 1.00 13.92 707 ILE F C 1
ATOM 4861 O O . ILE F 1 77 ? 64.085 1.063 62.681 1.00 13.78 707 ILE F O 1
ATOM 4866 N N . ASN F 1 78 ? 65.697 0.562 61.176 1.00 14.82 708 ASN F N 1
ATOM 4867 C CA . ASN F 1 78 ? 65.427 1.758 60.380 1.00 14.42 708 ASN F CA 1
ATOM 4868 C C . ASN F 1 78 ? 63.974 1.827 59.935 1.00 13.76 708 ASN F C 1
ATOM 4869 O O . ASN F 1 78 ? 63.390 0.820 59.517 1.00 14.21 708 ASN F O 1
ATOM 4874 N N . ARG F 1 79 ? 63.427 3.050 59.945 1.00 13.03 709 ARG F N 1
ATOM 4875 C CA . ARG F 1 79 ? 62.083 3.312 59.440 1.00 12.38 709 ARG F CA 1
ATOM 4876 C C . ARG F 1 79 ? 62.089 4.456 58.434 1.00 11.94 709 ARG F C 1
ATOM 4877 O O . ARG F 1 79 ? 61.524 4.307 57.343 1.00 12.89 709 ARG F O 1
ATOM 4885 N N . TRP F 1 80 ? 62.770 5.562 58.762 1.00 11.36 710 TRP F N 1
ATOM 4886 C CA . TRP F 1 80 ? 62.845 6.733 57.876 1.00 11.55 710 TRP F CA 1
ATOM 4887 C C . TRP F 1 80 ? 64.204 7.392 58.084 1.00 11.02 710 TRP F C 1
ATOM 4888 O O . TRP F 1 80 ? 64.788 7.290 59.154 1.00 12.21 710 TRP F O 1
ATOM 4899 N N . SER F 1 81 ? 64.656 8.159 57.085 1.00 12.75 711 SER F N 1
ATOM 4900 C CA . SER F 1 81 ? 65.816 9.018 57.312 1.00 12.67 711 SER F CA 1
ATOM 4901 C C . SER F 1 81 ? 65.679 10.268 56.459 1.00 12.27 711 SER F C 1
ATOM 4902 O O . SER F 1 81 ? 65.049 10.244 55.394 1.00 13.15 711 SER F O 1
ATOM 4905 N N . MET F 1 82 ? 66.262 11.361 56.924 1.00 12.56 712 MET F N 1
ATOM 4906 C CA . MET F 1 82 ? 66.406 12.593 56.116 1.00 12.28 712 MET F CA 1
ATOM 4907 C C . MET F 1 82 ? 67.920 12.799 56.047 1.00 12.66 712 MET F C 1
ATOM 4908 O O . MET F 1 82 ? 68.545 12.994 57.077 1.00 13.97 712 MET F O 1
ATOM 4913 N N A MET F 1 83 ? 68.486 12.732 54.846 0.38 13.63 713 MET F N 1
ATOM 4914 N N B MET F 1 83 ? 68.477 12.732 54.843 0.62 13.65 713 MET F N 1
ATOM 4915 C CA A MET F 1 83 ? 69.964 12.817 54.736 0.38 15.36 713 MET F CA 1
ATOM 4916 C CA B MET F 1 83 ? 69.950 12.839 54.726 0.62 15.33 713 MET F CA 1
ATOM 4917 C C A MET F 1 83 ? 70.402 13.535 53.451 0.38 15.25 713 MET F C 1
ATOM 4918 C C B MET F 1 83 ? 70.395 13.550 53.445 0.62 15.27 713 MET F C 1
ATOM 4919 O O A MET F 1 83 ? 69.562 13.877 52.606 0.38 15.17 713 MET F O 1
ATOM 4920 O O B MET F 1 83 ? 69.562 13.886 52.597 0.62 15.21 713 MET F O 1
ATOM 4929 N N . VAL F 1 84 ? 71.621 14.056 53.507 1.00 15.07 714 VAL F N 1
ATOM 4930 C CA . VAL F 1 84 ? 72.221 14.721 52.331 1.00 16.74 714 VAL F CA 1
ATOM 4931 C C . VAL F 1 84 ? 72.966 13.580 51.628 1.00 19.81 714 VAL F C 1
ATOM 4932 O O . VAL F 1 84 ? 73.800 12.957 52.266 1.00 20.50 714 VAL F O 1
ATOM 4936 N N . ASN F 1 85 ? 72.603 13.332 50.383 1.00 21.41 715 ASN F N 1
ATOM 4937 C CA . ASN F 1 85 ? 73.055 12.144 49.671 1.00 24.60 715 ASN F CA 1
ATOM 4938 C C . ASN F 1 85 ? 74.457 12.330 49.080 1.00 27.79 715 ASN F C 1
ATOM 4939 O O . ASN F 1 85 ? 75.090 13.380 49.218 1.00 26.80 715 ASN F O 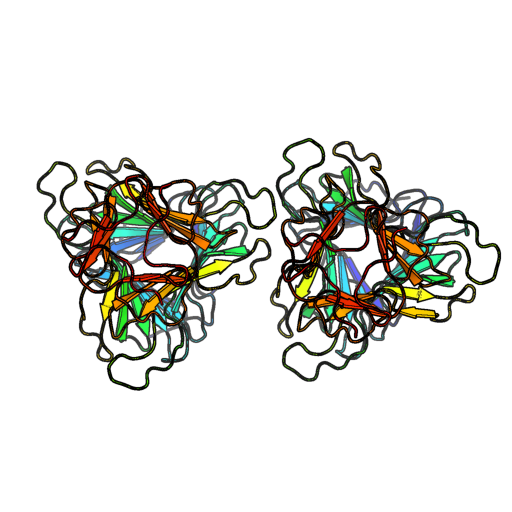1
ATOM 4944 N N . ALA F 1 86 ? 74.952 11.287 48.408 1.00 32.81 716 ALA F N 1
ATOM 4945 C CA . ALA F 1 86 ? 76.311 11.277 47.888 1.00 37.97 716 ALA F CA 1
ATOM 4946 C C . ALA F 1 86 ? 76.381 11.564 46.395 1.00 38.11 716 ALA F C 1
ATOM 4947 O O . ALA F 1 86 ? 77.405 11.264 45.770 1.00 38.15 716 ALA F O 1
ATOM 4949 N N . ALA F 1 87 ? 75.314 12.109 45.807 1.00 34.51 717 ALA F N 1
ATOM 4950 C CA . ALA F 1 87 ? 75.402 12.619 44.447 1.00 30.96 717 ALA F CA 1
ATOM 4951 C C . ALA F 1 87 ? 76.623 13.513 44.353 1.00 29.87 717 ALA F C 1
ATOM 4952 O O . ALA F 1 87 ? 76.841 14.383 45.198 1.00 29.42 717 ALA F O 1
ATOM 4954 N N A SER F 1 88 ? 77.441 13.275 43.335 0.42 30.42 718 SER F N 1
ATOM 4955 N N B SER F 1 88 ? 77.445 13.277 43.336 0.58 30.51 718 SER F N 1
ATOM 4956 C CA A SER F 1 88 ? 78.759 13.888 43.301 0.42 31.25 718 SER F CA 1
ATOM 4957 C CA B SER F 1 88 ? 78.773 13.877 43.309 0.58 31.57 718 SER F CA 1
ATOM 4958 C C A SER F 1 88 ? 78.665 15.401 43.150 0.42 30.72 718 SER F C 1
ATOM 4959 C C B SER F 1 88 ? 78.700 15.389 43.125 0.58 31.15 718 SER F C 1
ATOM 4960 O O A SER F 1 88 ? 77.889 15.918 42.341 0.42 30.77 718 SER F O 1
ATOM 4961 O O B SER F 1 88 ? 77.967 15.894 42.266 0.58 31.85 718 SER F O 1
ATOM 4966 N N . GLU F 1 89 ? 79.487 16.111 43.925 1.00 30.43 719 GLU F N 1
ATOM 4967 C CA . GLU F 1 89 ? 79.590 17.566 43.827 1.00 30.19 719 GLU F CA 1
ATOM 4968 C C . GLU F 1 89 ? 80.549 17.900 42.694 1.00 34.65 719 GLU F C 1
ATOM 4969 O O . GLU F 1 89 ? 81.726 18.205 42.898 1.00 35.60 719 GLU F O 1
ATOM 4975 N N . THR F 1 90 ? 80.022 17.838 41.479 1.00 34.20 720 THR F N 1
ATOM 4976 C CA . THR F 1 90 ? 80.808 18.069 40.275 1.00 36.43 720 THR F CA 1
ATOM 4977 C C . THR F 1 90 ? 80.911 19.542 39.915 1.00 36.01 720 THR F C 1
ATOM 4978 O O . THR F 1 90 ? 81.451 19.863 38.851 1.00 39.86 720 THR F O 1
ATOM 4982 N N . GLY F 1 91 ? 80.437 20.434 40.773 1.00 36.94 721 GLY F N 1
ATOM 4983 C CA . GLY F 1 91 ? 80.490 21.860 40.536 1.00 36.22 721 GLY F CA 1
ATOM 4984 C C . GLY F 1 91 ? 79.108 22.450 40.280 1.00 35.83 721 GLY F C 1
ATOM 4985 O O . GLY F 1 91 ? 78.142 21.750 39.959 1.00 36.68 721 GLY F O 1
ATOM 4986 N N . GLY F 1 92 ? 79.024 23.767 40.430 1.00 33.42 722 GLY F N 1
ATOM 4987 C CA . GLY F 1 92 ? 77.790 24.463 40.132 1.00 31.74 722 GLY F CA 1
ATOM 4988 C C . GLY F 1 92 ? 76.658 24.128 41.078 1.00 29.54 722 GLY F C 1
ATOM 4989 O O . GLY F 1 92 ? 75.483 24.211 40.692 1.00 30.86 722 GLY F O 1
ATOM 4990 N N . ASN F 1 93 ? 76.980 23.767 42.321 1.00 28.41 723 ASN F N 1
ATOM 4991 C CA . ASN F 1 93 ? 76.020 23.335 43.332 1.00 27.03 723 ASN F CA 1
ATOM 4992 C C . ASN F 1 93 ? 75.375 22.001 42.999 1.00 26.83 723 ASN F C 1
ATOM 4993 O O . ASN F 1 93 ? 74.383 21.631 43.638 1.00 25.51 723 ASN F O 1
ATOM 4998 N N . ALA F 1 94 ? 75.921 21.264 42.038 1.00 27.41 724 ALA F N 1
ATOM 4999 C CA . ALA F 1 94 ? 75.463 19.913 41.773 1.00 27.18 724 ALA F CA 1
ATOM 5000 C C . ALA F 1 94 ? 75.785 19.019 42.964 1.00 24.50 724 ALA F C 1
ATOM 5001 O O . ALA F 1 94 ? 76.722 19.270 43.728 1.00 25.74 724 ALA F O 1
ATOM 5003 N N . GLY F 1 95 ? 74.989 17.970 43.125 1.00 23.11 725 GLY F N 1
ATOM 5004 C CA . GLY F 1 95 ? 75.278 16.946 44.101 1.00 22.49 725 GLY F CA 1
ATOM 5005 C C . GLY F 1 95 ? 74.852 17.344 45.501 1.00 22.13 725 GLY F C 1
ATOM 5006 O O . GLY F 1 95 ? 74.379 18.460 45.766 1.00 20.60 725 GLY F O 1
ATOM 5007 N N . SER F 1 96 ? 75.013 16.392 46.422 1.00 22.83 726 SER F N 1
ATOM 5008 C CA . SER F 1 96 ? 74.607 16.557 47.815 1.00 20.75 726 SER F CA 1
ATOM 5009 C C . SER F 1 96 ? 73.177 17.091 47.913 1.00 17.90 726 SER F C 1
ATOM 5010 O O . SER F 1 96 ? 72.905 18.147 48.494 1.00 16.58 726 SER F O 1
ATOM 5013 N N . ASN F 1 97 ? 72.259 16.330 47.350 1.00 17.23 727 ASN F N 1
ATOM 5014 C CA . ASN F 1 97 ? 70.843 16.653 47.380 1.00 16.98 727 ASN F CA 1
ATOM 5015 C C . ASN F 1 97 ? 70.194 16.068 48.628 1.00 15.99 727 ASN F C 1
ATOM 5016 O O . ASN F 1 97 ? 70.771 15.210 49.304 1.00 17.52 727 ASN F O 1
ATOM 5021 N N . LEU F 1 98 ? 69.011 16.583 48.971 1.00 15.14 728 LEU F N 1
ATOM 5022 C CA . LEU F 1 98 ? 68.361 16.166 50.211 1.00 13.58 728 LEU F CA 1
ATOM 5023 C C . LEU F 1 98 ? 67.398 15.045 49.880 1.00 14.21 728 LEU F C 1
ATOM 5024 O O . LEU F 1 98 ? 66.618 15.168 48.943 1.00 16.49 728 LEU F O 1
ATOM 5029 N N A SER F 1 99 ? 67.465 13.958 50.617 0.68 14.10 729 SER F N 1
ATOM 5030 N N B SER F 1 99 ? 67.418 13.974 50.649 0.32 14.25 729 SER F N 1
ATOM 5031 C CA A SER F 1 99 ? 66.545 12.853 50.411 0.68 15.79 729 SER F CA 1
ATOM 5032 C CA B SER F 1 99 ? 66.512 12.867 50.385 0.32 14.24 729 SER F CA 1
ATOM 5033 C C A SER F 1 99 ? 65.850 12.483 51.717 0.68 14.67 729 SER F C 1
ATOM 5034 C C B SER F 1 99 ? 65.894 12.346 51.670 0.32 13.14 729 SER F C 1
ATOM 5035 O O A SER F 1 99 ? 66.433 12.561 52.806 0.68 14.21 729 SER F O 1
ATOM 5036 O O B SER F 1 99 ? 66.580 12.150 52.685 0.32 11.09 729 SER F O 1
ATOM 5041 N N . ILE F 1 100 ? 64.600 12.078 51.597 1.00 13.02 730 ILE F N 1
ATOM 5042 C CA . ILE F 1 100 ? 63.867 11.434 52.678 1.00 12.39 730 ILE F CA 1
ATOM 5043 C C . ILE F 1 100 ? 63.667 10.000 52.219 1.00 13.20 730 ILE F C 1
ATOM 5044 O O . ILE F 1 100 ? 62.977 9.777 51.197 1.00 14.10 730 ILE F O 1
ATOM 5049 N N . LEU F 1 101 ? 64.333 9.058 52.904 1.00 12.87 731 LEU F N 1
ATOM 5050 C CA . LEU F 1 101 ? 64.306 7.634 52.599 1.00 13.37 731 LEU F CA 1
ATOM 5051 C C . LEU F 1 101 ? 63.321 6.924 53.515 1.00 13.10 731 LEU F C 1
ATOM 5052 O O . LEU F 1 101 ? 63.190 7.270 54.698 1.00 12.94 731 LEU F O 1
ATOM 5057 N N . ARG F 1 102 ? 62.618 5.945 52.961 1.00 13.27 732 ARG F N 1
ATOM 5058 C CA . ARG F 1 102 ? 61.780 5.049 53.740 1.00 12.66 732 ARG F CA 1
ATOM 5059 C C . ARG F 1 102 ? 62.392 3.658 53.730 1.00 13.25 732 ARG F C 1
ATOM 5060 O O . ARG F 1 102 ? 63.075 3.256 52.775 1.00 14.44 732 ARG F O 1
ATOM 5068 N N . TYR F 1 103 ? 62.138 2.914 54.799 1.00 13.31 733 TYR F N 1
ATOM 5069 C CA . TYR F 1 103 ? 62.738 1.603 54.999 1.00 15.12 733 TYR F CA 1
ATOM 5070 C C . TYR F 1 103 ? 61.655 0.592 55.330 1.00 14.05 733 TYR F C 1
ATOM 5071 O O . TYR F 1 103 ? 60.631 0.942 55.944 1.00 13.79 733 TYR F O 1
ATOM 5080 N N . ASP F 1 104 ? 61.894 -0.669 54.939 1.00 15.06 734 ASP F N 1
ATOM 5081 C CA . ASP F 1 104 ? 60.913 -1.717 55.190 1.00 16.06 734 ASP F CA 1
ATOM 5082 C C . ASP F 1 104 ? 60.960 -2.194 56.649 1.00 16.24 734 ASP F C 1
ATOM 5083 O O . ASP F 1 104 ? 61.770 -1.729 57.460 1.00 16.40 734 ASP F O 1
ATOM 5088 N N . ASP F 1 105 ? 60.099 -3.172 56.973 1.00 17.07 735 ASP F N 1
ATOM 5089 C CA . ASP F 1 105 ? 59.971 -3.607 58.363 1.00 17.69 735 ASP F CA 1
ATOM 5090 C C . ASP F 1 105 ? 61.261 -4.204 58.912 1.00 18.65 735 ASP F C 1
ATOM 5091 O O . ASP F 1 105 ? 61.482 -4.168 60.131 1.00 19.85 735 ASP F O 1
ATOM 5096 N N . THR F 1 106 ? 62.113 -4.758 58.043 1.00 19.57 736 THR F N 1
ATOM 5097 C CA . THR F 1 106 ? 63.403 -5.302 58.462 1.00 21.57 736 THR F CA 1
ATOM 5098 C C . THR F 1 106 ? 64.514 -4.253 58.464 1.00 20.17 736 THR F C 1
ATOM 5099 O O . THR F 1 106 ? 65.655 -4.573 58.822 1.00 21.49 736 THR F O 1
ATOM 5103 N N . GLY F 1 107 ? 64.230 -3.019 58.053 1.00 19.02 737 GLY F N 1
ATOM 5104 C CA . GLY F 1 107 ? 65.234 -1.973 58.045 1.00 17.83 737 GLY F CA 1
ATOM 5105 C C . GLY F 1 107 ? 65.956 -1.755 56.732 1.00 19.95 737 GLY F C 1
ATOM 5106 O O . GLY F 1 107 ? 66.879 -0.933 56.690 1.00 21.37 737 GLY F O 1
ATOM 5107 N N . ALA F 1 108 ? 65.569 -2.452 55.662 1.00 20.42 738 ALA F N 1
ATOM 5108 C CA . ALA F 1 108 ? 66.198 -2.302 54.353 1.00 21.38 738 ALA F CA 1
ATOM 5109 C C . ALA F 1 108 ? 65.551 -1.152 53.589 1.00 20.59 738 ALA F C 1
ATOM 5110 O O . ALA F 1 108 ? 64.340 -0.934 53.684 1.00 20.53 738 ALA F O 1
ATOM 5112 N N A THR F 1 109 ? 66.366 -0.415 52.835 0.69 21.63 739 THR F N 1
ATOM 5113 N N B THR F 1 109 ? 66.366 -0.429 52.817 0.31 21.36 739 THR F N 1
ATOM 5114 C CA A THR F 1 109 ? 65.863 0.764 52.147 0.69 22.49 739 THR F CA 1
ATOM 5115 C CA B THR F 1 109 ? 65.893 0.758 52.111 0.31 22.18 739 THR F CA 1
ATOM 5116 C C A THR F 1 109 ? 64.815 0.378 51.112 0.69 20.77 739 THR F C 1
ATOM 5117 C C B THR F 1 109 ? 64.832 0.391 51.081 0.31 20.57 739 THR F C 1
ATOM 5118 O O A THR F 1 109 ? 64.957 -0.615 50.392 0.69 21.15 739 THR F O 1
ATOM 5119 O O B THR F 1 109 ? 65.003 -0.552 50.304 0.31 20.65 739 THR F O 1
ATOM 5126 N N . LEU F 1 110 ? 63.741 1.155 51.063 1.00 19.52 740 LEU F N 1
ATOM 5127 C CA . LEU F 1 110 ? 62.721 1.052 50.038 1.00 19.47 740 LEU F CA 1
ATOM 5128 C C . LEU F 1 110 ? 62.847 2.163 49.003 1.00 23.82 740 LEU F C 1
ATOM 5129 O O . LEU F 1 110 ? 62.137 2.134 47.993 1.00 27.95 740 LEU F O 1
ATOM 5134 N N . GLY F 1 111 ? 63.725 3.129 49.230 1.00 23.36 741 GLY F N 1
ATOM 5135 C CA . GLY F 1 111 ? 63.981 4.200 48.288 1.00 21.98 741 GLY F CA 1
ATOM 5136 C C . GLY F 1 111 ? 63.671 5.563 48.876 1.00 19.53 741 GLY F C 1
ATOM 5137 O O . GLY F 1 111 ? 63.228 5.700 50.016 1.00 17.70 741 GLY F O 1
ATOM 5138 N N . ALA F 1 112 ? 63.908 6.586 48.049 1.00 19.26 742 ALA F N 1
ATOM 5139 C CA . ALA F 1 112 ? 63.724 7.978 48.426 1.00 17.67 742 ALA F CA 1
ATOM 5140 C C . ALA F 1 112 ? 62.294 8.409 48.113 1.00 17.35 742 ALA F C 1
ATOM 5141 O O . ALA F 1 112 ? 61.901 8.529 46.939 1.00 20.34 742 ALA F O 1
ATOM 5143 N N . ALA F 1 113 ? 61.507 8.650 49.152 1.00 15.35 743 ALA F N 1
ATOM 5144 C CA . ALA F 1 113 ? 60.185 9.201 48.939 1.00 15.11 743 ALA F CA 1
ATOM 5145 C C . ALA F 1 113 ? 60.258 10.611 48.387 1.00 14.81 743 ALA F C 1
ATOM 5146 O O . ALA F 1 113 ? 59.394 11.022 47.586 1.00 15.31 743 ALA F O 1
ATOM 5148 N N . VAL F 1 114 ? 61.257 11.372 48.810 1.00 13.65 744 VAL F N 1
ATOM 5149 C CA . VAL F 1 114 ? 61.414 12.765 48.384 1.00 13.90 744 VAL F CA 1
ATOM 5150 C C . VAL F 1 114 ? 62.879 12.972 48.068 1.00 13.67 744 VAL F C 1
ATOM 5151 O O . VAL F 1 114 ? 63.737 12.494 48.817 1.00 13.64 744 VAL F O 1
ATOM 5155 N N . THR F 1 115 ? 63.166 13.692 46.982 1.00 13.37 745 THR F N 1
ATOM 5156 C CA . THR F 1 115 ? 64.503 14.191 46.664 1.00 13.92 745 THR F CA 1
ATOM 5157 C C . THR F 1 115 ? 64.381 15.665 46.301 1.00 13.82 745 THR F C 1
ATOM 5158 O O . THR F 1 115 ? 63.613 16.012 45.404 1.00 15.59 745 THR F O 1
ATOM 5162 N N . ILE F 1 116 ? 65.116 16.532 46.987 1.00 13.77 746 ILE F N 1
ATOM 5163 C CA . ILE F 1 116 ? 65.170 17.947 46.631 1.00 13.66 746 ILE F CA 1
ATOM 5164 C C . ILE F 1 116 ? 66.546 18.230 46.052 1.00 13.73 746 ILE F C 1
ATOM 5165 O O . ILE F 1 116 ? 67.568 17.949 46.699 1.00 14.42 746 ILE F O 1
ATOM 5170 N N . ASP F 1 117 ? 66.573 18.791 44.847 1.00 14.27 747 ASP F N 1
ATOM 5171 C CA . ASP F 1 117 ? 67.828 19.106 44.176 1.00 16.11 747 ASP F CA 1
ATOM 5172 C C . ASP F 1 117 ? 68.401 20.394 44.752 1.00 15.56 747 ASP F C 1
ATOM 5173 O O . ASP F 1 117 ? 67.700 21.417 44.832 1.00 16.68 747 ASP F O 1
ATOM 5178 N N . ARG F 1 118 ? 69.677 20.352 45.142 1.00 16.40 748 ARG F N 1
ATOM 5179 C CA . ARG F 1 118 ? 70.284 21.510 45.779 1.00 16.62 748 ARG F CA 1
ATOM 5180 C C . ARG F 1 118 ? 70.501 22.650 44.785 1.00 18.32 748 ARG F C 1
ATOM 5181 O O . ARG F 1 118 ? 70.311 23.824 45.129 1.00 19.06 748 ARG F O 1
ATOM 5189 N N . ALA F 1 119 ? 70.895 22.327 43.554 1.00 19.19 749 ALA F N 1
ATOM 5190 C CA . ALA F 1 119 ? 71.248 23.386 42.609 1.00 21.50 749 ALA F CA 1
ATOM 5191 C C . ALA F 1 119 ? 70.024 24.172 42.151 1.00 22.16 749 ALA F C 1
ATOM 5192 O O . ALA F 1 119 ? 70.102 25.391 41.939 1.00 25.02 749 ALA F O 1
ATOM 5194 N N . SER F 1 120 ? 68.880 23.497 42.003 1.00 21.14 750 SER F N 1
ATOM 5195 C CA . SER F 1 120 ? 67.685 24.107 41.441 1.00 20.91 750 SER F CA 1
ATOM 5196 C C . SER F 1 120 ? 66.585 24.336 42.463 1.00 19.60 750 SER F C 1
ATOM 5197 O O . SER F 1 120 ? 65.690 25.156 42.210 1.00 22.35 750 SER F O 1
ATOM 5200 N N . GLY F 1 121 ? 66.607 23.629 43.581 1.00 17.72 751 GLY F N 1
ATOM 5201 C CA . GLY F 1 121 ? 65.488 23.630 44.499 1.00 17.53 751 GLY F CA 1
ATOM 5202 C C . GLY F 1 121 ? 64.328 22.742 44.093 1.00 16.25 751 GLY F C 1
ATOM 5203 O O . GLY F 1 121 ? 63.332 22.681 44.826 1.00 17.19 751 GLY F O 1
ATOM 5204 N N . PHE F 1 122 ? 64.421 22.054 42.961 1.00 15.94 752 PHE F N 1
ATOM 5205 C CA . PHE F 1 122 ? 63.279 21.304 42.451 1.00 15.45 752 PHE F CA 1
ATOM 5206 C C . PHE F 1 122 ? 62.958 20.178 43.421 1.00 14.52 752 PHE F C 1
ATOM 5207 O O . PHE F 1 122 ? 63.858 19.535 43.976 1.00 15.16 752 PHE F O 1
ATOM 5215 N N . PHE F 1 123 ? 61.659 19.934 43.624 1.00 15.18 753 PHE F N 1
ATOM 5216 C CA . PHE F 1 123 ? 61.168 19.015 44.650 1.00 13.92 753 PHE F CA 1
ATOM 5217 C C . PHE F 1 123 ? 60.600 17.775 43.971 1.00 13.91 753 PHE F C 1
ATOM 5218 O O . PHE F 1 123 ? 59.557 17.840 43.305 1.00 14.93 753 PHE F O 1
ATOM 5226 N N . GLY F 1 124 ? 61.284 16.648 44.138 1.00 13.66 754 GLY F N 1
ATOM 5227 C CA . GLY F 1 124 ? 60.880 15.393 43.551 1.00 13.28 754 GLY F CA 1
ATOM 5228 C C . GLY F 1 124 ? 60.170 14.501 44.552 1.00 13.04 754 GLY F C 1
ATOM 5229 O O . GLY F 1 124 ? 60.646 14.294 45.670 1.00 14.60 754 GLY F O 1
ATOM 5230 N N . ILE F 1 125 ? 59.039 13.974 44.137 1.00 13.04 755 ILE F N 1
ATOM 5231 C CA . ILE F 1 125 ? 58.300 12.972 44.894 1.00 14.01 755 ILE F CA 1
ATOM 5232 C C . ILE F 1 125 ? 58.408 11.686 44.102 1.00 14.53 755 ILE F C 1
ATOM 5233 O O . ILE F 1 125 ? 57.990 11.626 42.943 1.00 14.54 755 ILE F O 1
ATOM 5238 N N . ASN F 1 126 ? 59.009 10.667 44.699 1.00 15.05 756 ASN F N 1
ATOM 5239 C CA . ASN F 1 126 ? 59.258 9.408 44.008 1.00 16.03 756 ASN F CA 1
ATOM 5240 C C . ASN F 1 126 ? 60.047 9.639 42.728 1.00 16.16 756 ASN F C 1
ATOM 5241 O O . ASN F 1 126 ? 59.877 8.916 41.744 1.00 18.68 756 ASN F O 1
ATOM 5246 N N . THR F 1 127 ? 60.910 10.656 42.729 1.00 15.99 757 THR F N 1
ATOM 5247 C CA . THR F 1 127 ? 61.624 11.106 41.539 1.00 17.80 757 THR F CA 1
ATOM 5248 C C . THR F 1 127 ? 63.033 11.483 41.974 1.00 17.54 757 THR F C 1
ATOM 5249 O O . THR F 1 127 ? 63.240 12.495 42.661 1.00 18.05 757 THR F O 1
ATOM 5253 N N . ALA F 1 128 ? 63.999 10.673 41.549 1.00 20.00 758 ALA F N 1
ATOM 5254 C CA . ALA F 1 128 ? 65.380 10.864 41.981 1.00 23.22 758 ALA F CA 1
ATOM 5255 C C . ALA F 1 128 ? 66.033 12.066 41.305 1.00 24.94 758 ALA F C 1
ATOM 5256 O O . ALA F 1 128 ? 66.970 12.655 41.860 1.00 26.19 758 ALA F O 1
ATOM 5258 N N . ALA F 1 129 ? 65.570 12.448 40.115 1.00 23.15 759 ALA F N 1
ATOM 5259 C CA . ALA F 1 129 ? 66.173 13.550 39.361 1.00 23.60 759 ALA F CA 1
ATOM 5260 C C . ALA F 1 129 ? 65.075 14.516 38.931 1.00 21.57 759 ALA F C 1
ATOM 5261 O O . ALA F 1 129 ? 64.680 14.545 37.757 1.00 22.48 759 ALA F O 1
ATOM 5263 N N . PRO F 1 130 ? 64.558 15.328 39.857 1.00 19.28 760 PRO F N 1
ATOM 5264 C CA . PRO F 1 130 ? 63.429 16.206 39.500 1.00 18.07 760 PRO F CA 1
ATOM 5265 C C . PRO F 1 130 ? 63.831 17.264 38.485 1.00 20.37 760 PRO F C 1
ATOM 5266 O O . PRO F 1 130 ? 64.912 17.856 38.556 1.00 22.58 760 PRO F O 1
ATOM 5270 N N . ALA F 1 131 ? 62.936 17.497 37.528 1.00 19.60 761 ALA F N 1
ATOM 5271 C CA . ALA F 1 131 ? 63.183 18.380 36.390 1.00 20.41 761 ALA F CA 1
ATOM 5272 C C . ALA F 1 131 ? 62.146 19.494 36.298 1.00 19.74 761 ALA F C 1
ATOM 5273 O O . ALA F 1 131 ? 62.126 20.246 35.314 1.00 21.50 761 ALA F O 1
ATOM 5275 N N . TYR F 1 132 ? 61.286 19.603 37.305 1.00 17.39 762 TYR F N 1
ATOM 5276 C CA . TYR F 1 132 ? 60.272 20.638 37.432 1.00 16.31 762 TYR F CA 1
ATOM 5277 C C . TYR F 1 132 ? 60.264 21.059 38.891 1.00 16.31 762 TYR F C 1
ATOM 5278 O O . TYR F 1 132 ? 60.684 20.297 39.760 1.00 16.18 762 TYR F O 1
ATOM 5287 N N . ASN F 1 133 ? 59.759 22.270 39.163 1.00 16.45 763 ASN F N 1
ATOM 5288 C CA . ASN F 1 133 ? 59.757 22.743 40.546 1.00 15.45 763 ASN F CA 1
ATOM 5289 C C . ASN F 1 133 ? 59.069 21.758 41.477 1.00 15.28 763 ASN F C 1
ATOM 5290 O O . ASN F 1 133 ? 59.528 21.559 42.608 1.00 15.97 763 ASN F O 1
ATOM 5295 N N . ILE F 1 134 ? 57.972 21.139 41.025 1.00 14.20 764 ILE F N 1
ATOM 5296 C CA . ILE F 1 134 ? 57.461 19.918 41.640 1.00 13.76 764 ILE F CA 1
ATOM 5297 C C . ILE F 1 134 ? 57.416 18.854 40.558 1.00 14.83 764 ILE F C 1
ATOM 5298 O O . ILE F 1 134 ? 56.917 19.106 39.470 1.00 15.38 764 ILE F O 1
ATOM 5303 N N . HIS F 1 135 ? 57.950 17.679 40.856 1.00 13.95 765 HIS F N 1
ATOM 5304 C CA . HIS F 1 135 ? 58.033 16.588 39.890 1.00 13.38 765 HIS F CA 1
ATOM 5305 C C . HIS F 1 135 ? 57.612 15.311 40.594 1.00 13.93 765 HIS F C 1
ATOM 5306 O O . HIS F 1 135 ? 58.288 14.864 41.536 1.00 14.71 765 HIS F O 1
ATOM 5313 N N . VAL F 1 136 ? 56.496 14.735 40.150 1.00 13.88 766 VAL F N 1
ATOM 5314 C CA . VAL F 1 136 ? 55.938 13.535 40.762 1.00 13.61 766 VAL F CA 1
ATOM 5315 C C . VAL F 1 136 ? 55.983 12.404 39.749 1.00 14.64 766 VAL F C 1
ATOM 5316 O O . VAL F 1 136 ? 55.561 12.582 38.604 1.00 16.12 766 VAL F O 1
ATOM 5320 N N . THR F 1 137 ? 56.495 11.243 40.168 1.00 15.91 767 THR F N 1
ATOM 5321 C CA . THR F 1 137 ? 56.427 10.016 39.377 1.00 17.43 767 THR F CA 1
ATOM 5322 C C . THR F 1 137 ? 55.336 9.159 39.990 1.00 17.89 767 THR F C 1
ATOM 5323 O O . THR F 1 137 ? 55.430 8.772 41.166 1.00 18.27 767 THR F O 1
ATOM 5327 N N . GLY F 1 138 ? 54.258 8.946 39.235 1.00 18.12 768 GLY F N 1
ATOM 5328 C CA . GLY F 1 138 ? 53.099 8.258 39.750 1.00 17.78 768 GLY F CA 1
ATOM 5329 C C . GLY F 1 138 ? 51.850 9.103 39.617 1.00 17.41 768 GLY F C 1
ATOM 5330 O O . GLY F 1 138 ? 51.707 9.884 38.672 1.00 19.04 768 GLY F O 1
ATOM 5331 N N . THR F 1 139 ? 50.928 8.890 40.541 1.00 17.40 769 THR F N 1
ATOM 5332 C CA . THR F 1 139 ? 49.596 9.471 40.495 1.00 18.10 769 THR F CA 1
ATOM 5333 C C . THR F 1 139 ? 49.511 10.716 41.373 1.00 16.93 769 THR F C 1
ATOM 5334 O O . THR F 1 139 ? 50.338 10.951 42.254 1.00 16.10 769 THR F O 1
ATOM 5338 N N . ALA F 1 140 ? 48.443 11.483 41.153 1.00 15.79 770 ALA F N 1
ATOM 5339 C CA . ALA F 1 140 ? 48.201 12.716 41.891 1.00 14.87 770 ALA F CA 1
ATOM 5340 C C . ALA F 1 140 ? 46.723 12.809 42.205 1.00 16.52 770 ALA F C 1
ATOM 5341 O O . ALA F 1 140 ? 45.898 12.592 41.314 1.00 18.53 770 ALA F O 1
ATOM 5343 N N . GLY F 1 141 ? 46.412 13.141 43.444 1.00 16.17 771 GLY F N 1
ATOM 5344 C CA . GLY F 1 141 ? 45.034 13.284 43.889 1.00 16.59 771 GLY F CA 1
ATOM 5345 C C . GLY F 1 141 ? 44.826 14.605 44.579 1.00 17.08 771 GLY F C 1
ATOM 5346 O O . GLY F 1 141 ? 45.642 15.028 45.407 1.00 15.56 771 GLY F O 1
ATOM 5347 N N . LEU F 1 142 ? 43.696 15.252 44.267 1.00 17.56 772 LEU F N 1
ATOM 5348 C CA . LEU F 1 142 ? 43.351 16.544 44.830 1.00 17.81 772 LEU F CA 1
ATOM 5349 C C . LEU F 1 142 ? 41.891 16.482 45.235 1.00 19.45 772 LEU F C 1
ATOM 5350 O O . LEU F 1 142 ? 41.059 16.088 44.418 1.00 20.24 772 LEU F O 1
ATOM 5355 N N . SER F 1 143 ? 41.571 16.857 46.474 1.00 19.20 773 SER F N 1
ATOM 5356 C CA . SER F 1 143 ? 40.198 16.670 46.949 1.00 20.39 773 SER F CA 1
ATOM 5357 C C . SER F 1 143 ? 39.210 17.627 46.295 1.00 22.90 773 SER F C 1
ATOM 5358 O O . SER F 1 143 ? 38.012 17.318 46.253 1.00 26.30 773 SER F O 1
ATOM 5361 N N . THR F 1 144 ? 39.664 18.779 45.794 1.00 22.33 774 THR F N 1
ATOM 5362 C CA . THR F 1 144 ? 38.741 19.822 45.350 1.00 22.86 774 THR F CA 1
ATOM 5363 C C . THR F 1 144 ? 38.569 19.918 43.840 1.00 24.57 774 THR F C 1
ATOM 5364 O O . THR F 1 144 ? 37.748 20.723 43.388 1.00 26.56 774 THR F O 1
ATOM 5368 N N . GLY F 1 145 ? 39.294 19.140 43.045 1.00 24.16 775 GLY F N 1
ATOM 5369 C CA . GLY F 1 145 ? 39.160 19.269 41.610 1.00 23.11 775 GLY F CA 1
ATOM 5370 C C . GLY F 1 145 ? 40.296 18.582 40.883 1.00 22.75 775 GLY F C 1
ATOM 5371 O O . GLY F 1 145 ? 41.140 17.924 41.492 1.00 23.26 775 GLY F O 1
ATOM 5372 N N . SER F 1 146 ? 40.314 18.770 39.568 1.00 22.30 776 SER F N 1
ATOM 5373 C CA . SER F 1 146 ? 41.309 18.130 38.722 1.00 21.96 776 SER F CA 1
ATOM 5374 C C . SER F 1 146 ? 42.398 19.080 38.251 1.00 20.55 776 SER F C 1
ATOM 5375 O O . SER F 1 146 ? 43.381 18.622 37.655 1.00 21.33 776 SER F O 1
ATOM 5378 N N . ALA F 1 147 ? 42.258 20.371 38.509 1.00 22.53 777 ALA F N 1
ATOM 5379 C CA . ALA F 1 147 ? 43.167 21.381 37.996 1.00 21.95 777 ALA F CA 1
ATOM 5380 C C . ALA F 1 147 ? 43.836 22.132 39.137 1.00 20.81 777 ALA F C 1
ATOM 5381 O O . ALA F 1 147 ? 43.285 22.246 40.234 1.00 21.06 777 ALA F O 1
ATOM 5383 N N . TRP F 1 148 ? 45.034 22.635 38.870 1.00 19.49 778 TRP F N 1
ATOM 5384 C CA . TRP F 1 148 ? 45.612 23.637 39.745 1.00 19.97 778 TRP F CA 1
ATOM 5385 C C . TRP F 1 148 ? 44.898 24.967 39.504 1.00 21.38 778 TRP F C 1
ATOM 5386 O O . TRP F 1 148 ? 44.471 25.270 38.391 1.00 21.55 778 TRP F O 1
ATOM 5397 N N . THR F 1 149 ? 44.782 25.770 40.556 1.00 21.31 779 THR F N 1
ATOM 5398 C CA . THR F 1 149 ? 44.422 27.173 40.398 1.00 22.35 779 THR F CA 1
ATOM 5399 C C . THR F 1 149 ? 45.651 27.941 39.938 1.00 21.56 779 THR F C 1
ATOM 5400 O O . THR F 1 149 ? 46.750 27.739 40.459 1.00 22.28 779 THR F O 1
ATOM 5404 N N . VAL F 1 150 ? 45.477 28.831 38.970 1.00 23.16 780 VAL F N 1
ATOM 5405 C CA . VAL F 1 150 ? 46.603 29.651 38.538 1.00 24.20 780 VAL F CA 1
ATOM 5406 C C . VAL F 1 150 ? 46.873 30.695 39.615 1.00 26.18 780 VAL F C 1
ATOM 5407 O O . VAL F 1 150 ? 46.019 31.545 39.893 1.00 28.26 780 VAL F O 1
ATOM 5411 N N . ALA F 1 151 ? 48.062 30.632 40.221 1.00 25.49 781 ALA F N 1
ATOM 5412 C CA . ALA F 1 151 ? 48.410 31.475 41.363 1.00 27.14 781 ALA F CA 1
ATOM 5413 C C . ALA F 1 151 ? 49.064 32.775 40.920 1.00 31.43 781 ALA F C 1
ATOM 5414 O O . ALA F 1 151 ? 49.912 32.776 40.028 1.00 35.50 781 ALA F O 1
#

Nearest PDB structures (foldseek):
  8onb-assembly1_B  TM=1.005E+00  e=1.257E-23  Bdellovibrio bacteriovorus HD100
  8onc-assembly2_F  TM=1.003E+00  e=3.263E-23  Bdellovibrio bacteriovorus HD100
  8ojn-assembly1_C  TM=1.001E+00  e=1.076E-22  Bdellovibrio bacteriovorus HD100
  8onb-assembly2_E  TM=1.007E+00  e=6.437E-22  Bdellovibrio bacteriovorus HD100
  8onf-assembly1_B  TM=6.155E-01  e=4.618E-03  Bdellovibrio bacteriovorus HD100

Foldseek 3Di:
DVDDFDDDDCGDFADDPDDDGDDFDDPDLQDKGKDFDDDVPATAKIWIQHNADCPDQQFGRWIFIWGADPRRHTPDTQWTQTRNPRAIEGVDPDGDDNDHYDDDDDDPPDDDDDDD/DDDEDPDPDDDDNYHFDDDDCGDDFDDPDPDTDDFDDPDLQDKRKDFDDDVPATAKMWIFHNQDCPDQQFGRWIFIWGADPRRHTPDTQWIATRNPRAIEGVDPDGDHNYHYDDDDDDPPDDDDDDD/DVDDFDDDPPRDDWDDPDPDTDDFDDDDQQDKGKDFDDDVPATAKIWIQDRFHCPDQQFGRWIFIWGADPRRHTDATQWTATRNPRAIEGRDNDDDHNYHYDDDDDDPPDDDDDDD/DDDEDPDPDDDDNYHFDDDDCTDDWDDPDPDTDDFDDPDLQDKGKDFDDDVPATAKIWIQHRFDCPDQQFGRWIFIWGADPRRHTPDTQWTATRNPRAIEGVDPDGDDNYHYDDDDDDPPDDDDDDD/DVDDFDDDDCGDDFDDPDPDTDDFDDPDLQDKGKDFDDDPPATAKIWIQHRQDCPDQQFGRWIFIWGADPRRHTPDTQWTATRNPRQIEGVDPDGDHNDHYDDDDDDPPDDDDDDD/DDEDPDVDDDDPYHFDDDDCGDDWDDPDPDTDDFDDDDLQDKTKDFDDDVPATAKIWIQHNQDCPDQQFGRWIFIWGADPRRHTPDTQWTQTRNPRAIEGVDPDGDHNYHYDDDDDDPPDDDDDDD

Sequence (728 aa):
SSALHVIGTGEVARFVTSATGGVVIDSTALNYNPSLIYRKTNINRWSSMMVNAASSETGGNAGSNLSILRYDDTGATLGAAVTIDDRASGFFGINTAAPAYNIIHVTGTAGLSTGSAWTVAGRVGVGTTAPTSALHVIIGTGEVARRFVTSATGGVVIDSTALNYNPSSLIYRKTNINRWSSMMMVNAASSETGGNAGSNLSSILLRYDDTGATTLGAAVTIDRASGFFGINTAAPAYNIHVTGTAGLSTGSAWTVASALHVIGTGEVARFVTSATGGVVIDSTALNYNPSLIYRKTNINRWSSMMMVNAASSETGGNAGSNLSSILRYDDTGATLGAAVTIDRASGFFGINTAAPAYNIHVTGTAGLSTGSAWTVAGRVGVGTTAPTSALHVIIGTGEVARFVTSATGGVVIDSTALNYNPSLIYRKTNINRWSMMMVNAASSETGGNAGSNLSILRYDDTGATTLGAAVTIDRASGFFGINTAAPAYNIHVTGTAGLSTGSAWTVASALHVIGTGEVARFVTSATGGVVIDSTALNYNPSLIYRKTNINRWSSMMMVNAASETGGNAGSNLSILRYDDTGATLGAAVTIDRASGFFGINTAAPAYNIHVTGTAGLSTGSAWTVARVGVGTTAPTSALHVIIGTTGEVARFVTSATGGVVIDSTALNYNPSLIYRKTNINRWSMMMVNAASSETGGNAGSNLSSILRYDDTGATTLGAAVTIDRASGFFGINTAAPAYNIHVTGTAGLSTGSAWTVA

Secondary structure (DSSP, 8-state):
--EEEEESSEEEEEEESSEEEEEEEESSTTS-EEEEEEETTEEEEEEEE------STT-S--EEEEEE-TTS-EEEEEEEE-TTT--EEES-SS--SSEEESS-EEETT-SSPEE-/--EEES-SS--SSEEEEESSEEEEEEESSSEEEEEEESSTTSEEEEEEEETTEEEEEEEE------STT-S--EEEEEE-TTS-EEEEEEEE-TTT--EEES-SS--SSEEESS-EEETT-SSPEE-/--EEEEESSSEEEEEESSSEEEEEEESSTTS-EEEEEEETTEEEEEEEE------STT-S--EEEEEE-TTS-EEEEEEEE-TTT--EEES-SS--SSEEESS-EEETT-SS-EE-/--EEES-SS--SSEEEEESSEEEEEEESSSEEEEEEESSTTS-EEEEEEETTEEEEEEEE------STT-S--EEEEEE-TTS-EEEEEEEE-TTT--EEES-SS--SSEEESS-EEETT-SSPEE-/--EEEEESSEEEEEEESSSEEEEEEESSTTS-EEEEEEETTEEEEEEEE------STT-S--EEEEEE-TTS-EEEEEEEE-TTT--EEES-SS--SSEEESS-EEETT-SS-EE-/-EEES-SS--SSEEEEESSEEEEEEESSSEEEEEEESSTTS-EEEEEEETTEEEEEEEE------STT-S--EEEEEE-TTS-EEEEEEEE-TTT--EEES-SS--SSEEESS-EEETT-SSPEE-

Solvent-accessible surface area: 23561 Å² total; per-residue (Å²): 69,46,30,87,15,124,21,99,15,52,0,0,39,0,7,0,33,45,71,0,0,4,0,0,3,1,60,24,77,83,71,15,0,1,2,19,1,26,2,58,79,58,37,4,0,1,2,20,0,31,29,10,42,44,85,38,66,33,29,4,1,11,4,5,12,10,35,22,28,38,115,14,51,35,51,5,28,4,2,6,2,31,0,47,41,6,51,6,0,0,69,16,40,60,10,61,46,17,0,19,0,50,15,60,2,0,2,42,87,22,56,55,5,70,96,50,118,143,89,30,40,71,31,146,67,30,68,9,27,12,14,0,57,16,103,16,62,0,0,39,2,17,0,44,30,65,6,0,3,0,0,3,1,64,29,78,97,72,20,0,1,0,13,1,27,0,59,69,60,36,5,1,2,2,16,0,34,48,43,80,42,113,44,69,30,31,6,0,18,3,7,10,30,36,24,30,46,117,14,51,86,62,30,35,4,2,8,1,36,0,45,39,4,51,4,0,1,69,14,91,81,17,62,47,15,0,21,0,52,15,59,2,0,2,39,90,21,54,58,4,71,91,50,79,72,43,90,14,104,13,121,30,45,1,0,19,0,9,0,41,28,68,7,0,4,0,0,5,1,74,26,81,112,70,11,0,2,3,22,2,34,0,58,70,60,37,4,0,1,2,20,0,27,79,40,79,39,111,40,71,31,32,6,0,12,3,3,10,29,32,19,30,40,114,13,51,89,63,21,28,2,3,0,1,30,0,46,42,4,51,5,0,0,64,17,66,81,12,64,49,15,0,20,0,52,14,58,3,0,2,42,90,20,54,54,3,67,92,50,118,154,87,28,14,72,31,147,68,30,74,5,29,10,16,0,43,14,104,16,48,0,0,17,0,7,0,35,36,69,6,0,7,0,0,2,1,74,29,44,106,70,10,0,4,3,22,2,34,0,59,72,57,36,4,0,2,3,23,0,32,67,40,76,17,64,15,19,14,32,7,0,17,4,4,12,27,36,19,30,40,116,15,52,79,64,28,38,3,2,7,2,34,0,44,40,6,50,5,0,0,70,16,92,80,17,63,46,16,0,20,0,52,14,59,3,0,2,40,87,20,53,53,4,67,92,53,72,45,32,84,13,121,18,98,17,56,0,0,22,1,10,0,35,29,77,6,0,7,0,0,2,1,62,30,78,108,80,16,0,4,3,20,1,32,1,58,74,56,35,5,1,2,3,22,0,33,51,43,78,42,111,40,69,30,31,6,0,17,4,4,14,28,35,24,18,38,34,10,11,86,60,30,35,3,1,6,2,32,0,44,38,4,50,4,0,0,69,12,91,81,16,61,46,16,0,20,0,51,15,58,2,0,2,40,89,22,54,54,4,69,95,51,187,67,32,42,66,36,141,74,32,67,5,24,5,14,0,54,13,107,15,57,0,0,41,1,11,0,44,29,67,7,0,7,0,0,3,1,66,29,80,98,69,8,0,4,3,20,2,33,0,58,68,58,35,4,0,2,2,20,0,31,53,42,79,42,112,38,70,31,33,7,0,17,3,4,12,31,35,24,30,40,115,15,52,90,63,29,33,2,2,6,1,34,0,46,42,6,51,4,0,0,69,14,89,82,15,63,47,17,0,20,0,52,15,57,2,0,2,40,90,20,54,56,5,69,93,50

B-factor: mean 20.58, std 9.85, range [8.47, 70.44]

Radius of gyration: 27.77 Å; Cα contacts (8 Å, |Δi|>4): 2769; chains: 6; bounding box: 75×60×75 Å